Protein AF-E4YAL8-F1 (afdb_monomer_lite)

Structure (mmCIF, N/CA/C/O backbone):
data_AF-E4YAL8-F1
#
_entry.id   AF-E4YAL8-F1
#
loop_
_atom_site.group_PDB
_atom_site.id
_atom_site.type_symbol
_atom_site.label_atom_id
_atom_site.label_alt_id
_atom_site.label_comp_id
_atom_site.label_asym_id
_atom_site.label_entity_id
_atom_site.label_seq_id
_atom_site.pdbx_PDB_ins_code
_atom_site.Cartn_x
_atom_site.Cartn_y
_atom_site.Cartn_z
_atom_site.occupancy
_atom_site.B_iso_or_equiv
_atom_site.auth_seq_id
_atom_site.auth_comp_id
_atom_site.auth_asym_id
_atom_site.auth_atom_id
_atom_site.pdbx_PDB_model_num
ATOM 1 N N . MET A 1 1 ? 2.484 -49.320 30.239 1.00 27.97 1 MET A N 1
ATOM 2 C CA . MET A 1 1 ? 1.854 -50.567 30.715 1.00 27.97 1 MET A CA 1
ATOM 3 C C . MET A 1 1 ? 0.588 -50.188 31.448 1.00 27.97 1 MET A C 1
ATOM 5 O O . MET A 1 1 ? 0.721 -49.664 32.538 1.00 27.97 1 MET A O 1
ATOM 9 N N . LEU A 1 2 ? -0.574 -50.390 30.830 1.00 27.52 2 LEU A N 1
ATOM 10 C CA . LEU A 1 2 ? -1.898 -50.500 31.455 1.00 27.52 2 LEU A CA 1
ATOM 11 C C . LEU A 1 2 ? -2.767 -51.179 30.380 1.00 27.52 2 LEU A C 1
ATOM 13 O O . LEU A 1 2 ? -3.232 -50.530 29.452 1.00 27.52 2 LEU A O 1
ATOM 17 N N . ASN A 1 3 ? -2.828 -52.514 30.415 1.00 32.38 3 ASN A N 1
ATOM 18 C CA . ASN A 1 3 ? -3.811 -53.283 29.648 1.00 32.38 3 ASN A CA 1
ATOM 19 C C . ASN A 1 3 ? -5.086 -53.283 30.495 1.00 32.38 3 ASN A C 1
ATOM 21 O O . ASN A 1 3 ? -5.265 -54.179 31.318 1.00 32.38 3 ASN A O 1
ATOM 25 N N . GLU A 1 4 ? -5.927 -52.266 30.348 1.00 43.22 4 GLU A N 1
ATOM 26 C CA . GLU A 1 4 ? -7.249 -52.251 30.973 1.00 43.22 4 GLU A CA 1
ATOM 27 C C . GLU A 1 4 ? -8.317 -52.243 29.881 1.00 43.22 4 GLU A C 1
ATOM 29 O O . GLU A 1 4 ? -8.271 -51.465 28.930 1.00 43.22 4 GLU A O 1
ATOM 34 N N . THR A 1 5 ? -9.240 -53.193 29.986 1.00 41.72 5 THR A N 1
ATOM 35 C CA . THR A 1 5 ? -10.344 -53.395 29.052 1.00 41.72 5 THR A CA 1
ATOM 36 C C . THR A 1 5 ? -11.500 -52.484 29.456 1.00 41.72 5 THR A C 1
ATOM 38 O O . THR A 1 5 ? -12.026 -52.591 30.561 1.00 41.72 5 THR A O 1
ATOM 41 N N . TYR A 1 6 ? -11.883 -51.558 28.575 1.00 51.44 6 TYR A N 1
ATOM 42 C CA . TYR A 1 6 ? -13.027 -50.669 28.789 1.00 51.44 6 TYR A CA 1
ATOM 43 C C . TYR A 1 6 ? -14.337 -51.400 28.462 1.00 51.44 6 TYR A C 1
ATOM 45 O O . TYR A 1 6 ? -14.433 -52.071 27.432 1.00 51.44 6 TYR A O 1
ATOM 53 N N . GLU A 1 7 ? -15.352 -51.275 29.322 1.00 44.12 7 GLU A N 1
ATOM 54 C CA . GLU A 1 7 ? -16.693 -51.792 29.029 1.00 44.12 7 GLU A CA 1
ATOM 55 C C . GLU A 1 7 ? -17.385 -50.901 27.994 1.00 44.12 7 GLU A C 1
ATOM 57 O O . GLU A 1 7 ? -17.613 -49.708 28.218 1.00 44.12 7 GLU A O 1
ATOM 62 N N . PHE A 1 8 ? -17.727 -51.505 26.857 1.00 47.38 8 PHE A N 1
ATOM 63 C CA . PHE A 1 8 ? -18.489 -50.862 25.797 1.00 47.38 8 PHE A CA 1
ATOM 64 C C . PHE A 1 8 ? -19.959 -51.226 25.922 1.00 47.38 8 PHE A C 1
ATOM 66 O O . PHE A 1 8 ? -20.356 -52.361 25.635 1.00 47.38 8 PHE A O 1
ATOM 73 N N . ASP A 1 9 ? -20.766 -50.229 26.265 1.00 47.91 9 ASP A N 1
ATOM 74 C CA . ASP A 1 9 ? -22.155 -50.216 25.841 1.00 47.91 9 ASP A CA 1
ATOM 75 C C . ASP A 1 9 ? -22.201 -49.490 24.495 1.00 47.91 9 ASP A C 1
ATOM 77 O O . ASP A 1 9 ? -21.488 -48.506 24.316 1.00 47.91 9 ASP A O 1
ATOM 81 N N . SER A 1 10 ? -22.979 -49.986 23.531 1.00 47.28 10 SER A N 1
ATOM 82 C CA . SER A 1 10 ? -22.866 -49.677 22.083 1.00 47.28 10 SER A CA 1
ATOM 83 C C . SER A 1 10 ? -22.803 -48.191 21.667 1.00 47.28 10 SER A C 1
ATOM 85 O O . SER A 1 10 ? -22.526 -47.902 20.510 1.00 47.28 10 SER A O 1
ATOM 87 N N . LYS A 1 11 ? -23.032 -47.243 22.585 1.00 50.81 11 LYS A N 1
ATOM 88 C CA . LYS A 1 11 ? -22.990 -45.790 22.352 1.00 50.81 11 LYS A CA 1
ATOM 89 C C . LYS A 1 11 ? -22.238 -44.986 23.428 1.00 50.81 11 LYS A C 1
ATOM 91 O O . LYS A 1 11 ? -22.103 -43.770 23.298 1.00 50.81 11 LYS A O 1
ATOM 96 N N . ILE A 1 12 ? -21.762 -45.631 24.500 1.00 51.22 12 ILE A N 1
ATOM 97 C CA . ILE A 1 12 ? -21.213 -44.963 25.692 1.00 51.22 12 ILE A CA 1
ATOM 98 C C . ILE A 1 12 ? -19.922 -45.647 26.135 1.00 51.22 12 ILE A C 1
ATOM 100 O O . ILE A 1 12 ? -19.923 -46.829 26.477 1.00 51.22 12 ILE A O 1
ATOM 104 N N . ILE A 1 13 ? -18.838 -44.873 26.212 1.00 55.44 13 ILE A N 1
ATOM 105 C CA . ILE A 1 13 ? -17.590 -45.312 26.839 1.00 55.44 13 ILE A CA 1
ATOM 106 C C . ILE A 1 13 ? -17.606 -44.848 28.297 1.00 55.44 13 ILE A C 1
ATOM 108 O O . ILE A 1 13 ? -17.628 -43.644 28.579 1.00 55.44 13 ILE A O 1
ATOM 112 N N . SER A 1 14 ? -17.605 -45.806 29.225 1.00 51.38 14 SER A N 1
ATOM 113 C CA . SER A 1 14 ? -17.480 -45.534 30.660 1.00 51.38 14 SER A CA 1
ATOM 114 C C . SER A 1 14 ? -16.012 -45.591 31.071 1.00 51.38 14 SER A C 1
ATOM 116 O O . SER A 1 14 ? -15.353 -46.615 30.894 1.00 51.38 14 SER A O 1
ATOM 118 N N . LEU A 1 15 ? -15.493 -44.493 31.626 1.00 53.06 15 LEU A N 1
ATOM 119 C CA . LEU A 1 15 ? -14.126 -44.442 32.145 1.00 53.06 15 LEU A CA 1
ATOM 120 C C . LEU A 1 15 ? -14.118 -44.868 33.627 1.00 53.06 15 LEU A C 1
ATOM 122 O O . LEU A 1 15 ? -14.971 -44.409 34.395 1.00 53.06 15 LEU A O 1
ATOM 126 N N . PRO A 1 16 ? -13.174 -45.724 34.067 1.00 50.41 16 PRO A N 1
ATOM 127 C CA . PRO A 1 16 ? -12.992 -46.028 35.484 1.00 50.41 16 PRO A CA 1
ATOM 128 C C . PRO A 1 16 ? -12.694 -44.748 36.276 1.00 50.41 16 PRO A C 1
ATOM 130 O O . PRO A 1 16 ? -12.009 -43.860 35.773 1.00 50.41 16 PRO A O 1
ATOM 133 N N . GLN A 1 17 ? -13.142 -44.674 37.535 1.00 47.09 17 GLN A N 1
ATOM 134 C CA . GLN A 1 17 ? -13.124 -43.458 38.376 1.00 47.09 17 GLN A CA 1
ATOM 135 C C . GLN A 1 17 ? -11.747 -42.773 38.546 1.00 47.09 17 GLN A C 1
ATOM 137 O O . GLN A 1 17 ? -11.700 -41.619 38.959 1.00 47.09 17 GLN A O 1
ATOM 142 N N . ASN A 1 18 ? -10.644 -43.447 38.204 1.00 46.34 18 ASN A N 1
ATOM 143 C CA . ASN A 1 18 ? -9.278 -42.924 38.316 1.00 46.34 18 ASN A CA 1
ATOM 144 C C . ASN A 1 18 ? -8.683 -42.388 36.998 1.00 46.34 18 ASN A C 1
ATOM 146 O O . ASN A 1 18 ? -7.559 -41.890 37.012 1.00 46.34 18 ASN A O 1
ATOM 150 N N . HIS A 1 19 ? -9.390 -42.483 35.867 1.00 46.44 19 HIS A N 1
ATOM 151 C CA . HIS A 1 19 ? -8.877 -42.060 34.560 1.00 46.44 19 HIS A CA 1
ATOM 152 C C . HIS A 1 19 ? -9.460 -40.702 34.137 1.00 46.44 19 HIS A C 1
ATOM 154 O O . HIS A 1 19 ? -10.671 -40.495 34.169 1.00 46.44 19 HIS A O 1
ATOM 160 N N . GLN A 1 20 ? -8.584 -39.774 33.736 1.00 48.81 20 GLN A N 1
ATOM 161 C CA . GLN A 1 20 ? -8.935 -38.422 33.285 1.00 48.81 20 GLN A CA 1
ATOM 162 C C . GLN A 1 20 ? -8.669 -38.278 31.778 1.00 48.81 20 GLN A C 1
ATOM 164 O O . GLN A 1 20 ? -7.692 -38.828 31.271 1.00 48.81 20 GLN A O 1
ATOM 169 N N . ALA A 1 21 ? -9.517 -37.537 31.059 1.00 47.31 21 ALA A N 1
ATOM 170 C CA . ALA A 1 21 ? -9.334 -37.269 29.635 1.00 47.31 21 ALA A CA 1
ATOM 171 C C . ALA A 1 21 ? -8.458 -36.021 29.445 1.00 47.31 21 ALA A C 1
ATOM 173 O O . ALA A 1 21 ? -8.724 -34.967 30.022 1.00 47.31 21 ALA A O 1
ATOM 174 N N . ALA A 1 22 ? -7.406 -36.117 28.635 1.00 45.78 22 ALA A N 1
ATOM 175 C CA . ALA A 1 22 ? -6.537 -34.979 28.344 1.00 45.78 22 ALA A CA 1
ATOM 176 C C . ALA A 1 22 ? -7.039 -34.207 27.113 1.00 45.78 22 ALA A C 1
ATOM 178 O O . ALA A 1 22 ? -7.236 -34.775 26.036 1.00 45.78 22 ALA A O 1
ATOM 179 N N . VAL A 1 23 ? -7.224 -32.897 27.272 1.00 39.84 23 VAL A N 1
ATOM 180 C CA . VAL A 1 23 ? -7.537 -31.959 26.193 1.00 39.84 23 VAL A CA 1
ATOM 181 C C . VAL A 1 23 ? -6.265 -31.240 25.795 1.00 39.84 23 VAL A C 1
ATOM 183 O O . VAL A 1 23 ? -5.637 -30.555 26.604 1.00 39.84 23 VAL A O 1
ATOM 186 N N . ILE A 1 24 ? -5.891 -31.388 24.530 1.00 41.22 24 ILE A N 1
ATOM 187 C CA . ILE A 1 24 ? -4.753 -30.679 23.959 1.00 41.22 24 ILE A CA 1
ATOM 188 C C . ILE A 1 24 ? -5.333 -29.497 23.189 1.00 41.22 24 ILE A C 1
ATOM 190 O O . ILE A 1 24 ? -5.934 -29.667 22.127 1.00 41.22 24 ILE A O 1
ATOM 194 N N . LEU A 1 25 ? -5.217 -28.299 23.764 1.00 36.50 25 LEU A N 1
ATOM 195 C CA . LEU A 1 25 ? -5.673 -27.069 23.121 1.00 36.50 25 LEU A CA 1
ATOM 196 C C . LEU A 1 25 ? -4.608 -26.583 22.123 1.00 36.50 25 LEU A C 1
ATOM 198 O O . LEU A 1 25 ? -3.426 -26.610 22.463 1.00 36.50 25 LEU A O 1
ATOM 202 N N . PRO A 1 26 ? -4.979 -26.088 20.927 1.00 31.69 26 PRO A N 1
ATOM 203 C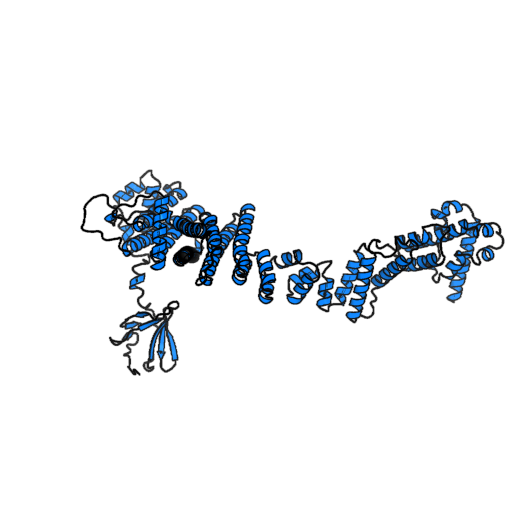 CA . PRO A 1 26 ? -4.016 -25.839 19.846 1.00 31.69 26 PRO A CA 1
ATOM 204 C C . PRO A 1 26 ? -3.041 -24.673 20.100 1.00 31.69 26 PRO A C 1
ATOM 206 O O . PRO A 1 26 ? -2.121 -24.466 19.315 1.00 31.69 26 PRO A O 1
ATOM 209 N N . TYR A 1 27 ? -3.238 -23.906 21.178 1.00 35.44 27 TYR A N 1
ATOM 210 C CA . TYR A 1 27 ? -2.548 -22.631 21.429 1.00 35.44 27 TYR A CA 1
ATOM 211 C C . TYR A 1 27 ? -1.905 -22.546 22.820 1.00 35.44 27 TYR A C 1
ATOM 213 O O . TYR A 1 27 ? -1.428 -21.485 23.216 1.00 35.44 27 TYR A O 1
ATOM 221 N N . MET A 1 28 ? -1.911 -23.641 23.582 1.00 30.09 28 MET A N 1
ATOM 222 C CA . MET A 1 28 ? -1.321 -23.708 24.918 1.00 30.09 28 MET A CA 1
ATOM 223 C C . MET A 1 28 ? -0.257 -24.804 24.934 1.00 30.09 28 MET A C 1
ATOM 225 O O . MET A 1 28 ? -0.502 -25.924 24.499 1.00 30.09 28 MET A O 1
ATOM 229 N N . THR A 1 29 ? 0.924 -24.496 25.468 1.00 30.53 29 THR A N 1
ATOM 230 C CA . THR A 1 29 ? 1.999 -25.475 25.715 1.00 30.53 29 THR A CA 1
ATOM 231 C C . THR A 1 29 ? 1.668 -26.460 26.843 1.00 30.53 29 THR A C 1
ATOM 233 O O . THR A 1 29 ? 2.465 -27.349 27.129 1.00 30.53 29 THR A O 1
ATOM 236 N N . GLU A 1 30 ? 0.504 -26.322 27.484 1.00 32.88 30 GLU A N 1
ATOM 237 C CA . GLU A 1 30 ? 0.051 -27.151 28.600 1.00 32.88 30 GLU A CA 1
ATOM 238 C C . GLU A 1 30 ? -1.194 -27.967 28.220 1.00 32.88 30 GLU A C 1
ATOM 240 O O . GLU A 1 30 ? -2.176 -27.444 27.691 1.00 32.88 30 GLU A O 1
ATOM 245 N N . SER A 1 31 ? -1.156 -29.272 28.508 1.00 34.44 31 SER A N 1
ATOM 246 C CA . SER A 1 31 ? -2.304 -30.173 28.386 1.00 34.44 31 SER A CA 1
ATOM 247 C C . SER A 1 31 ? -3.305 -29.900 29.511 1.00 34.44 31 SER A C 1
ATOM 249 O O . SER A 1 31 ? -2.980 -30.101 30.683 1.00 34.44 31 SER A O 1
ATOM 251 N N . ALA A 1 32 ? -4.528 -29.492 29.177 1.00 32.62 32 ALA A N 1
ATOM 252 C CA . ALA A 1 32 ? -5.594 -29.340 30.160 1.00 32.62 32 ALA A CA 1
ATOM 253 C C . ALA A 1 32 ? -6.217 -30.715 30.440 1.00 32.62 32 ALA A C 1
ATOM 255 O O . ALA A 1 32 ? -6.806 -31.335 29.557 1.00 32.62 32 ALA A O 1
ATOM 256 N N . VAL A 1 33 ? -6.079 -31.221 31.664 1.00 36.53 33 VAL A N 1
ATOM 257 C CA . VAL A 1 33 ? -6.669 -32.507 32.051 1.00 36.53 33 VAL A CA 1
ATOM 258 C C . VAL A 1 33 ? -8.099 -32.277 32.541 1.00 36.53 33 VAL A C 1
ATOM 260 O O . VAL A 1 33 ? -8.314 -31.587 33.536 1.00 36.53 33 VAL A O 1
ATOM 263 N N . ILE A 1 34 ? -9.086 -32.837 31.837 1.00 39.41 34 ILE A N 1
ATOM 264 C CA . ILE A 1 34 ? -10.510 -32.715 32.164 1.00 39.41 34 ILE A CA 1
ATOM 265 C C . ILE A 1 34 ? -11.046 -34.079 32.612 1.00 39.41 34 ILE A C 1
ATOM 267 O O . ILE A 1 34 ? -10.982 -35.086 31.907 1.00 39.41 34 ILE A O 1
ATOM 271 N N . SER A 1 35 ? -11.611 -34.118 33.815 1.00 41.53 35 SER A N 1
ATOM 272 C CA . SER A 1 35 ? -12.263 -35.304 34.373 1.00 41.53 35 SER A CA 1
ATOM 273 C C . SER A 1 35 ? -13.683 -35.446 33.807 1.00 41.53 35 SER A C 1
ATOM 275 O O . SER A 1 35 ? -14.634 -34.922 34.387 1.00 41.53 35 SER A O 1
ATOM 277 N N . ALA A 1 36 ? -13.847 -36.163 32.694 1.00 42.97 36 ALA A N 1
ATOM 278 C CA . ALA A 1 36 ? -15.156 -36.615 32.216 1.00 42.97 36 ALA A CA 1
ATOM 279 C C . ALA A 1 36 ? -15.320 -38.116 32.511 1.00 42.97 36 ALA A C 1
ATOM 281 O O . ALA A 1 36 ? -14.491 -38.915 32.096 1.00 42.97 36 ALA A O 1
ATOM 282 N N . SER A 1 37 ? -16.376 -38.510 33.232 1.00 42.78 37 SER A N 1
ATOM 283 C CA . SER A 1 37 ? -16.605 -39.908 33.644 1.00 42.78 37 SER A CA 1
ATOM 284 C C . SER A 1 37 ? -17.284 -40.775 32.574 1.00 42.78 37 SER A C 1
ATOM 286 O O . SER A 1 37 ? -17.250 -42.004 32.661 1.00 42.78 37 SER A O 1
ATOM 288 N N . ARG A 1 38 ? -17.914 -40.157 31.565 1.00 47.19 38 ARG A N 1
ATOM 289 C CA . ARG A 1 38 ? -18.623 -40.830 30.463 1.00 47.19 38 ARG A CA 1
ATOM 290 C C . ARG A 1 38 ? -18.478 -40.031 29.168 1.00 47.19 38 ARG A C 1
ATOM 292 O O . ARG A 1 38 ? -18.618 -38.811 29.200 1.00 47.19 38 ARG A O 1
ATOM 299 N N . LEU A 1 39 ? -18.240 -40.722 28.053 1.00 50.09 39 LEU A N 1
ATOM 300 C CA . LEU A 1 39 ? -18.104 -40.149 26.708 1.00 50.09 39 LEU A CA 1
ATOM 301 C C . LEU A 1 39 ? -19.134 -40.777 25.758 1.00 50.09 39 LEU A C 1
ATOM 303 O O . LEU A 1 39 ? -19.192 -42.001 25.633 1.00 50.09 39 LEU A O 1
ATOM 307 N N . TRP A 1 40 ? -19.946 -39.940 25.105 1.00 45.31 40 TRP A N 1
ATOM 308 C CA . TRP A 1 40 ? -20.998 -40.354 24.166 1.00 45.31 40 TRP A CA 1
ATOM 309 C C . TRP A 1 40 ? -20.524 -40.220 22.713 1.00 45.31 40 TRP A C 1
ATOM 311 O O . TRP A 1 40 ? -20.119 -39.135 22.283 1.00 45.31 40 TRP A O 1
ATOM 321 N N . LEU A 1 41 ? -20.588 -41.308 21.945 1.00 51.09 41 LEU A N 1
ATOM 322 C CA . LEU A 1 41 ? -20.260 -41.313 20.516 1.00 51.09 41 LEU A CA 1
ATOM 323 C C . LEU A 1 41 ? -21.553 -41.127 19.706 1.00 51.09 41 LEU A C 1
ATOM 325 O O . LEU A 1 41 ? -22.591 -41.664 20.077 1.00 51.09 41 LEU A O 1
ATOM 329 N N . GLY A 1 42 ? -21.512 -40.308 18.646 1.00 46.56 42 GLY A N 1
ATOM 330 C CA . GLY A 1 42 ? -22.696 -39.964 17.840 1.00 46.56 42 GLY A CA 1
ATOM 331 C C . GLY A 1 42 ? -23.399 -41.178 17.214 1.00 46.56 42 GLY A C 1
ATOM 332 O O . GLY A 1 42 ? -22.839 -42.270 17.170 1.00 46.56 42 GLY A O 1
ATOM 333 N N . GLU A 1 43 ? -24.623 -40.970 16.716 1.00 41.72 43 GLU A N 1
ATOM 334 C CA . GLU A 1 43 ? -25.556 -42.038 16.307 1.00 41.72 43 GLU A CA 1
ATOM 335 C C . GLU A 1 43 ? -25.044 -42.986 15.203 1.00 41.72 43 GLU A C 1
ATOM 337 O O . GLU A 1 43 ? -25.540 -44.106 15.117 1.00 41.72 43 GLU A O 1
ATOM 342 N N . ASP A 1 44 ? -24.013 -42.595 14.447 1.00 43.41 44 ASP A N 1
ATOM 343 C CA . ASP A 1 44 ? -23.429 -43.368 13.336 1.00 43.41 44 ASP A CA 1
ATOM 344 C C . ASP A 1 44 ? -22.233 -44.268 13.734 1.00 43.41 44 ASP A C 1
ATOM 346 O O . ASP A 1 44 ? -21.498 -44.754 12.870 1.00 43.41 44 ASP A O 1
ATOM 350 N N . CYS A 1 45 ? -21.961 -44.461 15.029 1.00 47.41 45 CYS A N 1
ATOM 351 C CA . CYS A 1 45 ? -20.741 -45.134 15.492 1.00 47.41 45 CYS A CA 1
ATOM 352 C C . CYS A 1 45 ? -20.980 -46.563 16.010 1.00 47.41 45 CYS A C 1
ATOM 354 O O . CYS A 1 45 ? -21.177 -46.758 17.207 1.00 47.41 45 CYS A O 1
ATOM 356 N N . ASP A 1 46 ? -20.816 -47.568 15.145 1.00 43.94 46 ASP A N 1
ATOM 357 C CA . ASP A 1 46 ? -20.518 -48.940 15.576 1.00 43.94 46 ASP A CA 1
ATOM 358 C C . ASP A 1 46 ? -19.016 -49.050 15.886 1.00 43.94 46 ASP A C 1
ATOM 360 O O . ASP A 1 46 ? -18.172 -49.146 14.992 1.00 43.94 46 ASP A O 1
ATOM 364 N N . VAL A 1 47 ? -18.652 -48.999 17.169 1.00 47.19 47 VAL A N 1
ATOM 365 C CA . VAL A 1 47 ? -17.300 -49.379 17.599 1.00 47.19 47 VAL A CA 1
ATOM 366 C C . VAL A 1 47 ? -17.263 -50.903 17.641 1.00 47.19 47 VAL A C 1
ATOM 368 O O . VAL A 1 47 ? -17.828 -51.518 18.547 1.00 47.19 47 VAL A O 1
ATOM 371 N N . GLU A 1 48 ? -16.641 -51.529 16.640 1.00 46.16 48 GLU A N 1
ATOM 372 C CA . GLU A 1 48 ? -16.420 -52.974 16.650 1.00 46.16 48 GLU A CA 1
ATOM 373 C C . GLU A 1 48 ? -15.721 -53.375 17.959 1.00 46.16 48 GLU A C 1
ATOM 375 O O . GLU A 1 48 ? -14.677 -52.835 18.324 1.00 46.16 48 GLU A O 1
ATOM 380 N N . LYS A 1 49 ? -16.321 -54.333 18.675 1.00 44.91 49 LYS A N 1
ATOM 381 C CA . LYS A 1 49 ? -16.003 -54.773 20.049 1.00 44.91 49 LYS A CA 1
ATOM 382 C C . LYS A 1 49 ? -14.567 -55.281 20.305 1.00 44.91 49 LYS A C 1
ATOM 384 O O . LYS A 1 49 ? -14.324 -55.864 21.357 1.00 44.91 49 LYS A O 1
ATOM 389 N N . LEU A 1 50 ? -13.633 -55.143 19.364 1.00 39.31 50 LEU A N 1
ATOM 390 C CA . LEU A 1 50 ? -12.374 -55.896 19.347 1.00 39.31 50 LEU A CA 1
ATOM 391 C C . LEU A 1 50 ? -11.088 -55.054 19.322 1.00 39.31 50 LEU A C 1
ATOM 393 O O . LEU A 1 50 ? -10.012 -55.644 19.426 1.00 39.31 50 LEU A O 1
ATOM 397 N N . ASP A 1 51 ? -11.154 -53.722 19.244 1.00 52.34 51 ASP A N 1
ATOM 398 C CA . ASP A 1 51 ? -9.941 -52.892 19.247 1.00 52.34 51 ASP A CA 1
ATOM 399 C C . ASP A 1 51 ? -9.621 -52.342 20.653 1.00 52.34 51 ASP A C 1
ATOM 401 O O . ASP A 1 51 ? -10.326 -51.493 21.196 1.00 52.34 51 ASP A O 1
ATOM 405 N N . GLU A 1 52 ? -8.522 -52.825 21.252 1.00 53.88 52 GLU A N 1
ATOM 406 C CA . GLU A 1 52 ? -7.985 -52.297 22.517 1.00 53.88 52 GLU A CA 1
ATOM 407 C C . GLU A 1 52 ? -7.518 -50.836 22.343 1.00 53.88 52 GLU A C 1
ATOM 409 O O . GLU A 1 52 ? -6.604 -50.540 21.558 1.00 53.88 52 GLU A O 1
ATOM 414 N N . ILE A 1 53 ? -8.136 -49.927 23.106 1.00 54.81 53 ILE A N 1
ATOM 415 C CA . ILE A 1 53 ? -7.794 -48.500 23.166 1.00 54.81 53 ILE A CA 1
ATOM 416 C C . ILE A 1 53 ? -6.625 -48.290 24.135 1.00 54.81 53 ILE A C 1
ATOM 418 O O . ILE A 1 53 ? -6.686 -48.688 25.294 1.00 54.81 53 ILE A O 1
ATOM 422 N N . LEU A 1 54 ? -5.571 -47.628 23.659 1.00 54.16 54 LEU A N 1
ATOM 423 C CA . LEU A 1 54 ? -4.370 -47.282 24.424 1.00 54.16 54 LEU A CA 1
ATOM 424 C C . LEU A 1 54 ? -4.484 -45.914 25.111 1.00 54.16 54 LEU A C 1
ATOM 426 O O . LEU A 1 54 ? -3.948 -45.735 26.201 1.00 54.16 54 LEU A O 1
ATOM 430 N N . THR A 1 55 ? -5.126 -44.935 24.466 1.00 57.47 55 THR A N 1
ATOM 431 C CA . THR A 1 55 ? -5.386 -43.609 25.050 1.00 57.47 55 THR A CA 1
ATOM 432 C C . THR A 1 55 ? -6.514 -42.880 24.316 1.00 57.47 55 THR A C 1
ATOM 434 O O . THR A 1 55 ? -6.799 -43.170 23.150 1.00 57.47 55 THR A O 1
ATOM 437 N N . ILE A 1 56 ? -7.150 -41.932 25.005 1.00 58.47 56 ILE A N 1
ATOM 438 C CA . ILE A 1 56 ? -8.240 -41.094 24.502 1.00 58.47 56 ILE A CA 1
ATOM 439 C C . ILE A 1 56 ? -7.893 -39.631 24.798 1.00 58.47 56 ILE A C 1
ATOM 441 O O . ILE A 1 56 ? -7.537 -39.288 25.925 1.00 58.47 56 ILE A O 1
ATOM 445 N N . GLY A 1 57 ? -8.009 -38.766 23.794 1.00 57.00 57 GLY A N 1
ATOM 446 C CA . GLY A 1 57 ? -7.817 -37.321 23.917 1.00 57.00 57 GLY A CA 1
ATOM 447 C C . GLY A 1 57 ? -8.842 -36.542 23.100 1.00 57.00 57 GLY A C 1
ATOM 448 O O . GLY A 1 57 ? -9.636 -37.127 22.366 1.00 57.00 57 GLY A O 1
ATOM 449 N N . ALA A 1 58 ? -8.833 -35.217 23.215 1.00 54.69 58 ALA A N 1
ATOM 450 C CA . ALA A 1 58 ? -9.660 -34.338 22.390 1.00 54.69 58 ALA A CA 1
ATOM 451 C C . ALA A 1 58 ? -8.787 -33.330 21.633 1.00 54.69 58 ALA A C 1
ATOM 453 O O . ALA A 1 58 ? -7.907 -32.706 22.228 1.00 54.69 58 ALA A O 1
ATOM 454 N N . PHE A 1 59 ? -9.049 -33.178 20.334 1.00 47.28 59 PHE A N 1
ATOM 455 C CA . PHE A 1 59 ? -8.385 -32.235 19.437 1.00 47.28 59 PHE A CA 1
ATOM 456 C C . PHE A 1 59 ? -9.446 -31.543 18.576 1.00 47.28 59 PHE A C 1
ATOM 458 O O . PHE A 1 59 ? -10.176 -32.209 17.845 1.00 47.28 59 PHE A O 1
ATOM 465 N N . ASP A 1 60 ? -9.556 -30.218 18.697 1.00 46.94 60 ASP A N 1
ATOM 466 C CA . ASP A 1 60 ? -10.454 -29.379 17.885 1.00 46.94 60 ASP A CA 1
ATOM 467 C C . ASP A 1 60 ? -11.922 -29.870 17.838 1.00 46.94 60 ASP A C 1
ATOM 469 O O . ASP A 1 60 ? -12.514 -30.097 16.784 1.00 46.94 60 ASP A O 1
ATOM 473 N N . GLY A 1 61 ? -12.502 -30.145 19.013 1.00 50.16 61 GLY A N 1
ATOM 474 C CA . GLY A 1 61 ? -13.886 -30.629 19.129 1.00 50.16 61 GLY A CA 1
ATOM 475 C C . GLY A 1 61 ? -14.115 -32.079 18.676 1.00 50.16 61 GLY A C 1
ATOM 476 O O . GLY A 1 61 ? -15.257 -32.537 18.678 1.00 50.16 61 GLY A O 1
ATOM 477 N N . LYS A 1 62 ? -13.053 -32.816 18.322 1.00 53.72 62 LYS A N 1
ATOM 478 C CA . LYS A 1 62 ? -13.087 -34.236 17.941 1.00 53.72 62 LYS A CA 1
ATOM 479 C C . LYS A 1 62 ? -12.392 -35.089 18.994 1.00 53.72 62 LYS A C 1
ATOM 481 O O . LYS A 1 62 ? -11.369 -34.690 19.551 1.00 53.72 62 LYS A O 1
ATOM 486 N N . VAL A 1 63 ? -12.915 -36.285 19.245 1.00 58.22 63 VAL A N 1
ATOM 487 C CA . VAL A 1 63 ? -12.255 -37.264 20.114 1.00 58.22 63 VAL A CA 1
ATOM 488 C C . VAL A 1 63 ? -11.239 -38.046 19.294 1.00 58.22 63 VAL A C 1
ATOM 490 O O . VAL A 1 63 ? -11.550 -38.619 18.248 1.00 58.22 63 VAL A O 1
ATOM 493 N N . VAL A 1 64 ? -10.005 -38.054 19.780 1.00 60.84 64 VAL A N 1
ATOM 494 C CA . VAL A 1 64 ? -8.890 -38.822 19.242 1.00 60.84 64 VAL A CA 1
ATOM 495 C C . VAL A 1 64 ? -8.762 -40.089 20.071 1.00 60.84 64 VAL A C 1
ATOM 497 O O . VAL A 1 64 ? -8.489 -40.033 21.268 1.00 60.84 64 VAL A O 1
ATOM 500 N N . VAL A 1 65 ? -8.951 -41.235 19.429 1.00 63.59 65 VAL A N 1
ATOM 501 C CA . VAL A 1 65 ? -8.782 -42.552 20.040 1.00 63.59 65 VAL A CA 1
ATOM 502 C C . VAL A 1 65 ? -7.534 -43.188 19.445 1.00 63.59 65 VAL A C 1
ATOM 504 O O . VAL A 1 65 ? -7.449 -43.409 18.235 1.00 63.59 65 VAL A O 1
ATOM 507 N N . LEU A 1 66 ? -6.550 -43.483 20.289 1.00 57.59 66 LEU A N 1
ATOM 508 C CA . LEU A 1 66 ? -5.385 -44.262 19.893 1.00 57.59 66 LEU A CA 1
ATOM 509 C C . LEU A 1 66 ? -5.675 -45.736 20.169 1.00 57.59 66 LEU A C 1
ATOM 511 O O . LEU A 1 66 ? -5.828 -46.136 21.321 1.00 57.59 66 LEU A O 1
ATOM 515 N N . THR A 1 67 ? -5.717 -46.547 19.119 1.00 63.47 67 THR A N 1
ATOM 516 C CA . THR A 1 67 ? -5.833 -48.009 19.222 1.00 63.47 67 THR A CA 1
ATOM 517 C C . THR A 1 67 ? -4.498 -48.662 18.877 1.00 63.47 67 THR A C 1
ATOM 519 O O . THR A 1 67 ? -3.624 -48.029 18.279 1.00 63.47 67 THR A O 1
ATOM 522 N N . LYS A 1 68 ? -4.334 -49.957 19.173 1.00 54.16 68 LYS A N 1
ATOM 523 C CA . LYS A 1 68 ? -3.167 -50.729 18.696 1.00 54.16 68 LYS A CA 1
ATOM 524 C C . LYS A 1 68 ? -3.013 -50.748 17.166 1.00 54.16 68 LYS A C 1
ATOM 526 O O . LYS A 1 68 ? -1.918 -51.021 16.683 1.00 54.16 68 LYS A O 1
ATOM 531 N N . ARG A 1 69 ? -4.084 -50.481 16.410 1.00 51.34 69 ARG A N 1
ATOM 532 C CA . ARG A 1 69 ? -4.096 -50.502 14.938 1.00 51.34 69 ARG A CA 1
ATOM 533 C C . ARG A 1 69 ? -3.873 -49.131 14.300 1.00 51.34 69 ARG A C 1
ATOM 535 O O . ARG A 1 69 ? -3.612 -49.067 13.103 1.00 51.34 69 ARG A O 1
ATOM 542 N N . GLY A 1 70 ? -3.937 -48.048 15.074 1.00 48.50 70 GLY A N 1
ATOM 543 C CA . GLY A 1 70 ? -3.703 -46.696 14.577 1.00 48.50 70 GLY A CA 1
ATOM 544 C C . GLY A 1 70 ? -4.474 -45.618 15.332 1.00 48.50 70 GLY A C 1
ATOM 545 O O . GLY A 1 70 ? -5.232 -45.888 16.269 1.00 48.50 70 GLY A O 1
ATOM 546 N N . LEU A 1 71 ? -4.257 -44.374 14.907 1.00 47.09 71 LEU A N 1
ATOM 547 C CA . LEU A 1 71 ? -4.921 -43.189 15.438 1.00 47.09 71 LEU A CA 1
ATOM 548 C C . LEU A 1 71 ? -6.222 -42.936 14.674 1.00 47.09 71 LEU A C 1
ATOM 550 O O . LEU A 1 71 ? -6.211 -42.797 13.452 1.00 47.09 71 LEU A O 1
ATOM 554 N N . VAL A 1 72 ? -7.335 -42.861 15.398 1.00 56.47 72 VAL A N 1
ATOM 555 C CA . VAL A 1 72 ? -8.663 -42.645 14.824 1.00 56.47 72 VAL A CA 1
ATOM 556 C C . VAL A 1 72 ? -9.245 -41.359 15.404 1.00 56.47 72 VAL A C 1
ATOM 558 O O . VAL A 1 72 ? -9.439 -41.245 16.611 1.00 56.47 72 VAL A O 1
ATOM 561 N N . MET A 1 73 ? -9.535 -40.383 14.542 1.00 53.16 73 MET A N 1
ATOM 562 C CA . MET A 1 73 ? -10.247 -39.161 14.925 1.00 53.16 73 MET A CA 1
ATOM 563 C C . MET A 1 73 ? -11.736 -39.316 14.621 1.00 53.16 73 MET A C 1
ATOM 565 O O . MET A 1 73 ? -12.106 -39.653 13.495 1.00 53.16 73 MET A O 1
ATOM 569 N N . LYS A 1 74 ? -12.594 -39.080 15.615 1.00 55.53 74 LYS A N 1
ATOM 570 C CA . LYS A 1 74 ? -14.050 -39.210 15.486 1.00 55.53 74 LYS A CA 1
ATOM 571 C C . LYS A 1 74 ? -14.759 -37.952 15.976 1.00 55.53 74 LYS A C 1
ATOM 573 O O . LYS A 1 74 ? -14.373 -37.344 16.972 1.00 55.53 74 LYS A O 1
ATOM 578 N N . ASN A 1 75 ? -15.816 -37.578 15.260 1.00 48.47 75 ASN A N 1
ATOM 579 C CA . ASN A 1 75 ? -16.679 -36.463 15.632 1.00 48.47 75 ASN A CA 1
ATOM 580 C C . ASN A 1 75 ? -17.572 -36.897 16.804 1.00 48.47 75 ASN A C 1
ATOM 582 O O . ASN A 1 75 ? -18.288 -37.893 16.700 1.00 48.47 75 ASN A O 1
ATOM 586 N N . THR A 1 76 ? -17.542 -36.163 17.912 1.00 45.34 76 THR A N 1
ATOM 587 C CA . THR A 1 76 ? -18.440 -36.377 19.054 1.00 45.34 76 THR A CA 1
ATOM 588 C C . THR A 1 76 ? -19.616 -35.409 19.018 1.00 45.34 76 THR A C 1
ATOM 590 O O . THR A 1 76 ? -19.446 -34.235 18.705 1.00 45.34 76 THR A O 1
ATOM 593 N N . MET A 1 77 ? -20.808 -35.895 19.387 1.00 38.88 77 MET A N 1
ATOM 594 C CA . MET A 1 77 ? -21.982 -35.046 19.655 1.00 38.88 77 MET A CA 1
ATOM 595 C C . MET A 1 77 ? -21.873 -34.331 21.006 1.00 38.88 77 MET A C 1
ATOM 597 O O . MET A 1 77 ? -22.459 -33.270 21.195 1.00 38.88 77 MET A O 1
ATOM 601 N N . GLN A 1 78 ? -21.076 -34.870 21.932 1.00 39.94 78 GLN A N 1
ATOM 602 C CA . GLN A 1 78 ? -20.626 -34.122 23.096 1.00 39.94 78 GLN A CA 1
ATOM 603 C C . GLN A 1 78 ? -19.453 -33.233 22.690 1.00 39.94 78 GLN A C 1
ATOM 605 O O . GLN A 1 78 ? -18.321 -33.701 22.535 1.00 39.94 78 GLN A O 1
ATOM 610 N N . LYS A 1 79 ? -19.710 -31.926 22.582 1.00 37.34 79 LYS A N 1
ATOM 611 C CA . LYS A 1 79 ? -18.684 -30.949 22.939 1.00 37.34 79 LYS A CA 1
ATOM 612 C C . LYS A 1 79 ? -18.214 -31.338 24.333 1.00 37.34 79 LYS A C 1
ATOM 614 O O . LYS A 1 79 ? -19.008 -31.370 25.267 1.00 37.34 79 LYS A O 1
ATOM 619 N N . LEU A 1 80 ? -16.945 -31.714 24.464 1.00 33.88 80 LEU A N 1
ATOM 620 C CA . LEU A 1 80 ? -16.324 -31.892 25.770 1.00 33.88 80 LEU A CA 1
ATOM 621 C C . LEU A 1 80 ? -16.682 -30.656 26.602 1.00 33.88 80 LEU A C 1
ATOM 623 O O . LEU A 1 80 ? -16.394 -29.560 26.130 1.00 33.88 80 LEU A O 1
ATOM 627 N N . ASN A 1 81 ? -17.358 -30.841 27.742 1.00 30.17 81 ASN A N 1
ATOM 628 C CA . ASN A 1 81 ? -18.024 -29.803 28.539 1.00 30.17 81 ASN A CA 1
ATOM 629 C C . ASN A 1 81 ? -17.127 -28.588 28.866 1.00 30.17 81 ASN A C 1
ATOM 631 O O . ASN A 1 81 ? -16.651 -28.411 29.982 1.00 30.17 81 ASN A O 1
ATOM 635 N N . THR A 1 82 ? -16.956 -27.712 27.884 1.00 31.69 82 THR A N 1
ATOM 636 C CA . THR A 1 82 ? -16.748 -26.268 27.991 1.00 31.69 82 THR A CA 1
ATOM 637 C C . THR A 1 82 ? -18.104 -25.548 27.993 1.00 31.69 82 THR A C 1
ATOM 639 O O . THR A 1 82 ? -18.172 -24.320 28.041 1.00 31.69 82 THR A O 1
ATOM 642 N N . GLU A 1 83 ? -19.200 -26.313 27.974 1.00 33.12 83 GLU A N 1
ATOM 643 C CA . GLU A 1 83 ? -20.584 -25.843 28.026 1.00 33.12 83 GLU A CA 1
ATOM 644 C C . GLU A 1 83 ? -20.936 -25.249 29.397 1.00 33.12 83 GLU A C 1
ATOM 646 O O . GLU A 1 83 ? -21.599 -24.223 29.444 1.00 33.12 83 GLU A O 1
ATOM 651 N N . THR A 1 84 ? -20.347 -25.701 30.511 1.00 30.41 84 THR A N 1
ATOM 652 C CA . THR A 1 84 ? -20.567 -25.039 31.815 1.00 30.41 84 THR A CA 1
ATOM 653 C C . THR A 1 84 ? -19.938 -23.647 31.942 1.00 30.41 84 THR A C 1
ATOM 655 O O . THR A 1 84 ? -20.328 -22.904 32.840 1.00 30.41 84 THR A O 1
ATOM 658 N N . LEU A 1 85 ? -19.008 -23.262 31.057 1.00 31.52 85 LEU A N 1
ATOM 659 C CA . LEU A 1 85 ? -18.441 -21.903 31.002 1.00 31.52 85 LEU A CA 1
ATOM 660 C C . LEU A 1 85 ? -19.026 -21.054 29.865 1.00 31.52 85 LEU A C 1
ATOM 662 O O . LEU A 1 85 ? -19.070 -19.833 29.979 1.00 31.52 85 LEU A O 1
ATOM 666 N N . SER A 1 86 ? -19.481 -21.678 28.776 1.00 31.86 86 SER A N 1
ATOM 667 C CA . SER A 1 86 ? -20.035 -20.962 27.620 1.00 31.86 86 SER A CA 1
ATOM 668 C C . SER A 1 86 ? -21.551 -20.771 27.696 1.00 31.86 86 SER A C 1
ATOM 670 O O . SER A 1 86 ? -22.030 -19.717 27.280 1.00 31.86 86 SER A O 1
ATOM 672 N N . GLU A 1 87 ? -22.304 -21.685 28.319 1.00 31.27 87 GLU A N 1
ATOM 673 C CA . GLU A 1 87 ? -23.748 -21.504 28.550 1.00 31.27 87 GLU A CA 1
ATOM 674 C C . GLU A 1 87 ? -24.048 -20.414 29.588 1.00 31.27 87 GLU A C 1
ATOM 676 O O . GLU A 1 87 ? -25.125 -19.825 29.566 1.00 31.27 87 GLU A O 1
ATOM 681 N N . THR A 1 88 ? -23.084 -20.079 30.453 1.00 31.05 88 THR A N 1
ATOM 682 C CA . THR A 1 88 ? -23.201 -18.960 31.404 1.00 31.05 88 THR A CA 1
ATOM 683 C C . THR A 1 88 ? -22.654 -17.628 30.888 1.00 31.05 88 THR A C 1
ATOM 685 O O . THR A 1 88 ? -22.938 -16.607 31.509 1.00 31.05 88 THR A O 1
ATOM 688 N N . MET A 1 89 ? -21.909 -17.590 29.775 1.00 32.62 89 MET A N 1
ATOM 689 C CA . MET A 1 89 ? -21.320 -16.339 29.261 1.00 32.62 89 MET A CA 1
ATOM 690 C C . MET A 1 89 ? -21.844 -15.887 27.897 1.00 32.62 89 MET A C 1
ATOM 692 O O . MET A 1 89 ? -21.772 -14.699 27.597 1.00 32.62 89 MET A O 1
ATOM 696 N N . ILE A 1 90 ? -22.397 -16.780 27.074 1.00 33.88 90 ILE A N 1
ATOM 697 C CA . ILE A 1 90 ? -22.992 -16.405 25.787 1.00 33.88 90 ILE A CA 1
ATOM 698 C C . ILE A 1 90 ? -24.358 -17.076 25.700 1.00 33.88 90 ILE A C 1
ATOM 700 O O . ILE A 1 90 ? -24.517 -18.181 25.180 1.00 33.88 90 ILE A O 1
ATOM 704 N N . GLY A 1 91 ? -25.358 -16.392 26.254 1.00 31.44 91 GLY A N 1
ATOM 705 C CA . GLY A 1 91 ? -26.750 -16.801 26.169 1.00 31.44 91 GLY A CA 1
ATOM 706 C C . GLY A 1 91 ? -27.184 -16.905 24.710 1.00 31.44 91 GLY A C 1
ATOM 707 O O . GLY A 1 91 ? -27.409 -15.903 24.032 1.00 31.44 91 GLY A O 1
ATOM 708 N N . ARG A 1 92 ? -27.352 -18.132 24.214 1.00 27.05 92 ARG A N 1
ATOM 709 C CA . ARG A 1 92 ? -28.110 -18.388 22.988 1.00 27.05 92 ARG A CA 1
ATOM 710 C C . ARG A 1 92 ? -29.568 -17.983 23.228 1.00 27.05 92 ARG A C 1
ATOM 712 O O . ARG A 1 92 ? -30.329 -18.757 23.792 1.00 27.05 92 ARG A O 1
ATOM 719 N N . SER A 1 93 ? -29.908 -16.766 22.800 1.00 35.38 93 SER A N 1
ATOM 720 C CA . SER A 1 93 ? -31.172 -16.194 22.280 1.00 35.38 93 SER A CA 1
ATOM 721 C C . SER A 1 93 ? -32.561 -16.578 22.839 1.00 35.38 93 SER A C 1
ATOM 723 O O . SER A 1 93 ? -33.502 -15.867 22.508 1.00 35.38 93 SER A O 1
ATOM 725 N N . LYS A 1 94 ? -32.764 -17.639 23.628 1.00 34.62 94 LYS A N 1
ATOM 726 C CA . LYS A 1 94 ? -34.102 -18.059 24.095 1.00 34.62 94 LYS A CA 1
ATOM 727 C C . LYS A 1 94 ? -34.377 -17.729 25.564 1.00 34.62 94 LYS A C 1
ATOM 729 O O . LYS A 1 94 ? -35.487 -17.336 25.885 1.00 34.62 94 LYS A O 1
ATOM 734 N N . SER A 1 95 ? -33.372 -17.813 26.441 1.00 39.94 95 SER A N 1
ATOM 735 C CA . SER A 1 95 ? -33.556 -17.528 27.878 1.00 39.94 95 SER A CA 1
ATOM 736 C C . SER A 1 95 ? -33.699 -16.032 28.183 1.00 39.94 95 SER A C 1
ATOM 738 O O . SER A 1 95 ? -34.375 -15.657 29.131 1.00 39.94 95 SER A O 1
ATOM 740 N N . TYR A 1 96 ? -33.064 -15.165 27.391 1.00 43.50 96 TYR A N 1
ATOM 741 C CA . TYR A 1 96 ? -33.000 -13.731 27.694 1.00 43.50 96 TYR A CA 1
ATOM 742 C C . TYR A 1 96 ? -34.213 -12.948 27.169 1.00 43.50 96 TYR A C 1
ATOM 744 O O . TYR A 1 96 ? -34.644 -11.976 27.781 1.00 43.50 96 TYR A O 1
ATOM 752 N N . THR A 1 97 ? -34.836 -13.410 26.079 1.00 41.09 97 THR A N 1
ATOM 753 C CA . THR A 1 97 ? -36.133 -12.887 25.618 1.00 41.09 97 THR A CA 1
ATOM 754 C C . THR A 1 97 ? -37.223 -13.074 26.673 1.00 41.09 97 THR A C 1
ATOM 756 O O . THR A 1 97 ? -38.082 -12.209 26.814 1.00 41.09 97 THR A O 1
ATOM 759 N N . GLU A 1 98 ? -37.168 -14.156 27.456 1.00 42.62 98 GLU A N 1
ATOM 760 C CA . GLU A 1 98 ? -38.099 -14.408 28.565 1.00 42.62 98 GLU A CA 1
ATOM 761 C C . GLU A 1 98 ? -37.854 -13.457 29.754 1.00 42.62 98 GLU A C 1
ATOM 763 O O . GLU A 1 98 ? -38.813 -12.953 30.339 1.00 42.62 98 GLU A O 1
ATOM 768 N N . GLU A 1 99 ? -36.595 -13.117 30.058 1.00 46.25 99 GLU A N 1
ATOM 769 C CA . GLU A 1 99 ? -36.248 -12.133 31.098 1.00 46.25 99 GLU A CA 1
ATOM 770 C C . GLU A 1 99 ? -36.622 -10.694 30.693 1.00 46.25 99 GLU A C 1
ATOM 772 O O . GLU A 1 99 ? -37.270 -9.998 31.477 1.00 46.25 99 GLU A O 1
ATOM 777 N N . ILE A 1 100 ? -36.343 -10.264 29.453 1.00 49.28 100 ILE A N 1
ATOM 778 C CA . ILE A 1 100 ? -36.791 -8.954 28.933 1.00 49.28 100 ILE A CA 1
ATOM 779 C C . ILE A 1 100 ? -38.326 -8.880 28.888 1.00 49.28 100 ILE A C 1
ATOM 781 O O . ILE A 1 100 ? -38.911 -7.843 29.198 1.00 49.28 100 ILE A O 1
ATOM 785 N N . SER A 1 101 ? -39.006 -9.987 28.565 1.00 45.19 101 SER A N 1
ATOM 786 C CA . SER A 1 101 ? -40.475 -10.047 28.554 1.00 45.19 101 SER A CA 1
ATOM 787 C C . SER A 1 101 ? -41.094 -9.748 29.926 1.00 45.19 101 SER A C 1
ATOM 789 O O . SER A 1 101 ? -42.218 -9.238 29.985 1.00 45.19 101 SER A O 1
ATOM 791 N N . SER A 1 102 ? -40.355 -10.000 31.014 1.00 45.19 102 SER A N 1
ATOM 792 C CA . SER A 1 102 ? -40.764 -9.721 32.397 1.00 45.19 102 SER A CA 1
ATOM 793 C C . SER A 1 102 ? -40.538 -8.265 32.849 1.00 45.19 102 SER A C 1
ATOM 795 O O . SER A 1 102 ? -41.065 -7.860 33.887 1.00 45.19 102 SER A O 1
ATOM 797 N N . MET A 1 103 ? -39.817 -7.448 32.066 1.00 44.44 103 MET A N 1
ATOM 798 C CA . MET A 1 103 ? -39.599 -6.025 32.348 1.00 44.44 103 MET A CA 1
ATOM 799 C C . MET A 1 103 ? -40.800 -5.180 31.896 1.00 44.44 103 MET A C 1
ATOM 801 O O . MET A 1 103 ? -41.068 -5.019 30.709 1.00 44.44 103 MET A O 1
ATOM 805 N N . GLY A 1 104 ? -41.508 -4.604 32.872 1.00 46.97 104 GLY A N 1
ATOM 806 C CA . GLY A 1 104 ? -42.565 -3.607 32.670 1.00 46.97 104 GLY A CA 1
ATOM 807 C C . GLY A 1 104 ? -43.984 -4.146 32.876 1.00 46.97 104 GLY A C 1
ATOM 808 O O . GLY A 1 104 ? -44.423 -5.079 32.198 1.00 46.97 104 GLY A O 1
ATOM 809 N N . SER A 1 105 ? -44.730 -3.513 33.792 1.00 54.09 105 SER A N 1
ATOM 810 C CA . SER A 1 105 ? -46.189 -3.681 33.872 1.00 54.09 105 SER A CA 1
ATOM 811 C C . SER A 1 105 ? -46.818 -3.257 32.540 1.00 54.09 105 SER A C 1
ATOM 813 O O . SER A 1 105 ? -46.405 -2.248 31.965 1.00 54.09 105 SER A O 1
ATOM 815 N N . ILE A 1 106 ? -47.824 -4.000 32.067 1.00 55.69 106 ILE A N 1
ATOM 816 C CA . ILE A 1 106 ? -48.576 -3.701 30.832 1.00 55.69 106 ILE A CA 1
ATOM 817 C C . ILE A 1 106 ? -49.087 -2.245 30.844 1.00 55.69 106 ILE A C 1
ATOM 819 O O . ILE A 1 106 ? -48.971 -1.546 29.842 1.00 55.69 106 ILE A O 1
ATOM 823 N N . GLU A 1 107 ? -49.505 -1.741 32.010 1.00 49.28 107 GLU A N 1
ATOM 824 C CA . GLU A 1 107 ? -49.969 -0.356 32.199 1.00 49.28 107 GLU A CA 1
ATOM 825 C C . GLU A 1 107 ? -48.878 0.699 31.947 1.00 49.28 107 GLU A C 1
ATOM 827 O O . GLU A 1 107 ? -49.148 1.768 31.404 1.00 49.28 107 GLU A O 1
ATOM 832 N N . SER A 1 108 ? -47.622 0.408 32.302 1.00 62.88 108 SER A N 1
ATOM 833 C CA . SER A 1 108 ? -46.503 1.323 32.048 1.00 62.88 108 SER A CA 1
ATOM 834 C C . SER A 1 108 ? -46.160 1.377 30.558 1.00 62.88 108 SER A C 1
ATOM 836 O O . SER A 1 108 ? -45.728 2.419 30.071 1.00 62.88 108 SER A O 1
ATOM 838 N N . MET A 1 109 ? -46.368 0.281 29.822 1.00 61.28 109 MET A N 1
ATOM 839 C CA . MET A 1 109 ? -46.099 0.213 28.384 1.00 61.28 109 MET A CA 1
ATOM 840 C C . MET A 1 109 ? -47.130 0.968 27.553 1.00 61.28 109 MET A C 1
ATOM 842 O O . MET A 1 109 ? -46.746 1.661 26.614 1.00 61.28 109 MET A O 1
ATOM 846 N N . GLU A 1 110 ? -48.411 0.891 27.911 1.00 64.56 110 GLU A N 1
ATOM 847 C CA . GLU A 1 110 ? -49.466 1.670 27.252 1.00 64.56 110 GLU A CA 1
ATOM 848 C C . GLU A 1 110 ? -49.264 3.179 27.462 1.00 64.56 110 GLU A C 1
ATOM 850 O O . GLU A 1 110 ? -49.417 3.965 26.527 1.00 64.56 110 GLU A O 1
ATOM 855 N N . GLN A 1 111 ? -48.809 3.587 28.653 1.00 66.69 111 GLN A N 1
ATOM 856 C CA . GLN A 1 111 ? -48.432 4.977 28.936 1.00 66.69 111 GLN A CA 1
ATOM 857 C C . GLN A 1 111 ? -47.204 5.433 28.132 1.00 66.69 111 GLN A C 1
ATOM 859 O O . GLN A 1 111 ? -47.176 6.564 27.650 1.00 66.69 111 GLN A O 1
ATOM 864 N N . MET A 1 112 ? -46.202 4.565 27.944 1.00 67.94 112 MET A N 1
ATOM 865 C CA . MET A 1 112 ? -45.036 4.863 27.100 1.00 67.94 112 MET A CA 1
ATOM 866 C C . MET A 1 112 ? -45.409 4.953 25.612 1.00 67.94 112 MET A C 1
ATOM 868 O O . MET A 1 112 ? -44.951 5.867 24.923 1.00 67.94 112 MET A O 1
ATOM 872 N N . ALA A 1 113 ? -46.281 4.061 25.131 1.00 66.38 113 ALA A N 1
ATOM 873 C CA . ALA A 1 113 ? -46.779 4.041 23.756 1.00 66.38 113 ALA A CA 1
ATOM 874 C C . ALA A 1 113 ? -47.648 5.267 23.416 1.00 66.38 113 ALA A C 1
ATOM 876 O O . ALA A 1 113 ? -47.603 5.752 22.288 1.00 66.38 113 ALA A O 1
ATOM 877 N N . GLY A 1 114 ? -48.399 5.789 24.392 1.00 67.50 114 GLY A N 1
ATOM 878 C CA . GLY A 1 114 ? -49.204 7.008 24.262 1.00 67.50 114 GLY A CA 1
ATOM 879 C C . GLY A 1 114 ? -48.464 8.316 24.564 1.00 67.50 114 GLY A C 1
ATOM 880 O O . GLY A 1 114 ? -49.086 9.374 24.534 1.00 67.50 114 GLY A O 1
ATOM 881 N N . SER A 1 115 ? -47.169 8.269 24.890 1.00 75.00 115 SER A N 1
ATOM 882 C CA . SER A 1 115 ? -46.407 9.470 25.250 1.00 75.00 115 SER A CA 1
ATOM 883 C C . SER A 1 115 ? -45.965 10.277 24.023 1.00 75.00 115 SER A C 1
ATOM 885 O O . SER A 1 115 ? -45.598 9.718 22.989 1.00 75.00 115 SER A O 1
ATOM 887 N N . ASP A 1 116 ? -45.902 11.606 24.150 1.00 75.56 116 ASP A N 1
ATOM 888 C CA . ASP A 1 116 ? -45.413 12.480 23.070 1.00 75.56 116 ASP A CA 1
ATOM 889 C C . ASP A 1 116 ? -43.920 12.256 22.760 1.00 75.56 116 ASP A C 1
ATOM 891 O O . ASP A 1 116 ? -43.448 12.546 21.656 1.00 75.56 116 ASP A O 1
ATOM 895 N N . ASN A 1 117 ? -43.165 11.685 23.706 1.00 78.81 117 ASN A N 1
ATOM 896 C CA . ASN A 1 117 ? -41.728 11.482 23.576 1.00 78.81 117 ASN A CA 1
ATOM 897 C C . ASN A 1 117 ? -41.411 10.327 22.597 1.00 78.81 117 ASN A C 1
ATOM 899 O O . ASN A 1 117 ? -41.734 9.171 22.893 1.00 78.81 117 ASN A O 1
ATOM 903 N N . PRO A 1 118 ? -40.740 10.595 21.459 1.00 79.38 118 PRO A N 1
ATOM 904 C CA . PRO A 1 118 ? -40.419 9.564 20.469 1.00 79.38 118 PRO A CA 1
ATOM 905 C C . PRO A 1 118 ? -39.540 8.441 21.044 1.00 79.38 118 PRO A C 1
ATOM 907 O O . PRO A 1 118 ? -39.706 7.281 20.669 1.00 79.38 118 PRO A O 1
ATOM 910 N N . LYS A 1 119 ? -38.677 8.744 22.026 1.00 79.94 119 LYS A N 1
ATOM 911 C CA . LYS A 1 119 ? -37.804 7.766 22.697 1.00 79.94 119 LYS A CA 1
ATOM 912 C C . LYS A 1 119 ? -38.588 6.720 23.493 1.00 79.94 119 LYS A C 1
ATOM 914 O O . LYS A 1 119 ? -38.294 5.532 23.398 1.00 79.94 119 LYS A O 1
ATOM 919 N N . LEU A 1 120 ? -39.610 7.146 24.237 1.00 76.69 120 LEU A N 1
ATOM 920 C CA . LEU A 1 120 ? -40.465 6.243 25.019 1.00 76.69 120 LEU A CA 1
ATOM 921 C C . LEU A 1 120 ? -41.357 5.388 24.111 1.00 76.69 120 LEU A C 1
ATOM 923 O O . LEU A 1 120 ? -41.571 4.210 24.393 1.00 76.69 120 LEU A O 1
ATOM 927 N N . ARG A 1 121 ? -41.814 5.947 22.984 1.00 79.38 121 ARG A N 1
ATOM 928 C CA . ARG A 1 121 ? -42.553 5.195 21.961 1.00 79.38 121 ARG A CA 1
ATOM 929 C C . ARG A 1 121 ? -41.688 4.130 21.291 1.00 79.38 121 ARG A C 1
ATOM 931 O O . ARG A 1 121 ? -42.138 2.997 21.133 1.00 79.38 121 ARG A O 1
ATOM 938 N N . LEU A 1 122 ? -40.433 4.453 20.972 1.00 82.31 122 LEU A N 1
ATOM 939 C CA . LEU A 1 122 ? -39.473 3.482 20.442 1.00 82.31 122 LEU A CA 1
ATOM 940 C C . LEU A 1 122 ? -39.144 2.387 21.468 1.00 82.31 122 LEU A C 1
ATOM 942 O O . LEU A 1 122 ? -39.093 1.211 21.116 1.00 82.31 122 LEU A O 1
ATOM 946 N N . GLN A 1 123 ? -38.983 2.753 22.741 1.00 80.69 123 GLN A N 1
ATOM 947 C CA . GLN A 1 123 ? -38.763 1.797 23.825 1.00 80.69 123 GLN A CA 1
ATOM 948 C C . GLN A 1 123 ? -39.969 0.862 24.014 1.00 80.69 123 GLN A C 1
ATOM 950 O O . GLN A 1 123 ? -39.792 -0.346 24.152 1.00 80.69 123 GLN A O 1
ATOM 955 N N . ALA A 1 124 ? -41.197 1.386 23.948 1.00 77.81 124 ALA A N 1
ATOM 956 C CA . ALA A 1 124 ? -42.414 0.576 23.984 1.00 77.81 124 ALA A CA 1
ATOM 957 C C . ALA A 1 124 ? -42.510 -0.378 22.779 1.00 77.81 124 ALA A C 1
ATOM 959 O O . ALA A 1 124 ? -42.844 -1.551 22.952 1.00 77.81 124 ALA A O 1
ATOM 960 N N . ALA A 1 125 ? -42.158 0.091 21.577 1.00 81.56 125 ALA A N 1
ATOM 961 C CA . ALA A 1 125 ? -42.104 -0.737 20.372 1.00 81.56 125 ALA A CA 1
ATOM 962 C C . ALA A 1 125 ? -41.067 -1.869 20.499 1.00 81.56 125 ALA A C 1
ATOM 964 O O . ALA A 1 125 ? -41.357 -3.016 20.159 1.00 81.56 125 ALA A O 1
ATOM 965 N N . PHE A 1 126 ? -39.891 -1.570 21.055 1.00 80.88 126 PHE A N 1
ATOM 966 C CA . PHE A 1 126 ? -38.849 -2.559 21.323 1.00 80.88 126 PHE A CA 1
ATOM 967 C C . PHE A 1 126 ? -39.287 -3.612 22.352 1.00 80.88 126 PHE A C 1
ATOM 969 O O . PHE A 1 126 ? -39.089 -4.804 22.128 1.00 80.88 126 PHE A O 1
ATOM 976 N N . LEU A 1 127 ? -39.940 -3.207 23.446 1.00 79.38 127 LEU A N 1
ATOM 977 C CA . LEU A 1 127 ? -40.459 -4.143 24.452 1.00 79.38 127 LEU A CA 1
ATOM 978 C C . LEU A 1 127 ? -41.540 -5.070 23.873 1.00 79.38 127 LEU A C 1
ATOM 980 O O . LEU A 1 127 ? -41.558 -6.262 24.179 1.00 79.38 127 LEU A O 1
ATOM 984 N N . GLN A 1 128 ? -42.408 -4.554 22.995 1.00 77.00 128 GLN A N 1
ATOM 985 C CA . GLN A 1 128 ? -43.381 -5.380 22.272 1.00 77.00 128 GLN A CA 1
ATOM 986 C C . GLN A 1 128 ? -42.699 -6.368 21.318 1.00 77.00 128 GLN A C 1
ATOM 988 O O . GLN A 1 128 ? -43.090 -7.533 21.247 1.00 77.00 128 GLN A O 1
ATOM 993 N N . PHE A 1 129 ? -41.635 -5.941 20.632 1.00 78.88 129 PHE A N 1
ATOM 994 C CA . PHE A 1 129 ? -40.834 -6.826 19.790 1.00 78.88 129 PHE A CA 1
ATOM 995 C C . PHE A 1 129 ? -40.158 -7.937 20.606 1.00 78.88 129 PHE A C 1
ATOM 997 O O . PHE A 1 129 ? -40.228 -9.103 20.221 1.00 78.88 129 PHE A O 1
ATOM 1004 N N . ALA A 1 130 ? -39.579 -7.602 21.762 1.00 75.00 130 ALA A N 1
ATOM 1005 C CA . ALA A 1 130 ? -38.930 -8.563 22.652 1.00 75.00 130 ALA A CA 1
ATOM 1006 C C . ALA A 1 130 ? -39.901 -9.617 23.222 1.00 75.00 130 ALA A C 1
ATOM 1008 O O . ALA A 1 130 ? -39.492 -10.752 23.458 1.00 75.00 130 ALA A O 1
ATOM 1009 N N . ARG A 1 131 ? -41.191 -9.272 23.375 1.00 75.75 131 ARG A N 1
ATOM 1010 C CA . ARG A 1 131 ? -42.280 -10.196 23.756 1.00 75.75 131 ARG A CA 1
ATOM 1011 C C . ARG A 1 131 ? -42.811 -11.061 22.603 1.00 75.75 131 ARG A C 1
ATOM 1013 O O . ARG A 1 131 ? -43.657 -11.920 22.831 1.00 75.75 131 ARG A O 1
ATOM 1020 N N . GLY A 1 132 ? -42.342 -10.844 21.372 1.00 73.81 132 GLY A N 1
ATOM 1021 C CA . GLY A 1 132 ? -42.795 -11.562 20.175 1.00 73.81 132 GLY A CA 1
ATOM 1022 C C . GLY A 1 132 ? -43.973 -10.914 19.432 1.00 73.81 132 GLY A C 1
ATOM 1023 O O . GLY A 1 132 ? -44.421 -11.452 18.419 1.00 73.81 132 GLY A O 1
ATOM 1024 N N . ASN A 1 133 ? -44.445 -9.736 19.858 1.00 79.25 133 ASN A N 1
ATOM 1025 C CA . ASN A 1 133 ? -45.544 -9.000 19.220 1.00 79.25 133 ASN A CA 1
ATOM 1026 C C . ASN A 1 133 ? -45.037 -8.131 18.052 1.00 79.25 133 ASN A C 1
ATOM 1028 O O . ASN A 1 133 ? -45.060 -6.900 18.092 1.00 79.25 133 ASN A O 1
ATOM 1032 N N . ILE A 1 134 ? -44.580 -8.780 16.976 1.00 79.00 134 ILE A N 1
ATOM 1033 C CA . ILE A 1 134 ? -43.903 -8.121 15.838 1.00 79.00 134 ILE A CA 1
ATOM 1034 C C . ILE A 1 134 ? -44.805 -7.091 15.130 1.00 79.00 134 ILE A C 1
ATOM 1036 O O . ILE A 1 134 ? -44.327 -6.043 14.695 1.00 79.00 134 ILE A O 1
ATOM 1040 N N . ASN A 1 135 ? -46.108 -7.364 15.011 1.00 79.50 135 ASN A N 1
ATOM 1041 C CA . ASN A 1 135 ? -47.039 -6.488 14.288 1.00 79.50 135 ASN A CA 1
ATOM 1042 C C . ASN A 1 135 ? -47.330 -5.187 15.052 1.00 79.50 135 ASN A C 1
ATOM 1044 O O . ASN A 1 135 ? -47.325 -4.112 14.454 1.00 79.50 135 ASN A O 1
ATOM 1048 N N . GLU A 1 136 ? -47.528 -5.272 16.369 1.00 77.25 136 GLU A N 1
ATOM 1049 C CA . GLU A 1 136 ? -47.727 -4.096 17.226 1.00 77.25 136 GLU A CA 1
ATOM 1050 C C . GLU A 1 136 ? -46.450 -3.261 17.322 1.00 77.25 136 GLU A C 1
ATOM 1052 O O . GLU A 1 136 ? -46.505 -2.036 17.222 1.00 77.25 136 GLU A O 1
ATOM 1057 N N . ALA A 1 137 ? -45.291 -3.919 17.415 1.00 79.06 137 ALA A N 1
ATOM 1058 C CA . ALA A 1 137 ? -43.998 -3.248 17.403 1.00 79.06 137 ALA A CA 1
ATOM 1059 C C . ALA A 1 137 ? -43.787 -2.429 16.119 1.00 79.06 137 ALA A C 1
ATOM 1061 O O . ALA A 1 137 ? -43.409 -1.264 16.197 1.00 79.06 137 ALA A O 1
ATOM 1062 N N . LYS A 1 138 ? -44.097 -2.993 14.940 1.00 78.88 138 LYS A N 1
ATOM 1063 C CA . LYS A 1 138 ? -44.022 -2.271 13.655 1.00 78.88 138 LYS A CA 1
ATOM 1064 C C . LYS A 1 138 ? -45.021 -1.114 13.569 1.00 78.88 138 LYS A C 1
ATOM 1066 O O . LYS A 1 138 ? -44.676 -0.058 13.043 1.00 78.88 138 LYS A O 1
ATOM 1071 N N . GLY A 1 139 ? -46.232 -1.297 14.098 1.00 78.94 139 GLY A N 1
ATOM 1072 C CA . GLY A 1 139 ? -47.244 -0.241 14.165 1.00 78.94 139 GLY A CA 1
ATOM 1073 C C . GLY A 1 139 ? -46.793 0.947 15.017 1.00 78.94 139 GLY A C 1
ATOM 1074 O O . GLY A 1 139 ? -46.910 2.090 14.586 1.00 78.94 139 GLY A O 1
ATOM 1075 N N . LEU A 1 140 ? -46.210 0.681 16.190 1.00 78.56 140 LEU A N 1
ATOM 1076 C CA . LEU A 1 140 ? -45.660 1.715 17.071 1.00 78.56 140 LEU A CA 1
ATOM 1077 C C . LEU A 1 140 ? -44.417 2.381 16.475 1.00 78.56 140 LEU A C 1
ATOM 1079 O O . LEU A 1 140 ? -44.277 3.599 16.576 1.00 78.56 140 LEU A O 1
ATOM 1083 N N . LEU A 1 141 ? -43.557 1.616 15.798 1.00 80.81 141 LEU A N 1
ATOM 1084 C CA . LEU A 1 141 ? -42.349 2.120 15.145 1.00 80.81 141 LEU A CA 1
ATOM 1085 C C . LEU A 1 141 ? -42.659 3.198 14.096 1.00 80.81 141 LEU A C 1
ATOM 1087 O O . LEU A 1 141 ? -41.983 4.222 14.048 1.00 80.81 141 LEU A O 1
ATOM 1091 N N . ALA A 1 142 ? -43.739 3.020 13.328 1.00 79.12 142 ALA A N 1
ATOM 1092 C CA . ALA A 1 142 ? -44.193 3.990 12.330 1.00 79.12 142 ALA A CA 1
ATOM 1093 C C . ALA A 1 142 ? -44.612 5.346 12.933 1.00 79.12 142 ALA A C 1
ATOM 1095 O O . ALA A 1 142 ? -44.681 6.345 12.220 1.00 79.12 142 ALA A O 1
ATOM 1096 N N . THR A 1 143 ? -44.883 5.406 14.241 1.00 79.81 143 THR A N 1
ATOM 1097 C CA . THR A 1 143 ? -45.296 6.646 14.915 1.00 79.81 143 THR A CA 1
ATOM 1098 C C . THR A 1 143 ? -44.119 7.484 15.420 1.00 79.81 143 THR A C 1
ATOM 1100 O O . THR A 1 143 ? -44.308 8.664 15.709 1.00 79.81 143 THR A O 1
ATOM 1103 N N . VAL A 1 144 ? -42.910 6.915 15.519 1.00 76.88 144 VAL A N 1
ATOM 1104 C CA . VAL A 1 144 ? -41.751 7.496 16.233 1.00 76.88 144 VAL A CA 1
ATOM 1105 C C . VAL A 1 144 ? -41.204 8.781 15.581 1.00 76.88 144 VAL A C 1
ATOM 1107 O O . VAL A 1 144 ? -40.537 9.564 16.251 1.00 76.88 144 VAL A O 1
ATOM 1110 N N . GLY A 1 145 ? -41.558 9.092 14.332 1.00 80.00 145 GLY A N 1
ATOM 1111 C CA . GLY A 1 145 ? -41.081 10.301 13.651 1.00 80.00 145 GLY A CA 1
ATOM 1112 C C . GLY A 1 145 ? -39.631 10.140 13.190 1.00 80.00 145 GLY A C 1
ATOM 1113 O O . GLY A 1 145 ? -39.367 9.287 12.347 1.00 80.00 145 GLY A O 1
ATOM 1114 N N . ASP A 1 146 ? -38.700 10.940 13.727 1.00 84.69 146 ASP A N 1
ATOM 1115 C CA . ASP A 1 146 ? -37.261 10.817 13.435 1.00 84.69 146 ASP A CA 1
ATOM 1116 C C . ASP A 1 146 ? -36.659 9.590 14.139 1.00 84.69 146 ASP A C 1
ATOM 1118 O O . ASP A 1 146 ? -36.118 9.646 15.249 1.00 84.69 146 ASP A O 1
ATOM 1122 N N . ILE A 1 147 ? -36.815 8.447 13.479 1.00 86.06 147 ILE A N 1
ATOM 1123 C CA . ILE A 1 147 ? -36.398 7.143 13.978 1.00 86.06 147 ILE A CA 1
ATOM 1124 C 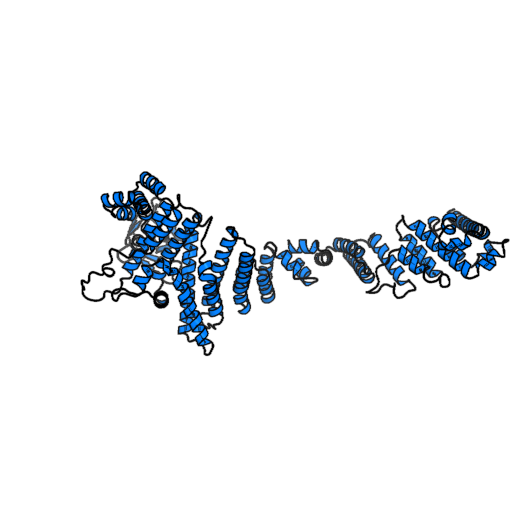C . ILE A 1 147 ? -34.876 7.010 14.079 1.00 86.06 147 ILE A C 1
ATOM 1126 O O . ILE A 1 147 ? -34.398 6.355 15.002 1.00 86.06 147 ILE A O 1
ATOM 1130 N N . ASN A 1 148 ? -34.115 7.669 13.199 1.00 85.75 148 ASN A N 1
ATOM 1131 C CA . ASN A 1 148 ? -32.661 7.521 13.120 1.00 85.75 148 ASN A CA 1
ATOM 1132 C C . ASN A 1 148 ? -31.990 8.135 14.354 1.00 85.75 148 ASN A C 1
ATOM 1134 O O . ASN A 1 148 ? -31.254 7.451 15.068 1.00 85.75 148 ASN A O 1
ATOM 1138 N N . SER A 1 149 ? -32.293 9.401 14.668 1.00 86.81 149 SER A N 1
ATOM 1139 C CA . SER A 1 149 ? -31.711 10.063 15.844 1.00 86.81 149 SER A CA 1
ATOM 1140 C C . SER A 1 149 ? -32.194 9.435 17.154 1.00 86.81 149 SER A C 1
ATOM 1142 O O . SER A 1 149 ? -31.405 9.239 18.082 1.00 86.81 149 SER A O 1
ATOM 1144 N N . THR A 1 150 ? -33.471 9.046 17.210 1.00 86.50 150 THR A N 1
ATOM 1145 C CA . THR A 1 150 ? -34.073 8.414 18.389 1.00 86.50 150 THR A CA 1
ATOM 1146 C C . THR A 1 150 ? -33.480 7.027 18.650 1.00 86.50 150 THR A C 1
ATOM 1148 O O . THR A 1 150 ? -33.204 6.686 19.801 1.00 86.50 150 THR A O 1
ATOM 1151 N N . ALA A 1 151 ? -33.229 6.232 17.604 1.00 86.12 151 ALA A N 1
ATOM 1152 C CA . ALA A 1 151 ? -32.611 4.915 17.730 1.00 86.12 151 ALA A CA 1
ATOM 1153 C C . ALA A 1 151 ? -31.148 4.991 18.184 1.00 86.12 151 ALA A C 1
ATOM 1155 O O . ALA A 1 151 ? -30.741 4.190 19.025 1.00 86.12 151 ALA A O 1
ATOM 1156 N N . ILE A 1 152 ? -30.378 5.973 17.698 1.00 86.88 152 ILE A N 1
ATOM 1157 C CA . ILE A 1 152 ? -29.006 6.215 18.173 1.00 86.88 152 ILE A CA 1
ATOM 1158 C C . ILE A 1 152 ? -29.010 6.602 19.655 1.00 86.88 152 ILE A C 1
ATOM 1160 O O . ILE A 1 152 ? -28.236 6.055 20.438 1.00 86.88 152 ILE A O 1
ATOM 1164 N N . GLN A 1 153 ? -29.889 7.524 20.062 1.00 86.88 153 GLN A N 1
ATOM 1165 C CA . GLN A 1 153 ? -29.995 7.925 21.468 1.00 86.88 153 GLN A CA 1
ATOM 1166 C C . GLN A 1 153 ? -30.331 6.727 22.358 1.00 86.88 153 GLN A C 1
ATOM 1168 O O . GLN A 1 153 ? -29.634 6.490 23.340 1.00 86.88 153 GLN A O 1
ATOM 1173 N N . LEU A 1 154 ? -31.329 5.931 21.965 1.00 86.00 154 LEU A N 1
ATOM 1174 C CA . LEU A 1 154 ? -31.738 4.750 22.717 1.00 86.00 154 LEU A CA 1
ATOM 1175 C C . LEU A 1 154 ? -30.637 3.669 22.758 1.00 86.00 154 LEU A C 1
ATOM 1177 O O . LEU A 1 154 ? -30.436 3.054 23.803 1.00 86.00 154 LEU A O 1
ATOM 1181 N N . SER A 1 155 ? -29.873 3.483 21.671 1.00 87.50 155 SER A N 1
ATOM 1182 C CA . SER A 1 155 ? -28.664 2.638 21.653 1.00 87.50 155 SER A CA 1
ATOM 1183 C C . SER A 1 155 ? -27.659 3.090 22.713 1.00 87.50 155 SER A C 1
ATOM 1185 O O . SER A 1 155 ? -27.230 2.282 23.539 1.00 87.50 155 SER A O 1
ATOM 1187 N N . HIS A 1 156 ? -27.337 4.389 22.745 1.00 88.00 156 HIS A N 1
ATOM 1188 C CA . HIS A 1 156 ? -26.427 4.960 23.736 1.00 88.00 156 HIS A CA 1
ATOM 1189 C C . HIS A 1 156 ? -26.931 4.773 25.173 1.00 88.00 156 HIS A C 1
ATOM 1191 O O . HIS A 1 156 ? -26.130 4.480 26.061 1.00 88.00 156 HIS A O 1
ATOM 1197 N N . ASP A 1 157 ? -28.236 4.914 25.412 1.00 85.06 157 ASP A N 1
ATOM 1198 C CA . ASP A 1 157 ? -28.818 4.696 26.738 1.00 85.06 157 ASP A CA 1
ATOM 1199 C C . ASP A 1 157 ? -28.665 3.242 27.194 1.00 85.06 157 ASP A C 1
ATOM 1201 O O . ASP A 1 157 ? -28.261 3.012 28.331 1.00 85.06 157 ASP A O 1
ATOM 1205 N N . PHE A 1 158 ? -28.911 2.262 26.313 1.00 83.75 158 PHE A N 1
ATOM 1206 C CA . PHE A 1 158 ? -28.746 0.843 26.647 1.00 83.75 158 PHE A CA 1
ATOM 1207 C C . PHE A 1 158 ? -27.298 0.496 26.999 1.00 83.75 158 PHE A C 1
ATOM 1209 O O . PHE A 1 158 ? -27.028 -0.168 28.002 1.00 83.75 158 PHE A O 1
ATOM 1216 N N . ILE A 1 159 ? -26.335 0.964 26.202 1.00 84.44 159 ILE A N 1
ATOM 1217 C CA . ILE A 1 159 ? -24.925 0.647 26.462 1.00 84.44 159 ILE A CA 1
ATOM 1218 C C . ILE A 1 159 ? -24.378 1.389 27.691 1.00 84.44 159 ILE A C 1
ATOM 1220 O O . ILE A 1 159 ? -23.452 0.893 28.338 1.00 84.44 159 ILE A O 1
ATOM 1224 N N . ASN A 1 160 ? -24.981 2.521 28.067 1.00 85.06 160 ASN A N 1
ATOM 1225 C CA . ASN A 1 160 ? -24.619 3.307 29.248 1.00 85.06 160 ASN A CA 1
ATOM 1226 C C . ASN A 1 160 ? -25.505 3.044 30.475 1.00 85.06 160 ASN A C 1
ATOM 1228 O O . ASN A 1 160 ? -25.339 3.712 31.498 1.00 85.06 160 ASN A O 1
ATOM 1232 N N . GLU A 1 161 ? -26.422 2.076 30.406 1.00 80.62 161 GLU A N 1
ATOM 1233 C CA . GLU A 1 161 ? -27.338 1.801 31.508 1.00 80.62 161 GLU A CA 1
ATOM 1234 C C . GLU A 1 161 ? -26.567 1.363 32.765 1.00 80.62 161 GLU A C 1
ATOM 1236 O O . GLU A 1 161 ? -25.650 0.523 32.721 1.00 80.62 161 GLU A O 1
ATOM 1241 N N . ILE A 1 162 ? -26.936 1.971 33.893 1.00 75.75 162 ILE A N 1
ATOM 1242 C CA . ILE A 1 162 ? -26.397 1.652 35.213 1.00 75.75 162 ILE A CA 1
ATOM 1243 C C . ILE A 1 162 ? -27.093 0.380 35.721 1.00 75.75 162 ILE A C 1
ATOM 1245 O O . ILE A 1 162 ? -28.309 0.269 35.593 1.00 75.75 162 ILE A O 1
ATOM 1249 N N . PRO A 1 163 ? -26.375 -0.581 36.329 1.00 69.62 163 PRO A N 1
ATOM 1250 C CA . PRO A 1 163 ? -26.996 -1.801 36.838 1.00 69.62 163 PRO A CA 1
ATOM 1251 C C . PRO A 1 163 ? -28.047 -1.523 37.921 1.00 69.62 163 PRO A C 1
ATOM 1253 O O . PRO A 1 163 ? -27.714 -1.258 39.076 1.00 69.62 163 PRO A O 1
ATOM 1256 N N . ASN A 1 164 ? -29.325 -1.669 37.573 1.00 62.06 164 ASN A N 1
ATOM 1257 C CA . ASN A 1 164 ? -30.445 -1.457 38.499 1.00 62.06 164 ASN A CA 1
ATOM 1258 C C . ASN A 1 164 ? -30.483 -2.498 39.638 1.00 62.06 164 ASN A C 1
ATOM 1260 O O . ASN A 1 164 ? -31.024 -2.240 40.713 1.00 62.06 164 ASN A O 1
ATOM 1264 N N . HIS A 1 165 ? -29.890 -3.677 39.420 1.00 61.31 165 HIS A N 1
ATOM 1265 C CA . HIS A 1 165 ? -29.839 -4.779 40.387 1.00 61.31 165 HIS A CA 1
ATOM 1266 C C . HIS A 1 165 ? -28.585 -4.781 41.273 1.00 61.31 165 HIS A C 1
ATOM 1268 O O . HIS A 1 165 ? -28.480 -5.625 42.165 1.00 61.31 165 HIS A O 1
ATOM 1274 N N . ASP A 1 166 ? -27.630 -3.868 41.052 1.00 67.31 166 ASP A N 1
ATOM 1275 C CA . ASP A 1 166 ? -26.437 -3.769 41.892 1.00 67.31 166 ASP A CA 1
ATOM 1276 C C . ASP A 1 166 ? -26.659 -2.732 43.012 1.00 67.31 166 ASP A C 1
ATOM 1278 O O . ASP A 1 166 ? -26.648 -1.522 42.765 1.00 67.31 166 ASP A O 1
ATOM 1282 N N . PRO A 1 167 ? -26.815 -3.172 44.277 1.00 66.19 167 PRO A N 1
ATOM 1283 C CA . PRO A 1 167 ? -27.096 -2.278 45.396 1.00 66.19 167 PRO A CA 1
ATOM 1284 C C . PRO A 1 167 ? -25.973 -1.263 45.664 1.00 66.19 167 PRO A C 1
ATOM 1286 O O . PRO A 1 167 ? -26.220 -0.267 46.350 1.00 66.19 167 PRO A O 1
ATOM 1289 N N . ARG A 1 168 ? -24.759 -1.466 45.121 1.00 70.12 168 ARG A N 1
ATOM 1290 C CA . ARG A 1 168 ? -23.643 -0.507 45.230 1.00 70.12 168 ARG A CA 1
ATOM 1291 C C . ARG A 1 168 ? -23.916 0.815 44.505 1.00 70.12 168 ARG A C 1
ATOM 1293 O O . ARG A 1 168 ? -23.300 1.812 44.872 1.00 70.12 168 ARG A O 1
ATOM 1300 N N . TRP A 1 169 ? -24.840 0.829 43.540 1.00 72.88 169 TRP A N 1
ATOM 1301 C CA . TRP A 1 169 ? -25.248 2.021 42.785 1.00 72.88 169 TRP A CA 1
ATOM 1302 C C . TRP A 1 169 ? -26.402 2.800 43.431 1.00 72.88 169 TRP A C 1
ATOM 1304 O O . TRP A 1 169 ? -26.739 3.885 42.968 1.00 72.88 169 TRP A O 1
ATOM 1314 N N . SER A 1 170 ? -27.002 2.282 44.509 1.00 64.75 170 SER A N 1
ATOM 1315 C CA . SER A 1 170 ? -28.101 2.961 45.203 1.00 64.75 170 SER A CA 1
ATOM 1316 C C . SER A 1 170 ? -27.598 4.020 46.201 1.00 64.75 170 SER A C 1
ATOM 1318 O O . SER A 1 170 ? -26.804 3.726 47.099 1.00 64.75 170 SER A O 1
ATOM 1320 N N . ASP A 1 171 ? -28.118 5.249 46.091 1.00 55.03 171 ASP A N 1
ATOM 1321 C CA . ASP A 1 171 ? -27.860 6.358 47.033 1.00 55.03 171 ASP A CA 1
ATOM 1322 C C . ASP A 1 171 ? -28.517 6.147 48.412 1.00 55.03 171 ASP A C 1
ATOM 1324 O O . ASP A 1 171 ? -28.226 6.848 49.386 1.00 55.03 171 ASP A O 1
ATOM 1328 N N . THR A 1 172 ? -29.401 5.153 48.542 1.00 46.69 172 THR A N 1
ATOM 1329 C CA . THR A 1 172 ? -30.040 4.795 49.810 1.00 46.69 172 THR A CA 1
ATOM 1330 C C . THR A 1 172 ? -29.024 4.170 50.765 1.00 46.69 172 THR A C 1
ATOM 1332 O O . THR A 1 172 ? -28.707 2.985 50.701 1.00 46.69 172 THR A O 1
ATOM 1335 N N . GLY A 1 173 ? -28.500 4.991 51.676 1.00 44.09 173 GLY A N 1
ATOM 1336 C CA . GLY A 1 173 ? -27.460 4.671 52.652 1.00 44.09 173 GLY A CA 1
ATOM 1337 C C . GLY A 1 173 ? -27.788 3.585 53.686 1.00 44.09 173 GLY A C 1
ATOM 1338 O O . GLY A 1 173 ? -27.746 3.851 54.883 1.00 44.09 173 GLY A O 1
ATOM 1339 N N . ARG A 1 174 ? -28.012 2.333 53.274 1.00 40.47 174 ARG A N 1
ATOM 1340 C CA . ARG A 1 174 ? -27.877 1.184 54.180 1.00 40.47 174 ARG A CA 1
ATOM 1341 C C . ARG A 1 174 ? -26.459 0.636 54.089 1.00 40.47 174 ARG A C 1
ATOM 1343 O O . ARG A 1 174 ? -26.096 -0.071 53.156 1.00 40.47 174 ARG A O 1
ATOM 1350 N N . SER A 1 175 ? -25.652 1.035 55.068 1.00 40.62 175 SER A N 1
ATOM 1351 C CA . SER A 1 175 ? -24.321 0.491 55.325 1.00 40.62 175 SER A CA 1
ATOM 1352 C C . SER A 1 175 ? -24.457 -0.990 55.707 1.00 40.62 175 SER A C 1
ATOM 1354 O O . SER A 1 175 ? -24.811 -1.314 56.839 1.00 40.62 175 SER A O 1
ATOM 1356 N N . GLY A 1 176 ? -24.264 -1.887 54.739 1.00 38.97 176 GLY A N 1
ATOM 1357 C CA . GLY A 1 176 ? -23.980 -3.300 54.993 1.00 38.97 176 GLY A CA 1
ATOM 1358 C C . GLY A 1 176 ? -22.485 -3.488 55.277 1.00 38.97 176 GLY A C 1
ATOM 1359 O O . GLY A 1 176 ? -21.678 -2.694 54.787 1.00 38.97 176 GLY A O 1
ATOM 1360 N N . PRO A 1 177 ? -22.091 -4.486 56.086 1.00 38.31 177 PRO A N 1
ATOM 1361 C CA . PRO A 1 177 ? -20.734 -4.587 56.601 1.00 38.31 177 PRO A CA 1
ATOM 1362 C C . PRO A 1 177 ? -19.721 -4.820 55.473 1.00 38.31 177 PRO A C 1
ATOM 1364 O O . PRO A 1 177 ? -19.904 -5.690 54.628 1.00 38.31 177 PRO A O 1
ATOM 1367 N N . THR A 1 178 ? -18.651 -4.022 55.521 1.00 39.25 178 THR A N 1
ATOM 1368 C CA . THR A 1 178 ? -17.332 -4.219 54.897 1.00 39.25 178 THR A CA 1
ATOM 1369 C C . THR A 1 178 ? -17.303 -4.557 53.402 1.00 39.25 178 THR A C 1
ATOM 1371 O O . THR A 1 178 ? -17.470 -5.701 52.999 1.00 39.25 178 THR A O 1
ATOM 1374 N N . ALA A 1 179 ? -16.992 -3.526 52.607 1.00 42.81 179 ALA A N 1
ATOM 1375 C CA . ALA A 1 179 ? -16.143 -3.551 51.412 1.00 42.81 179 ALA A CA 1
ATOM 1376 C C . ALA A 1 179 ? -15.923 -4.928 50.750 1.00 42.81 179 ALA A C 1
ATOM 1378 O O . ALA A 1 179 ? -14.847 -5.512 50.841 1.00 42.81 179 ALA A O 1
ATOM 1379 N N . ASN A 1 180 ? -16.922 -5.404 50.011 1.00 40.47 180 ASN A N 1
ATOM 1380 C CA . ASN A 1 180 ? -16.694 -6.408 48.980 1.00 40.47 180 ASN A CA 1
ATOM 1381 C C . ASN A 1 180 ? -16.354 -5.665 47.685 1.00 40.47 180 ASN A C 1
ATOM 1383 O O . ASN A 1 180 ? -17.243 -5.181 46.984 1.00 40.47 180 ASN A O 1
ATOM 1387 N N . SER A 1 181 ? -15.053 -5.541 47.411 1.00 42.28 181 SER A N 1
ATOM 1388 C CA . SER A 1 181 ? -14.498 -5.092 46.130 1.00 42.28 181 SER A CA 1
ATOM 1389 C C . SER A 1 181 ? -15.231 -5.760 44.964 1.00 42.28 181 SER A C 1
ATOM 1391 O O . SER A 1 181 ? -15.507 -6.960 45.046 1.00 42.28 181 SER A O 1
ATOM 1393 N N . GLY A 1 182 ? -15.535 -5.008 43.901 1.00 47.03 182 GLY A N 1
ATOM 1394 C CA . GLY A 1 182 ? -16.323 -5.475 42.756 1.00 47.03 182 GLY A CA 1
ATOM 1395 C C . GLY A 1 182 ? -15.962 -6.893 42.325 1.00 47.03 182 GLY A C 1
ATOM 1396 O O . GLY A 1 182 ? -14.849 -7.156 41.874 1.00 47.03 182 GLY A O 1
ATOM 1397 N N . LYS A 1 183 ? -16.896 -7.835 42.505 1.00 54.28 183 LYS A N 1
ATOM 1398 C CA . LYS A 1 183 ? -16.694 -9.212 42.052 1.00 54.28 183 LYS A CA 1
ATOM 1399 C C . LYS A 1 183 ? -16.553 -9.172 40.523 1.00 54.28 183 LYS A C 1
ATOM 1401 O O . LYS A 1 183 ? -17.483 -8.700 39.872 1.00 54.28 183 LYS A O 1
ATOM 1406 N N . PRO A 1 184 ? -15.454 -9.684 39.937 1.00 53.72 184 PRO A N 1
ATOM 1407 C CA . PRO A 1 184 ? -15.220 -9.698 38.487 1.00 53.72 184 PRO A CA 1
ATOM 1408 C C . PRO A 1 184 ? -16.400 -10.219 37.661 1.00 53.72 184 PRO A C 1
ATOM 1410 O O . PRO A 1 184 ? -16.685 -9.705 36.583 1.00 53.72 184 PRO A O 1
ATOM 1413 N N . LEU A 1 185 ? -17.120 -11.186 38.232 1.00 61.22 185 LEU A N 1
ATOM 1414 C CA . LEU A 1 185 ? -18.291 -11.832 37.651 1.00 61.22 185 LEU A CA 1
ATOM 1415 C C . LEU A 1 185 ? -19.487 -10.886 37.465 1.00 61.22 185 LEU A C 1
ATOM 1417 O O . LEU A 1 185 ? -20.298 -11.115 36.577 1.00 61.22 185 LEU A O 1
ATOM 1421 N N . LEU A 1 186 ? -19.609 -9.827 38.274 1.00 74.44 186 LEU A N 1
ATOM 1422 C CA . LEU A 1 186 ? -20.749 -8.910 38.200 1.00 74.44 186 LEU A CA 1
ATOM 1423 C C . LEU A 1 186 ? -20.641 -7.974 36.990 1.00 74.44 186 LEU A C 1
ATOM 1425 O O . LEU A 1 186 ? -21.616 -7.798 36.270 1.00 74.44 186 LEU A O 1
ATOM 1429 N N . ILE A 1 187 ? -19.438 -7.453 36.722 1.00 77.25 187 ILE A N 1
ATOM 1430 C CA . ILE A 1 187 ? -19.168 -6.631 35.530 1.00 77.25 187 ILE A CA 1
ATOM 1431 C C . ILE A 1 187 ? -19.269 -7.489 34.262 1.00 77.25 187 ILE A C 1
ATOM 1433 O O . ILE A 1 187 ? -19.845 -7.058 33.271 1.00 77.25 187 ILE A O 1
ATOM 1437 N N . GLN A 1 188 ? -18.746 -8.721 34.286 1.00 80.88 188 GLN A N 1
ATOM 1438 C CA . GLN A 1 188 ? -18.866 -9.639 33.145 1.00 80.88 188 GLN A CA 1
ATOM 1439 C C . GLN A 1 188 ? -20.328 -9.966 32.829 1.00 80.88 188 GLN A C 1
ATOM 1441 O O . GLN A 1 188 ? -20.727 -9.883 31.670 1.00 80.88 188 GLN A O 1
ATOM 1446 N N . LYS A 1 189 ? -21.136 -10.267 33.854 1.00 80.75 189 LYS A N 1
ATOM 1447 C CA . LYS A 1 189 ? -22.574 -10.497 33.689 1.00 80.75 189 LYS A CA 1
ATOM 1448 C C . LYS A 1 189 ? -23.285 -9.258 33.133 1.00 80.75 189 LYS A C 1
ATOM 1450 O O . LYS A 1 189 ? -24.031 -9.383 32.170 1.00 80.75 189 LYS A O 1
ATOM 1455 N N . GLN A 1 190 ? -22.988 -8.071 33.664 1.00 82.06 190 GLN A N 1
ATOM 1456 C CA . GLN A 1 190 ? -23.533 -6.807 33.157 1.00 82.06 190 GLN A CA 1
ATOM 1457 C C . GLN A 1 190 ? -23.211 -6.595 31.670 1.00 82.06 190 GLN A C 1
ATOM 1459 O O . GLN A 1 190 ? -24.087 -6.235 30.888 1.00 82.06 190 GLN A O 1
ATOM 1464 N N . LEU A 1 191 ? -21.955 -6.796 31.263 1.00 85.31 191 LEU A N 1
ATOM 1465 C CA . LEU A 1 191 ? -21.553 -6.622 29.866 1.00 85.31 191 LEU A CA 1
ATOM 1466 C C . LEU A 1 191 ? -22.222 -7.663 28.956 1.00 85.31 191 LEU A C 1
ATOM 1468 O O . LEU A 1 191 ? -22.653 -7.310 27.862 1.00 85.31 191 LEU A O 1
ATOM 1472 N N . ALA A 1 192 ? -22.373 -8.909 29.415 1.00 83.94 192 ALA A N 1
ATOM 1473 C CA . ALA A 1 192 ? -23.081 -9.953 28.674 1.00 83.94 192 ALA A CA 1
ATOM 1474 C C . ALA A 1 192 ? -24.571 -9.614 28.465 1.00 83.94 192 ALA A C 1
ATOM 1476 O O . ALA A 1 192 ? -25.083 -9.759 27.355 1.00 83.94 192 ALA A O 1
ATOM 1477 N N . GLU A 1 193 ? -25.247 -9.096 29.494 1.00 81.31 193 GLU A N 1
ATOM 1478 C CA . GLU A 1 193 ? -26.636 -8.616 29.414 1.00 81.31 193 GLU A CA 1
ATOM 1479 C C . GLU A 1 193 ? -26.780 -7.444 28.429 1.00 81.31 193 GLU A C 1
ATOM 1481 O O . GLU A 1 193 ? -27.689 -7.435 27.594 1.00 81.31 193 GLU A O 1
ATOM 1486 N N . LYS A 1 194 ? -25.840 -6.488 28.455 1.00 86.12 194 LYS A N 1
ATOM 1487 C CA . LYS A 1 194 ? -25.810 -5.370 27.499 1.00 86.12 194 LYS A CA 1
ATOM 1488 C C . LYS A 1 194 ? -25.600 -5.844 26.061 1.00 86.12 194 LYS A C 1
ATOM 1490 O O . LYS A 1 194 ? -26.312 -5.385 25.172 1.00 86.12 194 LYS A O 1
ATOM 1495 N N . ILE A 1 195 ? -24.677 -6.781 25.827 1.00 86.81 195 ILE A N 1
ATOM 1496 C CA . ILE A 1 195 ? -24.441 -7.382 24.502 1.00 86.81 195 ILE A CA 1
ATOM 1497 C C . ILE A 1 195 ? -25.708 -8.076 23.990 1.00 86.81 195 ILE A C 1
ATOM 1499 O O . ILE A 1 195 ? -26.090 -7.879 22.836 1.00 86.81 195 ILE A O 1
ATOM 1503 N N . ALA A 1 196 ? -26.386 -8.852 24.839 1.00 83.88 196 ALA A N 1
ATOM 1504 C CA . ALA A 1 196 ? -27.614 -9.544 24.463 1.00 83.88 196 ALA A CA 1
ATOM 1505 C C . ALA A 1 196 ? -28.753 -8.560 24.143 1.00 83.88 196 ALA A C 1
ATOM 1507 O O . ALA A 1 196 ? -29.367 -8.660 23.079 1.00 83.88 196 ALA A O 1
ATOM 1508 N N . THR A 1 197 ? -29.000 -7.580 25.020 1.00 81.81 197 THR A N 1
ATOM 1509 C CA . THR A 1 197 ? -30.045 -6.557 24.828 1.00 81.81 197 THR A CA 1
ATOM 1510 C C . THR A 1 197 ? -29.805 -5.753 23.554 1.00 81.81 197 THR A C 1
ATOM 1512 O O . THR A 1 197 ? -30.707 -5.613 22.726 1.00 81.81 197 THR A O 1
ATOM 1515 N N . HIS A 1 198 ? -28.574 -5.269 23.366 1.00 86.69 198 HIS A N 1
ATOM 1516 C CA . HIS A 1 198 ? -28.189 -4.485 22.196 1.00 86.69 198 HIS A CA 1
ATOM 1517 C C . HIS A 1 198 ? -28.286 -5.305 20.906 1.00 86.69 198 HIS A C 1
ATOM 1519 O O . HIS A 1 198 ? -28.792 -4.807 19.905 1.00 86.69 198 HIS A O 1
ATOM 1525 N N . GLY A 1 199 ? -27.922 -6.592 20.939 1.00 84.88 199 GLY A N 1
ATOM 1526 C CA . GLY A 1 199 ? -28.084 -7.502 19.804 1.00 84.88 199 GLY A CA 1
ATOM 1527 C C . GLY A 1 199 ? -29.542 -7.655 19.350 1.00 84.88 199 GLY A C 1
ATOM 1528 O O . GLY A 1 199 ? -29.823 -7.585 18.150 1.00 84.88 199 GLY A O 1
ATOM 1529 N N . VAL A 1 200 ? -30.483 -7.800 20.293 1.00 84.56 200 VAL A N 1
ATOM 1530 C CA . VAL A 1 200 ? -31.927 -7.860 19.988 1.00 84.56 200 VAL A CA 1
ATOM 1531 C C . VAL A 1 200 ? -32.430 -6.509 19.472 1.00 84.56 200 VAL A C 1
ATOM 1533 O O . VAL A 1 200 ? -33.157 -6.466 18.479 1.00 84.56 200 VAL A O 1
ATOM 1536 N N . PHE A 1 201 ? -32.007 -5.402 20.090 1.00 84.62 201 PHE A N 1
ATOM 1537 C CA . PHE A 1 201 ? -32.361 -4.048 19.653 1.00 84.62 201 PHE A CA 1
ATOM 1538 C C . PHE A 1 201 ? -31.871 -3.753 18.231 1.00 84.62 201 PHE A C 1
ATOM 1540 O O . PHE A 1 201 ? -32.631 -3.272 17.393 1.00 84.62 201 PHE A O 1
ATOM 1547 N N . ARG A 1 202 ? -30.632 -4.130 17.913 1.00 85.31 202 ARG A N 1
ATOM 1548 C CA . ARG A 1 202 ? -30.059 -4.001 16.571 1.00 85.31 202 ARG A CA 1
ATOM 1549 C C . ARG A 1 202 ? -30.878 -4.776 15.540 1.00 85.31 202 ARG A C 1
ATOM 1551 O O . ARG A 1 202 ? -31.185 -4.235 14.484 1.00 85.31 202 ARG A O 1
ATOM 1558 N N . SER A 1 203 ? -31.262 -6.018 15.851 1.00 84.31 203 SER A N 1
ATOM 1559 C CA . SER A 1 203 ? -32.099 -6.832 14.958 1.00 84.31 203 SER A CA 1
ATOM 1560 C C . SER A 1 203 ? -33.503 -6.255 14.759 1.00 84.31 203 SER A C 1
ATOM 1562 O O . SER A 1 203 ? -34.115 -6.510 13.725 1.00 84.31 203 SER A O 1
ATOM 1564 N N . PHE A 1 204 ? -34.030 -5.525 15.742 1.00 83.69 204 PHE A N 1
ATOM 1565 C CA . PHE A 1 204 ? -35.319 -4.848 15.638 1.00 83.69 204 PHE A CA 1
ATOM 1566 C C . PHE A 1 204 ? -35.241 -3.628 14.709 1.00 83.69 204 PHE A C 1
ATOM 1568 O O . PHE A 1 204 ? -36.091 -3.444 13.837 1.00 83.69 204 PHE A O 1
ATOM 1575 N N . VAL A 1 205 ? -34.201 -2.813 14.882 1.00 84.50 205 VAL A N 1
ATOM 1576 C CA . VAL A 1 205 ? -34.057 -1.503 14.235 1.00 84.50 205 VAL A CA 1
ATOM 1577 C C . VAL A 1 205 ? -33.474 -1.590 12.818 1.00 84.50 205 VAL A C 1
ATOM 1579 O O . VAL A 1 205 ? -33.745 -0.714 12.000 1.00 84.50 205 VAL A O 1
ATOM 1582 N N . SER A 1 206 ? -32.744 -2.661 12.485 1.00 82.69 206 SER A N 1
ATOM 1583 C CA . SER A 1 206 ? -32.021 -2.813 11.208 1.00 82.69 206 SER A CA 1
ATOM 1584 C C . SER A 1 206 ? -32.872 -2.648 9.946 1.00 82.69 206 SER A C 1
ATOM 1586 O O . SER A 1 206 ? -32.349 -2.260 8.910 1.00 82.69 206 SER A O 1
ATOM 1588 N N . SER A 1 207 ? -34.174 -2.931 10.019 1.00 80.75 207 SER A N 1
ATOM 1589 C CA . SER A 1 207 ? -35.094 -2.810 8.877 1.00 80.75 207 SER A CA 1
ATOM 1590 C C . SER A 1 207 ? -35.750 -1.432 8.726 1.00 80.75 207 SER A C 1
ATOM 1592 O O . SER A 1 207 ? -36.441 -1.200 7.736 1.00 80.75 207 SER A O 1
ATOM 1594 N N . ALA A 1 208 ? -35.580 -0.540 9.704 1.00 81.81 208 ALA A N 1
ATOM 1595 C CA . ALA A 1 208 ? -36.330 0.713 9.805 1.00 81.81 208 ALA A CA 1
ATOM 1596 C C . ALA A 1 208 ? -35.458 1.977 9.811 1.00 81.81 208 ALA A C 1
ATOM 1598 O O . ALA A 1 208 ? -35.992 3.075 9.680 1.00 81.81 208 ALA A O 1
ATOM 1599 N N . VAL A 1 209 ? -34.145 1.824 9.979 1.00 83.38 209 VAL A N 1
ATOM 1600 C CA . VAL A 1 209 ? -33.169 2.914 10.091 1.00 83.38 209 VAL A CA 1
ATOM 1601 C C . VAL A 1 209 ? -32.253 2.924 8.869 1.00 83.38 209 VAL A C 1
ATOM 1603 O O . VAL A 1 209 ? -32.035 1.886 8.246 1.00 83.38 209 VAL A O 1
ATOM 1606 N N . ASP A 1 210 ? -31.753 4.104 8.503 1.00 82.19 210 ASP A N 1
ATOM 1607 C CA . ASP A 1 210 ? -30.818 4.254 7.386 1.00 82.19 210 ASP A CA 1
ATOM 1608 C C . ASP A 1 210 ? -29.435 3.629 7.664 1.00 82.19 210 ASP A C 1
ATOM 1610 O O . ASP A 1 210 ? -29.087 3.270 8.793 1.00 82.19 210 ASP A O 1
ATOM 1614 N N . GLY A 1 211 ? -28.624 3.483 6.611 1.00 76.25 211 GLY A N 1
ATOM 1615 C CA . GLY A 1 211 ? -27.297 2.870 6.716 1.00 76.25 211 GLY A CA 1
ATOM 1616 C C . GLY A 1 211 ? -26.347 3.622 7.656 1.00 76.25 211 GLY A C 1
ATOM 1617 O O . GLY A 1 211 ? -25.550 2.995 8.358 1.00 76.25 211 GLY A O 1
ATOM 1618 N N . GLU A 1 212 ? -26.447 4.954 7.734 1.00 78.88 212 GLU A N 1
ATOM 1619 C CA . GLU A 1 212 ? -25.559 5.757 8.578 1.00 78.88 212 GLU A CA 1
ATOM 1620 C C . GLU A 1 212 ? -25.854 5.547 10.069 1.00 78.88 212 GLU A C 1
ATOM 1622 O O . GLU A 1 212 ? -24.936 5.275 10.852 1.00 78.88 212 GLU A O 1
ATOM 1627 N N . ALA A 1 213 ? -27.123 5.625 10.474 1.00 81.75 213 ALA A N 1
ATOM 1628 C CA . ALA A 1 213 ? -27.504 5.387 11.858 1.00 81.75 213 ALA A CA 1
ATOM 1629 C C . ALA A 1 213 ? -27.344 3.909 12.246 1.00 81.75 213 ALA A C 1
ATOM 1631 O O . ALA A 1 213 ? -26.923 3.625 13.372 1.00 81.75 213 ALA A O 1
ATOM 1632 N N . LEU A 1 214 ? -27.550 2.966 11.318 1.00 83.00 214 LEU A N 1
ATOM 1633 C CA . LEU A 1 214 ? -27.216 1.557 11.546 1.00 83.00 214 LEU A CA 1
ATOM 1634 C C . LEU A 1 214 ? -25.707 1.354 11.766 1.00 83.00 214 LEU A C 1
ATOM 1636 O O . LEU A 1 214 ? -25.319 0.580 12.641 1.00 83.00 214 LEU A O 1
ATOM 1640 N N . GLY A 1 215 ? -24.857 2.093 11.047 1.00 80.62 215 GLY A N 1
ATOM 1641 C CA . GLY A 1 215 ? -23.405 2.086 11.240 1.00 80.62 215 GLY A CA 1
ATOM 1642 C C . GLY A 1 215 ? -22.975 2.597 12.623 1.00 80.62 215 GLY A C 1
ATOM 1643 O O . GLY A 1 215 ? -22.083 2.016 13.241 1.00 80.62 215 GLY A O 1
ATOM 1644 N N . VAL A 1 216 ? -23.636 3.634 13.155 1.00 83.12 216 VAL A N 1
ATOM 1645 C CA . VAL A 1 216 ? -23.403 4.126 14.532 1.00 83.12 216 VAL A CA 1
ATOM 1646 C C . VAL A 1 216 ? -23.787 3.063 15.563 1.00 83.12 216 VAL A C 1
ATOM 1648 O O . VAL A 1 216 ? -23.011 2.769 16.472 1.00 83.12 216 VAL A O 1
ATOM 1651 N N . ILE A 1 217 ? -24.953 2.437 15.394 1.00 85.94 217 ILE A N 1
ATOM 1652 C CA . ILE A 1 217 ? -25.423 1.367 16.283 1.00 85.94 217 ILE A CA 1
ATOM 1653 C C . ILE A 1 217 ? -24.487 0.148 16.199 1.00 85.94 217 ILE A C 1
ATOM 1655 O O . ILE A 1 217 ? -24.190 -0.477 17.215 1.00 85.94 217 ILE A O 1
ATOM 1659 N N . ALA A 1 218 ? -23.960 -0.186 15.019 1.00 84.44 218 ALA A N 1
ATOM 1660 C CA . ALA A 1 218 ? -22.973 -1.255 14.868 1.00 84.44 218 ALA A CA 1
ATOM 1661 C C . ALA A 1 218 ? -21.656 -0.931 15.595 1.00 84.44 218 ALA A C 1
ATOM 1663 O O . ALA A 1 218 ? -21.094 -1.799 16.264 1.00 84.44 218 ALA A O 1
ATOM 1664 N N . GLN A 1 219 ? -21.200 0.325 15.548 1.00 85.75 219 GLN A N 1
ATOM 1665 C CA . GLN A 1 219 ? -20.029 0.778 16.301 1.00 85.75 219 GLN A CA 1
ATOM 1666 C C . GLN A 1 219 ? -20.241 0.676 17.823 1.00 85.75 219 GLN A C 1
ATOM 1668 O O . GLN A 1 219 ? -19.313 0.346 18.560 1.00 85.75 219 GLN A O 1
ATOM 1673 N N . ASP A 1 220 ? -21.455 0.914 18.317 1.00 87.69 220 ASP A N 1
ATOM 1674 C CA . ASP A 1 220 ? -21.787 0.688 19.728 1.00 87.69 220 ASP A CA 1
ATOM 1675 C C . ASP A 1 220 ? -21.691 -0.793 20.123 1.00 87.69 220 ASP A C 1
ATOM 1677 O O . ASP A 1 220 ? -21.195 -1.115 21.207 1.00 87.69 220 ASP A O 1
ATOM 1681 N N . ALA A 1 221 ? -22.078 -1.705 19.227 1.00 87.75 221 ALA A N 1
ATOM 1682 C CA . ALA A 1 221 ? -21.884 -3.138 19.438 1.00 87.75 221 ALA A CA 1
ATOM 1683 C C . ALA A 1 221 ? -20.389 -3.514 19.481 1.00 87.75 221 ALA A C 1
ATOM 1685 O O . ALA A 1 221 ? -19.977 -4.313 20.324 1.00 87.75 221 ALA A O 1
ATOM 1686 N N . GLU A 1 222 ? -19.556 -2.890 18.639 1.00 89.00 222 GLU A N 1
ATOM 1687 C CA . GLU A 1 222 ? -18.096 -3.047 18.702 1.00 89.00 222 GLU A CA 1
ATOM 1688 C C . GLU A 1 222 ? -17.536 -2.557 20.045 1.00 89.00 222 GLU A C 1
ATOM 1690 O O . GLU A 1 222 ? -16.720 -3.250 20.652 1.00 89.00 222 GLU A O 1
ATOM 1695 N N . LYS A 1 223 ? -17.998 -1.406 20.562 1.00 90.06 223 LYS A N 1
ATOM 1696 C CA . LYS A 1 223 ? -17.591 -0.899 21.889 1.00 90.06 223 LYS A CA 1
ATOM 1697 C C . LYS A 1 223 ? -17.933 -1.887 23.004 1.00 90.06 223 LYS A C 1
ATOM 1699 O O . LYS A 1 223 ? -17.112 -2.098 23.895 1.00 90.06 223 LYS A O 1
ATOM 1704 N N . LEU A 1 224 ? -19.110 -2.514 22.954 1.00 89.38 224 LEU A N 1
ATOM 1705 C CA . LEU A 1 224 ? -19.506 -3.554 23.910 1.00 89.38 224 LEU A CA 1
ATOM 1706 C C . LEU A 1 224 ? -18.603 -4.791 23.825 1.00 89.38 224 LEU A C 1
ATOM 1708 O O . LEU A 1 224 ? -18.155 -5.293 24.858 1.00 89.38 224 LEU A O 1
ATOM 1712 N N . ALA A 1 225 ? -18.290 -5.253 22.612 1.00 89.50 225 ALA A N 1
ATOM 1713 C CA . ALA A 1 225 ? -17.372 -6.370 22.400 1.00 89.50 225 ALA A CA 1
ATOM 1714 C C . ALA A 1 225 ? -15.961 -6.049 22.929 1.00 89.50 225 ALA A C 1
ATOM 1716 O O . ALA A 1 225 ? -15.358 -6.860 23.636 1.00 89.50 225 ALA A O 1
ATOM 1717 N N . VAL A 1 226 ? -15.465 -4.837 22.665 1.00 90.81 226 VAL A N 1
ATOM 1718 C CA . VAL A 1 226 ? -14.188 -4.332 23.191 1.00 90.81 226 VAL A CA 1
ATOM 1719 C C . VAL A 1 226 ? -14.209 -4.271 24.718 1.00 90.81 226 VAL A C 1
ATOM 1721 O O . VAL A 1 226 ? -13.266 -4.733 25.357 1.00 90.81 226 VAL A O 1
ATOM 1724 N N . ALA A 1 227 ? -15.278 -3.752 25.326 1.00 90.38 227 ALA A N 1
ATOM 1725 C CA . ALA A 1 227 ? -15.418 -3.679 26.778 1.00 90.38 227 ALA A CA 1
ATOM 1726 C C . ALA A 1 227 ? -15.364 -5.071 27.431 1.00 90.38 227 ALA A C 1
ATOM 1728 O O . ALA A 1 227 ? -14.648 -5.272 28.416 1.00 90.38 227 ALA A O 1
ATOM 1729 N N . ALA A 1 228 ? -16.070 -6.049 26.855 1.00 88.25 228 ALA A N 1
ATOM 1730 C CA . ALA A 1 228 ? -16.039 -7.435 27.315 1.00 88.25 228 ALA A CA 1
ATOM 1731 C C . ALA A 1 228 ? -14.635 -8.047 27.184 1.00 88.25 228 ALA A C 1
ATOM 1733 O O . ALA A 1 228 ? -14.128 -8.637 28.144 1.00 88.25 228 ALA A O 1
ATOM 1734 N N . ALA A 1 229 ? -13.973 -7.835 26.044 1.00 88.56 229 ALA A N 1
ATOM 1735 C CA . ALA A 1 229 ? -12.619 -8.320 25.809 1.00 88.56 229 ALA A CA 1
ATOM 1736 C C . ALA A 1 229 ? -11.617 -7.721 26.805 1.00 88.56 229 ALA A C 1
ATOM 1738 O O . ALA A 1 229 ? -10.917 -8.473 27.484 1.00 88.56 229 ALA A O 1
ATOM 1739 N N . LEU A 1 230 ? -11.622 -6.394 26.985 1.00 89.44 230 LEU A N 1
ATOM 1740 C CA . LEU A 1 230 ? -10.773 -5.689 27.950 1.00 89.44 230 LEU A CA 1
ATOM 1741 C C . LEU A 1 230 ? -10.960 -6.214 29.370 1.00 89.44 230 LEU A C 1
ATOM 1743 O O . LEU A 1 230 ? -9.986 -6.342 30.108 1.00 89.44 230 LEU A O 1
ATOM 1747 N N . ARG A 1 231 ? -12.190 -6.558 29.767 1.00 88.19 231 ARG A N 1
ATOM 1748 C CA . ARG A 1 231 ? -12.454 -7.127 31.094 1.00 88.19 231 ARG A CA 1
ATOM 1749 C C . ARG A 1 231 ? -11.945 -8.562 31.244 1.00 88.19 231 ARG A C 1
ATOM 1751 O O . ARG A 1 231 ? -11.592 -8.952 32.361 1.00 88.19 231 ARG A O 1
ATOM 1758 N N . SER A 1 232 ? -11.940 -9.328 30.155 1.00 86.94 232 SER A N 1
ATOM 1759 C CA . SER A 1 232 ? -11.467 -10.718 30.094 1.00 86.94 232 SER A CA 1
ATOM 1760 C C . SER A 1 232 ? -9.956 -10.861 29.875 1.00 86.94 232 SER A C 1
ATOM 1762 O O . SER A 1 232 ? -9.434 -11.969 29.977 1.00 86.94 232 SER A O 1
ATOM 1764 N N . SER A 1 233 ? -9.245 -9.758 29.609 1.00 87.38 233 SER A N 1
ATOM 1765 C CA . SER A 1 233 ? -7.806 -9.778 29.339 1.00 87.38 233 SER A CA 1
ATOM 1766 C C . SER A 1 233 ? -6.984 -10.379 30.495 1.00 87.38 233 SER A C 1
ATOM 1768 O O . SER A 1 233 ? -7.365 -10.218 31.660 1.00 87.38 233 SER A O 1
ATOM 1770 N N . PRO A 1 234 ? -5.828 -11.005 30.201 1.00 87.12 234 PRO A N 1
ATOM 1771 C CA . PRO A 1 234 ? -4.918 -11.570 31.197 1.00 87.12 234 PRO A CA 1
ATOM 1772 C C . PRO A 1 234 ? -4.455 -10.572 32.273 1.00 87.12 234 PRO A C 1
ATOM 1774 O O . PRO A 1 234 ? -4.411 -9.361 32.053 1.00 87.12 234 PRO A O 1
ATOM 1777 N N . ALA A 1 235 ? -4.069 -11.087 33.446 1.00 84.44 235 ALA A N 1
ATOM 1778 C CA . ALA A 1 235 ? -3.768 -10.280 34.635 1.00 84.44 235 ALA A CA 1
ATOM 1779 C C . ALA A 1 235 ? -2.661 -9.225 34.430 1.00 84.44 235 ALA A C 1
ATOM 1781 O O . ALA A 1 235 ? -2.739 -8.144 35.010 1.00 84.44 235 ALA A O 1
ATOM 1782 N N . ASN A 1 236 ? -1.663 -9.505 33.589 1.00 82.69 236 ASN A N 1
ATOM 1783 C CA . ASN A 1 236 ? -0.599 -8.558 33.236 1.00 82.69 236 ASN A CA 1
ATOM 1784 C C . ASN A 1 236 ? -1.111 -7.362 32.416 1.00 82.69 236 ASN A C 1
ATOM 1786 O O . ASN A 1 236 ? -0.597 -6.262 32.571 1.00 82.69 236 ASN A O 1
ATOM 1790 N N . LEU A 1 237 ? -2.140 -7.548 31.586 1.00 87.31 237 LEU A N 1
ATOM 1791 C CA . LEU A 1 237 ? -2.785 -6.448 30.866 1.00 87.31 237 LEU A CA 1
ATOM 1792 C C . LEU A 1 237 ? -3.794 -5.712 31.753 1.00 87.31 237 LEU A C 1
ATOM 1794 O O . LEU A 1 237 ? -3.933 -4.499 31.635 1.00 87.31 237 LEU A O 1
ATOM 1798 N N . GLN A 1 238 ? -4.454 -6.406 32.689 1.00 88.62 238 GLN A N 1
ATOM 1799 C CA . GLN A 1 238 ? -5.414 -5.785 33.616 1.00 88.62 238 GLN A CA 1
ATOM 1800 C C . GLN A 1 238 ? -4.799 -4.670 34.469 1.00 88.62 238 GLN A C 1
ATOM 1802 O O . GLN A 1 238 ? -5.492 -3.712 34.809 1.00 88.62 238 GLN A O 1
ATOM 1807 N N . THR A 1 239 ? -3.513 -4.766 34.814 1.00 88.00 239 THR A N 1
ATOM 1808 C CA . THR A 1 239 ? -2.821 -3.704 35.558 1.00 88.00 239 THR A CA 1
ATOM 1809 C C . THR A 1 239 ? -2.689 -2.439 34.713 1.00 88.00 239 THR A C 1
ATOM 1811 O O . THR A 1 239 ? -3.041 -1.358 35.178 1.00 88.00 239 THR A O 1
ATOM 1814 N N . VAL A 1 240 ? -2.244 -2.556 33.460 1.00 90.00 240 VAL A N 1
ATOM 1815 C CA . VAL A 1 240 ? -2.109 -1.426 32.526 1.00 90.00 240 VAL A CA 1
ATOM 1816 C C . VAL A 1 240 ? -3.476 -0.838 32.181 1.00 90.00 240 VAL A C 1
ATOM 1818 O O . VAL A 1 240 ? -3.658 0.376 32.255 1.00 90.00 240 VAL A O 1
ATOM 1821 N N . ILE A 1 241 ? -4.467 -1.695 31.920 1.00 90.94 241 ILE A N 1
ATOM 1822 C CA . ILE A 1 241 ? -5.864 -1.302 31.693 1.00 90.94 241 ILE A CA 1
ATOM 1823 C C . ILE A 1 241 ? -6.409 -0.529 32.901 1.00 90.94 241 ILE A C 1
ATOM 1825 O O . ILE A 1 241 ? -7.030 0.513 32.726 1.00 90.94 241 ILE A O 1
ATOM 1829 N N . GLY A 1 242 ? -6.146 -0.983 34.130 1.00 88.62 242 GLY A N 1
ATOM 1830 C CA . GLY A 1 242 ? -6.577 -0.290 35.347 1.00 88.62 242 GLY A CA 1
ATOM 1831 C C . GLY A 1 242 ? -6.020 1.132 35.466 1.00 88.62 242 GLY A C 1
ATOM 1832 O O . GLY A 1 242 ? -6.770 2.057 35.781 1.00 88.62 242 GLY A O 1
ATOM 1833 N N . HIS A 1 243 ? -4.733 1.327 35.161 1.00 89.31 243 HIS A N 1
ATOM 1834 C CA . HIS A 1 243 ? -4.124 2.662 35.140 1.00 89.31 243 HIS A CA 1
ATOM 1835 C C . HIS A 1 243 ? -4.696 3.535 34.015 1.00 89.31 243 HIS A C 1
ATOM 1837 O O . HIS A 1 243 ? -4.994 4.707 34.246 1.00 89.31 243 HIS A O 1
ATOM 1843 N N . ALA A 1 244 ? -4.904 2.965 32.824 1.00 90.44 244 ALA A N 1
ATOM 1844 C CA . ALA A 1 244 ? -5.492 3.678 31.693 1.00 90.44 244 ALA A CA 1
ATOM 1845 C C . ALA A 1 244 ? -6.923 4.145 32.006 1.00 90.44 244 ALA A C 1
ATOM 1847 O O . ALA A 1 244 ? -7.244 5.309 31.790 1.00 90.44 244 ALA A O 1
ATOM 1848 N N . ILE A 1 245 ? -7.748 3.282 32.613 1.00 90.44 245 ILE A N 1
ATOM 1849 C CA . ILE A 1 245 ? -9.108 3.619 33.064 1.00 90.44 245 ILE A CA 1
ATOM 1850 C C . ILE A 1 245 ? -9.083 4.796 34.044 1.00 90.44 245 ILE A C 1
ATOM 1852 O O . ILE A 1 245 ? -9.874 5.729 33.916 1.00 90.44 245 ILE A O 1
ATOM 1856 N N . GLN A 1 246 ? -8.169 4.780 35.015 1.00 89.12 246 GLN A N 1
ATOM 1857 C CA . GLN A 1 246 ? -8.059 5.865 35.988 1.00 89.12 246 GLN A CA 1
ATOM 1858 C C . GLN A 1 246 ? -7.685 7.198 35.323 1.00 89.12 246 GLN A C 1
ATOM 1860 O O . GLN A 1 246 ? -8.227 8.238 35.706 1.00 89.12 246 GLN A O 1
ATOM 1865 N N . SER A 1 247 ? -6.793 7.171 34.328 1.00 87.81 247 SER A N 1
ATOM 1866 C CA . SER A 1 247 ? -6.433 8.350 33.537 1.00 87.81 247 SER A CA 1
ATOM 1867 C C . SER A 1 247 ? -7.643 8.881 32.758 1.00 87.81 247 SER A C 1
ATOM 1869 O O . SER A 1 247 ? -8.005 10.043 32.930 1.00 87.81 247 SER A O 1
ATOM 1871 N N . VAL A 1 248 ? -8.368 8.017 32.030 1.00 88.81 248 VAL A N 1
ATOM 1872 C CA . VAL A 1 248 ? -9.587 8.398 31.283 1.00 88.81 248 VAL A CA 1
ATOM 1873 C C . VAL A 1 248 ? -10.628 9.056 32.192 1.00 88.81 248 VAL A C 1
ATOM 1875 O O . VAL A 1 248 ? -11.123 10.139 31.888 1.00 88.81 248 VAL A O 1
ATOM 1878 N N . LEU A 1 249 ? -10.930 8.456 33.349 1.00 88.25 249 LEU A N 1
ATOM 1879 C CA . LEU A 1 249 ? -11.911 9.020 34.284 1.00 88.25 249 LEU A CA 1
ATOM 1880 C C . LEU A 1 249 ? -11.478 10.376 34.848 1.00 88.25 249 LEU A C 1
ATOM 1882 O O . LEU A 1 249 ? -12.328 11.232 35.101 1.00 88.25 249 LEU A O 1
ATOM 1886 N N . THR A 1 250 ? -10.172 10.571 35.042 1.00 87.19 250 THR A N 1
ATOM 1887 C CA . THR A 1 250 ? -9.611 11.834 35.535 1.00 87.19 250 THR A CA 1
ATOM 1888 C C . THR A 1 250 ? -9.728 12.924 34.473 1.00 87.19 250 THR A C 1
ATOM 1890 O O . THR A 1 250 ? -10.212 14.013 34.776 1.00 87.19 250 THR A O 1
ATOM 1893 N N . THR A 1 251 ? -9.374 12.615 33.224 1.00 85.94 251 THR A N 1
ATOM 1894 C CA . THR A 1 251 ? -9.500 13.525 32.076 1.00 85.94 251 THR A CA 1
ATOM 1895 C C . THR A 1 251 ? -10.955 13.913 31.818 1.00 85.94 251 THR A C 1
ATOM 1897 O O . THR A 1 251 ? -11.253 15.085 31.597 1.00 85.94 251 THR A O 1
ATOM 1900 N N . ASN A 1 252 ? -11.881 12.961 31.963 1.00 83.44 252 ASN A N 1
ATOM 1901 C CA . ASN A 1 252 ? -13.319 13.191 31.798 1.00 83.44 252 ASN A CA 1
ATOM 1902 C C . ASN A 1 252 ? -13.975 13.850 33.032 1.00 83.44 252 ASN A C 1
ATOM 1904 O O . ASN A 1 252 ? -15.190 14.047 33.054 1.00 83.44 252 ASN A O 1
ATOM 1908 N N . GLY A 1 253 ? -13.211 14.170 34.086 1.00 79.81 253 GLY A N 1
ATOM 1909 C CA . GLY A 1 253 ? -13.718 14.816 35.304 1.00 79.81 253 GLY A CA 1
ATOM 1910 C C . GLY A 1 253 ? -14.729 13.976 36.095 1.00 79.81 253 GLY A C 1
ATOM 1911 O O . GLY A 1 253 ? -15.519 14.515 36.876 1.00 79.81 253 GLY A O 1
ATOM 1912 N N . SER A 1 254 ? -14.736 12.656 35.896 1.00 80.62 254 SER A N 1
ATOM 1913 C CA . SER A 1 254 ? -15.702 11.753 36.519 1.00 80.62 254 SER A CA 1
ATOM 1914 C C . SER A 1 254 ? -15.370 11.520 37.993 1.00 80.62 254 SER A C 1
ATOM 1916 O O . SER A 1 254 ? -14.254 11.151 38.359 1.00 80.62 254 SER A O 1
ATOM 1918 N N . ARG A 1 255 ? -16.361 11.704 38.872 1.00 75.69 255 ARG A N 1
ATOM 1919 C CA . ARG A 1 255 ? -16.219 11.397 40.302 1.00 75.69 255 ARG A CA 1
ATOM 1920 C C . ARG A 1 255 ? -16.457 9.914 40.533 1.00 75.69 255 ARG A C 1
ATOM 1922 O O . ARG A 1 255 ? -17.522 9.411 40.196 1.00 75.69 255 ARG A O 1
ATOM 1929 N N . ILE A 1 256 ? -15.494 9.243 41.157 1.00 79.44 256 ILE A N 1
ATOM 1930 C CA . ILE A 1 256 ? -15.622 7.839 41.555 1.00 79.44 256 ILE A CA 1
ATOM 1931 C C . ILE A 1 256 ? -16.268 7.794 42.950 1.00 79.44 256 ILE A C 1
ATOM 1933 O O . ILE A 1 256 ? -15.670 8.297 43.908 1.00 79.44 256 ILE A O 1
ATOM 1937 N N . PRO A 1 257 ? -17.481 7.231 43.105 1.00 78.00 257 PRO A N 1
ATOM 1938 C CA . PRO A 1 257 ? -18.101 7.077 44.418 1.00 78.00 257 PRO A CA 1
ATOM 1939 C C . PRO A 1 257 ? -17.279 6.139 45.308 1.00 78.00 257 PRO A C 1
ATOM 1941 O O . PRO A 1 257 ? -16.771 5.129 44.835 1.00 78.00 257 PRO A O 1
ATOM 1944 N N . GLN A 1 258 ? -17.215 6.399 46.619 1.00 70.81 258 GLN A N 1
ATOM 1945 C CA . GLN A 1 258 ? -16.391 5.613 47.562 1.00 70.81 258 GLN A CA 1
ATOM 1946 C C . GLN A 1 258 ? -16.726 4.108 47.618 1.00 70.81 258 GLN A C 1
ATOM 1948 O O . GLN A 1 258 ? -15.939 3.320 48.136 1.00 70.81 258 GLN A O 1
ATOM 1953 N N . ARG A 1 259 ? -17.904 3.704 47.127 1.00 73.19 259 ARG A N 1
ATOM 1954 C CA . ARG A 1 259 ? -18.384 2.311 47.116 1.00 73.19 259 ARG A CA 1
ATOM 1955 C C . ARG A 1 259 ? -18.098 1.570 45.808 1.00 73.19 259 ARG A C 1
ATOM 1957 O O . ARG A 1 259 ? -18.288 0.355 45.756 1.00 73.19 259 ARG A O 1
ATOM 1964 N N . LEU A 1 260 ? -17.686 2.290 44.767 1.00 79.31 260 LEU A N 1
ATOM 1965 C CA . LEU A 1 260 ? -17.455 1.764 43.427 1.00 79.31 260 LEU A CA 1
ATOM 1966 C C . LEU A 1 260 ? -15.975 1.866 43.076 1.00 79.31 260 LEU A C 1
ATOM 1968 O O . LEU A 1 260 ? -15.255 2.744 43.547 1.00 79.31 260 LEU A O 1
ATOM 1972 N N . THR A 1 261 ? -15.516 0.946 42.238 1.00 83.50 261 THR A N 1
ATOM 1973 C CA . THR A 1 261 ? -14.176 1.018 41.660 1.00 83.50 261 THR A CA 1
ATOM 1974 C C . THR A 1 261 ? -14.192 1.859 40.386 1.00 83.50 261 THR A C 1
ATOM 1976 O O . THR A 1 261 ? -15.231 2.028 39.747 1.00 83.50 261 THR A O 1
ATOM 1979 N N . ALA A 1 262 ? -13.020 2.342 39.970 1.00 83.38 262 ALA A N 1
ATOM 1980 C CA . ALA A 1 262 ? -12.843 2.985 38.668 1.00 83.38 262 ALA A CA 1
ATOM 1981 C C . ALA A 1 262 ? -13.353 2.098 37.512 1.00 83.38 262 ALA A C 1
ATOM 1983 O O . ALA A 1 262 ? -13.989 2.585 36.583 1.00 83.38 262 ALA A O 1
ATOM 1984 N N . GLN A 1 263 ? -13.151 0.777 37.610 1.00 85.06 263 GLN A N 1
ATOM 1985 C CA . GLN A 1 263 ? -13.655 -0.184 36.626 1.00 85.06 263 GLN A CA 1
ATOM 1986 C C . GLN A 1 263 ? -15.187 -0.243 36.595 1.00 85.06 263 GLN A C 1
ATOM 1988 O O . GLN A 1 263 ? -15.755 -0.289 35.510 1.00 85.06 263 GLN A O 1
ATOM 1993 N N . ASP A 1 264 ? -15.858 -0.209 37.754 1.00 82.25 264 ASP A N 1
ATOM 1994 C CA . ASP A 1 264 ? -17.328 -0.211 37.811 1.00 82.25 264 ASP A CA 1
ATOM 1995 C C . ASP A 1 264 ? -17.905 1.020 37.080 1.00 82.25 264 ASP A C 1
ATOM 1997 O O . ASP A 1 264 ? -18.851 0.893 36.309 1.00 82.25 264 ASP A O 1
ATOM 2001 N N . VAL A 1 265 ? -17.308 2.204 37.274 1.00 84.19 265 VAL A N 1
ATOM 2002 C CA . VAL A 1 265 ? -17.757 3.452 36.626 1.00 84.19 265 VAL A CA 1
ATOM 2003 C C . VAL A 1 265 ? -17.477 3.442 35.122 1.00 84.19 265 VAL A C 1
ATOM 2005 O O . VAL A 1 265 ? -18.331 3.842 34.333 1.00 84.19 265 VAL A O 1
ATOM 2008 N N . PHE A 1 266 ? -16.304 2.955 34.717 1.00 86.81 266 PHE A N 1
ATOM 2009 C CA . PHE A 1 266 ? -15.896 2.912 33.314 1.00 86.81 266 PHE A CA 1
ATOM 2010 C C . PHE A 1 266 ? -16.725 1.920 32.488 1.00 86.81 266 PHE A C 1
ATOM 2012 O O . PHE A 1 266 ? -17.270 2.287 31.454 1.00 86.81 266 PHE A O 1
ATOM 2019 N N . PHE A 1 267 ? -16.903 0.682 32.965 1.00 86.56 267 PHE A N 1
ATOM 2020 C CA . PHE A 1 267 ? -17.703 -0.325 32.253 1.00 86.56 267 PHE A CA 1
ATOM 2021 C C . PHE A 1 267 ? -19.218 -0.074 32.337 1.00 86.56 267 PHE A C 1
ATOM 2023 O O . PHE A 1 267 ? -19.987 -0.665 31.575 1.00 86.56 267 PHE A O 1
ATOM 2030 N N . ALA A 1 268 ? -19.669 0.829 33.214 1.00 83.00 268 ALA A N 1
ATOM 2031 C CA . ALA A 1 268 ? -21.035 1.333 33.161 1.00 83.00 268 ALA A CA 1
ATOM 2032 C C . ALA A 1 268 ? -21.263 2.239 31.942 1.00 83.00 268 ALA A C 1
ATOM 2034 O O . ALA A 1 268 ? -22.313 2.118 31.316 1.00 83.00 268 ALA A O 1
ATOM 2035 N N . LYS A 1 269 ? -20.283 3.075 31.571 1.00 84.44 269 LYS A N 1
ATOM 2036 C CA . LYS A 1 269 ? -20.355 4.013 30.440 1.00 84.44 269 LYS A CA 1
ATOM 2037 C C . LYS A 1 269 ? -19.585 3.508 29.219 1.00 84.44 269 LYS A C 1
ATOM 2039 O O . LYS A 1 269 ? -18.504 3.998 28.887 1.00 84.44 269 LYS A O 1
ATOM 2044 N N . VAL A 1 270 ? -20.150 2.527 28.521 1.00 86.00 270 VAL A N 1
ATOM 2045 C CA . VAL A 1 270 ? -19.466 1.854 27.407 1.00 86.00 270 VAL A CA 1
ATOM 2046 C C . VAL A 1 270 ? -19.182 2.792 26.221 1.00 86.00 270 VAL A C 1
ATOM 2048 O O . VAL A 1 270 ? -18.253 2.541 25.452 1.00 86.00 270 VAL A O 1
ATOM 2051 N N . THR A 1 271 ? -19.890 3.922 26.093 1.00 84.25 271 THR A N 1
ATOM 2052 C CA . THR A 1 271 ? -19.582 4.927 25.058 1.00 84.25 271 THR A CA 1
ATOM 2053 C C . THR A 1 271 ? -18.159 5.481 25.142 1.00 84.25 271 THR A C 1
ATOM 2055 O O . THR A 1 271 ? -17.576 5.770 24.100 1.00 84.25 271 THR A O 1
ATOM 2058 N N . GLU A 1 272 ? -17.600 5.610 26.351 1.00 83.94 272 GLU A N 1
ATOM 2059 C CA . GLU A 1 272 ? -16.277 6.210 26.613 1.00 83.94 272 GLU A CA 1
ATOM 2060 C C . GLU A 1 272 ? -15.131 5.181 26.509 1.00 83.94 272 GLU A C 1
ATOM 2062 O O . GLU A 1 272 ? -13.958 5.516 26.661 1.00 83.94 272 GLU A O 1
ATOM 2067 N N . VAL A 1 273 ? -15.430 3.907 26.212 1.00 86.62 273 VAL A N 1
ATOM 2068 C CA . VAL A 1 273 ? -14.410 2.840 26.160 1.00 86.62 273 VAL A CA 1
ATOM 2069 C C . VAL A 1 273 ? -13.345 3.109 25.097 1.00 86.62 273 VAL A C 1
ATOM 2071 O O . VAL A 1 273 ? -12.195 2.705 25.261 1.00 86.62 273 VAL A O 1
ATOM 2074 N N . GLY A 1 274 ? -13.697 3.844 24.040 1.00 83.94 274 GLY A N 1
ATOM 2075 C CA . GLY A 1 274 ? -12.759 4.228 22.990 1.00 83.94 274 GLY A CA 1
ATOM 2076 C C . GLY A 1 274 ? -11.623 5.149 23.453 1.00 83.94 274 GLY A C 1
ATOM 2077 O O . GLY A 1 274 ? -10.550 5.139 22.847 1.00 83.94 274 GLY A O 1
ATOM 2078 N N . ASP A 1 275 ? -11.813 5.891 24.546 1.00 87.06 275 ASP A N 1
ATOM 2079 C CA . ASP A 1 275 ? -10.824 6.845 25.060 1.00 87.06 275 ASP A CA 1
ATOM 2080 C C . ASP A 1 275 ? -9.625 6.153 25.718 1.00 87.06 275 ASP A C 1
ATOM 2082 O O . ASP A 1 275 ? -8.562 6.758 25.878 1.00 87.06 275 ASP A O 1
ATOM 2086 N N . ILE A 1 276 ? -9.746 4.859 26.037 1.00 89.81 276 ILE A N 1
ATOM 2087 C CA . ILE A 1 276 ? -8.652 4.084 26.630 1.00 89.81 276 ILE A CA 1
ATOM 2088 C C . ILE A 1 276 ? -7.415 4.052 25.726 1.00 89.81 276 ILE A C 1
ATOM 2090 O O . ILE A 1 276 ? -6.294 4.081 26.225 1.00 89.81 276 ILE A O 1
ATOM 2094 N N . VAL A 1 277 ? -7.598 4.056 24.401 1.00 89.31 277 VAL A N 1
ATOM 2095 C CA . VAL A 1 277 ? -6.488 4.069 23.433 1.00 89.31 277 VAL A CA 1
ATOM 2096 C C . VAL A 1 277 ? -5.705 5.382 23.520 1.00 89.31 277 VAL A C 1
ATOM 2098 O O . VAL A 1 277 ? -4.478 5.362 23.435 1.00 89.31 277 VAL A O 1
ATOM 2101 N N . ASN A 1 278 ? -6.386 6.506 23.769 1.00 89.81 278 ASN A N 1
ATOM 2102 C CA . ASN A 1 278 ? -5.736 7.804 23.957 1.00 89.81 278 ASN A CA 1
ATOM 2103 C C . ASN A 1 278 ? -4.887 7.813 25.234 1.00 89.81 278 ASN A C 1
ATOM 2105 O O . ASN A 1 278 ? -3.730 8.222 25.189 1.00 89.81 278 ASN A O 1
ATOM 2109 N N . ALA A 1 279 ? -5.411 7.276 26.341 1.00 89.44 279 ALA A N 1
ATOM 2110 C CA . ALA A 1 279 ? -4.652 7.156 27.588 1.00 89.44 279 ALA A CA 1
ATOM 2111 C C . ALA A 1 279 ? -3.422 6.239 27.444 1.00 89.44 279 ALA A C 1
ATOM 2113 O O . ALA A 1 279 ? -2.344 6.562 27.942 1.00 89.44 279 ALA A O 1
ATOM 2114 N N . LEU A 1 280 ? -3.553 5.113 26.732 1.00 89.81 280 LEU A N 1
ATOM 2115 C CA . LEU A 1 280 ? -2.427 4.210 26.461 1.00 89.81 280 LEU A CA 1
ATOM 2116 C C . LEU A 1 280 ? -1.344 4.881 25.603 1.00 89.81 280 LEU A C 1
ATOM 2118 O O . LEU A 1 280 ? -0.157 4.702 25.873 1.00 89.81 280 LEU A O 1
ATOM 2122 N N . SER A 1 281 ? -1.741 5.678 24.609 1.00 88.75 281 SER A N 1
ATOM 2123 C CA . SER A 1 281 ? -0.811 6.467 23.793 1.00 88.75 281 SER A CA 1
ATOM 2124 C C . SER A 1 281 ? -0.065 7.509 24.611 1.00 88.75 281 SER A C 1
ATOM 2126 O O . SER A 1 281 ? 1.153 7.623 24.498 1.00 88.75 281 SER A O 1
ATOM 2128 N N . GLU A 1 282 ? -0.774 8.231 25.478 1.00 88.38 282 GLU A N 1
ATOM 2129 C CA . GLU A 1 282 ? -0.174 9.232 26.358 1.00 88.38 282 GLU A CA 1
ATOM 2130 C C . GLU A 1 282 ? 0.862 8.598 27.298 1.00 88.38 282 GLU A C 1
ATOM 2132 O O . GLU A 1 282 ? 1.933 9.161 27.523 1.00 88.38 282 GLU A O 1
ATOM 2137 N N . PHE A 1 283 ? 0.604 7.383 27.801 1.00 87.19 283 PHE A N 1
ATOM 2138 C CA . PHE A 1 283 ? 1.597 6.636 28.577 1.00 87.19 283 PHE A CA 1
ATOM 2139 C C . PHE A 1 283 ? 2.861 6.358 27.766 1.00 87.19 283 PHE A C 1
ATOM 2141 O O . PHE A 1 283 ? 3.964 6.603 28.259 1.00 87.19 283 PHE A O 1
ATOM 2148 N N . CYS A 1 284 ? 2.721 5.895 26.522 1.00 85.31 284 CYS A N 1
ATOM 2149 C CA . CYS A 1 284 ? 3.862 5.678 25.637 1.00 85.31 284 CYS A CA 1
ATOM 2150 C C . CYS A 1 284 ? 4.630 6.988 25.382 1.00 85.31 284 CYS A C 1
ATOM 2152 O O . CYS A 1 284 ? 5.852 7.018 25.526 1.00 85.31 284 CYS A O 1
ATOM 2154 N N . GLU A 1 285 ? 3.935 8.080 25.059 1.00 85.62 285 GLU A N 1
ATOM 2155 C CA . GLU A 1 285 ? 4.536 9.394 24.790 1.00 85.62 285 GLU A CA 1
ATOM 2156 C C . GLU A 1 285 ? 5.289 9.951 26.004 1.00 85.62 285 GLU A C 1
ATOM 2158 O O . GLU A 1 285 ? 6.438 10.383 25.881 1.00 85.62 285 GLU A O 1
ATOM 2163 N N . ASN A 1 286 ? 4.691 9.880 27.195 1.00 85.62 286 ASN A N 1
ATOM 2164 C CA . ASN A 1 286 ? 5.299 10.352 28.440 1.00 85.62 286 ASN A CA 1
ATOM 2165 C C . ASN A 1 286 ? 6.590 9.598 28.774 1.00 85.62 286 ASN A C 1
ATOM 2167 O O . ASN A 1 286 ? 7.579 10.212 29.193 1.00 85.62 286 ASN A O 1
ATOM 2171 N N . ILE A 1 287 ? 6.614 8.282 28.546 1.00 82.94 287 ILE A N 1
ATOM 2172 C CA . ILE A 1 287 ? 7.822 7.470 28.721 1.00 82.94 287 ILE A CA 1
ATOM 2173 C C . ILE A 1 287 ? 8.905 7.933 27.751 1.00 82.94 287 ILE A C 1
ATOM 2175 O O . ILE A 1 287 ? 10.043 8.153 28.166 1.00 82.94 287 ILE A O 1
ATOM 2179 N N . VAL A 1 288 ? 8.577 8.130 26.473 1.00 80.31 288 VAL A N 1
ATOM 2180 C CA . VAL A 1 288 ? 9.568 8.567 25.482 1.00 80.31 288 VAL A CA 1
ATOM 2181 C C . VAL A 1 288 ? 10.104 9.958 25.796 1.00 80.31 288 VAL A C 1
ATOM 2183 O O . VAL A 1 288 ? 11.318 10.134 25.815 1.00 80.31 288 VAL A O 1
ATOM 2186 N N . ASN A 1 289 ? 9.247 10.915 26.147 1.00 82.25 289 ASN A N 1
ATOM 2187 C CA . ASN A 1 289 ? 9.671 12.263 26.535 1.00 82.25 289 ASN A CA 1
ATOM 2188 C C . ASN A 1 289 ? 10.594 12.246 27.765 1.00 82.25 289 ASN A C 1
ATOM 2190 O O . ASN A 1 289 ? 11.620 12.922 27.786 1.00 82.25 289 ASN A O 1
ATOM 2194 N N . THR A 1 290 ? 10.286 11.416 28.764 1.00 80.06 290 THR A N 1
ATOM 2195 C CA . THR A 1 290 ? 11.107 11.281 29.982 1.00 80.06 290 THR A CA 1
ATOM 2196 C C . THR A 1 290 ? 12.437 10.566 29.714 1.00 80.06 290 THR A C 1
ATOM 2198 O O . THR A 1 290 ? 13.447 10.837 30.365 1.00 80.06 290 THR A O 1
ATOM 2201 N N . THR A 1 291 ? 12.461 9.656 28.742 1.00 74.38 291 THR A N 1
ATOM 2202 C CA . THR A 1 291 ? 13.638 8.850 28.375 1.00 74.38 291 THR A CA 1
ATOM 2203 C C . THR A 1 291 ? 14.464 9.465 27.243 1.00 74.38 291 THR A C 1
ATOM 2205 O O . THR A 1 291 ? 15.545 8.979 26.938 1.00 74.38 291 THR A O 1
ATOM 2208 N N . GLN A 1 292 ? 14.070 10.604 26.667 1.00 70.44 292 GLN A N 1
ATOM 2209 C CA . GLN A 1 292 ? 14.946 11.339 25.740 1.00 70.44 292 GLN A CA 1
ATOM 2210 C C . GLN A 1 292 ? 16.291 11.720 26.385 1.00 70.44 292 GLN A C 1
ATOM 2212 O O . GLN A 1 292 ? 17.308 11.794 25.698 1.00 70.44 292 GLN A O 1
ATOM 2217 N N . GLN A 1 293 ? 16.313 11.927 27.706 1.00 67.38 293 GLN A N 1
ATOM 2218 C CA . GLN A 1 293 ? 17.507 12.328 28.458 1.00 67.38 293 GLN A CA 1
ATOM 2219 C C . GLN A 1 293 ? 18.204 11.167 29.193 1.00 67.38 293 GLN A C 1
ATOM 2221 O O . GLN A 1 293 ? 19.288 11.360 29.742 1.00 67.38 293 GLN A O 1
ATOM 2226 N N . ARG A 1 294 ? 17.613 9.962 29.226 1.00 80.06 294 ARG A N 1
ATOM 2227 C CA . ARG A 1 294 ? 18.166 8.795 29.939 1.00 80.06 294 ARG A CA 1
ATOM 2228 C C . ARG A 1 294 ? 17.767 7.475 29.294 1.00 80.06 294 ARG A C 1
ATOM 2230 O O . ARG A 1 294 ? 16.736 7.383 28.651 1.00 80.06 294 ARG A O 1
ATOM 2237 N N . GLN A 1 295 ? 18.510 6.404 29.556 1.00 74.06 295 GLN A N 1
ATOM 2238 C CA . GLN A 1 295 ? 18.058 5.087 29.107 1.00 74.06 295 GLN A CA 1
ATOM 2239 C C . GLN A 1 295 ? 16.717 4.697 29.771 1.00 74.06 295 GLN A C 1
ATOM 2241 O O . GLN A 1 295 ? 16.527 4.962 30.970 1.00 74.06 295 GLN A O 1
ATOM 2246 N N . PRO A 1 296 ? 15.776 4.110 29.005 1.00 77.31 296 PRO A N 1
ATOM 2247 C CA . PRO A 1 296 ? 14.517 3.605 29.538 1.00 77.31 296 PRO A CA 1
ATOM 2248 C C . PRO A 1 296 ? 14.780 2.441 30.494 1.00 77.31 296 PRO A C 1
ATOM 2250 O O . PRO A 1 296 ? 15.676 1.623 30.280 1.00 77.31 296 PRO A O 1
ATOM 2253 N N . THR A 1 297 ? 14.002 2.368 31.567 1.00 82.81 297 THR A N 1
ATOM 2254 C CA . THR A 1 297 ? 14.045 1.223 32.482 1.00 82.81 297 THR A CA 1
ATOM 2255 C C . THR A 1 297 ? 13.284 0.036 31.891 1.00 82.81 297 THR A C 1
ATOM 2257 O O . THR A 1 297 ? 12.409 0.202 31.043 1.00 82.81 297 THR A O 1
ATOM 2260 N N . VAL A 1 298 ? 13.577 -1.177 32.370 1.00 82.56 298 VAL A N 1
ATOM 2261 C CA . VAL A 1 298 ? 12.882 -2.401 31.923 1.00 82.56 298 VAL A CA 1
ATOM 2262 C C . VAL A 1 298 ? 11.368 -2.295 32.145 1.00 82.56 298 VAL A C 1
ATOM 2264 O O . VAL A 1 298 ? 10.600 -2.624 31.252 1.00 82.56 298 VAL A O 1
ATOM 2267 N N . GLN A 1 299 ? 10.941 -1.737 33.283 1.00 83.88 299 GLN A N 1
ATOM 2268 C CA . GLN A 1 299 ? 9.521 -1.550 33.609 1.00 83.88 299 GLN A CA 1
ATOM 2269 C C . GLN A 1 299 ? 8.805 -0.589 32.648 1.00 83.88 299 GLN A C 1
ATOM 2271 O O . GLN A 1 299 ? 7.633 -0.780 32.340 1.00 83.88 299 GLN A O 1
ATOM 2276 N N . GLU A 1 300 ? 9.499 0.441 32.162 1.00 84.12 300 GLU A N 1
ATOM 2277 C CA . GLU A 1 300 ? 8.950 1.391 31.190 1.00 84.12 300 GLU A CA 1
ATOM 2278 C C . GLU A 1 300 ? 8.813 0.773 29.799 1.00 84.12 300 GLU A C 1
ATOM 2280 O O . GLU A 1 300 ? 7.819 1.010 29.114 1.00 84.12 300 GLU A O 1
ATOM 2285 N N . LEU A 1 301 ? 9.780 -0.053 29.394 1.00 83.31 301 LEU A N 1
ATOM 2286 C CA . LEU A 1 301 ? 9.685 -0.818 28.152 1.00 83.31 301 LEU A CA 1
ATOM 2287 C C . LEU A 1 301 ? 8.560 -1.856 28.227 1.00 83.31 301 LEU A C 1
ATOM 2289 O O . LEU A 1 301 ? 7.776 -1.961 27.285 1.00 83.31 301 LEU A O 1
ATOM 2293 N N . ASP A 1 302 ? 8.423 -2.550 29.360 1.00 85.56 302 ASP A N 1
ATOM 2294 C CA . ASP A 1 302 ? 7.302 -3.458 29.601 1.00 85.56 302 ASP A CA 1
ATOM 2295 C C . ASP A 1 302 ? 5.969 -2.706 29.534 1.00 85.56 302 ASP A C 1
ATOM 2297 O O . ASP A 1 302 ? 5.020 -3.207 28.937 1.00 85.56 302 ASP A O 1
ATOM 2301 N N . LEU A 1 303 ? 5.872 -1.496 30.090 1.00 86.62 303 LEU A N 1
ATOM 2302 C CA . LEU A 1 303 ? 4.648 -0.700 30.009 1.00 86.62 303 LEU A CA 1
ATOM 2303 C C . LEU A 1 303 ? 4.286 -0.358 28.554 1.00 86.62 303 LEU A C 1
ATOM 2305 O O . LEU A 1 303 ? 3.132 -0.536 28.174 1.00 86.62 303 LEU A O 1
ATOM 2309 N N . ILE A 1 304 ? 5.254 0.040 27.716 1.00 86.69 304 ILE A N 1
ATOM 2310 C CA . ILE A 1 304 ? 5.014 0.262 26.276 1.00 86.69 304 ILE A CA 1
ATOM 2311 C C . ILE A 1 304 ? 4.554 -1.033 25.594 1.00 86.69 304 ILE A C 1
ATOM 2313 O O . ILE A 1 304 ? 3.573 -1.023 24.850 1.00 86.69 304 ILE A O 1
ATOM 2317 N N . HIS A 1 305 ? 5.219 -2.158 25.864 1.00 88.06 305 HIS A N 1
ATOM 2318 C CA . HIS A 1 305 ? 4.862 -3.452 25.286 1.00 88.06 305 HIS A CA 1
ATOM 2319 C C . HIS A 1 305 ? 3.434 -3.887 25.654 1.00 88.06 305 HIS A C 1
ATOM 2321 O O . HIS A 1 305 ? 2.659 -4.276 24.778 1.00 88.06 305 HIS A O 1
ATOM 2327 N N . HIS A 1 306 ? 3.054 -3.782 26.930 1.00 89.81 306 HIS A N 1
ATOM 2328 C CA . HIS A 1 306 ? 1.712 -4.134 27.398 1.00 89.81 306 HIS A CA 1
ATOM 2329 C C . HIS A 1 306 ? 0.644 -3.144 26.896 1.00 89.81 306 HIS A C 1
ATOM 2331 O O . HIS A 1 306 ? -0.473 -3.567 26.582 1.00 89.81 306 HIS A O 1
ATOM 2337 N N . SER A 1 307 ? 0.966 -1.851 26.750 1.00 90.62 307 SER A N 1
ATOM 2338 C CA . SER A 1 307 ? 0.084 -0.869 26.099 1.00 90.62 307 SER A CA 1
ATOM 2339 C C . SER A 1 307 ? -0.175 -1.244 24.640 1.00 90.62 307 SER A C 1
ATOM 2341 O O . SER A 1 307 ? -1.331 -1.364 24.230 1.00 90.62 307 SER A O 1
ATOM 2343 N N . ASN A 1 308 ? 0.880 -1.542 23.879 1.00 90.75 308 ASN A N 1
ATOM 2344 C CA . ASN A 1 308 ? 0.777 -1.975 22.485 1.00 90.75 308 ASN A CA 1
ATOM 2345 C C . ASN A 1 308 ? 0.008 -3.297 22.352 1.00 90.75 308 ASN A C 1
ATOM 2347 O O . ASN A 1 308 ? -0.831 -3.436 21.462 1.00 90.75 308 ASN A O 1
ATOM 2351 N N . GLN A 1 309 ? 0.228 -4.251 23.262 1.00 91.25 309 GLN A N 1
ATOM 2352 C CA . GLN A 1 309 ? -0.519 -5.510 23.304 1.00 91.25 309 GLN A CA 1
ATOM 2353 C C . GLN A 1 309 ? -2.010 -5.289 23.586 1.00 91.25 309 GLN A C 1
ATOM 2355 O O . GLN A 1 309 ? -2.861 -5.937 22.972 1.00 91.25 309 GLN A O 1
ATOM 2360 N N . THR A 1 310 ? -2.336 -4.362 24.488 1.00 91.38 310 THR A N 1
ATOM 2361 C CA . THR A 1 310 ? -3.724 -3.996 24.797 1.00 91.38 310 THR A CA 1
ATOM 2362 C C . THR A 1 310 ? -4.395 -3.385 23.570 1.00 91.38 310 THR A C 1
ATOM 2364 O O . THR A 1 310 ? -5.481 -3.825 23.198 1.00 91.38 310 THR A O 1
ATOM 2367 N N . ILE A 1 311 ? -3.722 -2.459 22.877 1.00 91.56 311 ILE A N 1
ATOM 2368 C CA . ILE A 1 311 ? -4.213 -1.885 21.615 1.00 91.56 311 ILE A CA 1
ATOM 2369 C C . ILE A 1 311 ? -4.427 -2.994 20.576 1.00 91.56 311 ILE A C 1
ATOM 2371 O O . ILE A 1 311 ? -5.516 -3.102 20.026 1.00 91.56 311 ILE A O 1
ATOM 2375 N N . CYS A 1 312 ? -3.454 -3.885 20.362 1.00 90.81 312 CYS A N 1
ATOM 2376 C CA . CYS A 1 312 ? -3.600 -5.006 19.423 1.00 90.81 312 CYS A CA 1
ATOM 2377 C C . CYS A 1 312 ? -4.790 -5.915 19.766 1.00 90.81 312 CYS A C 1
ATOM 2379 O O . CYS A 1 312 ? -5.472 -6.399 18.863 1.00 90.81 312 CYS A O 1
ATOM 2381 N N . THR A 1 313 ? -5.064 -6.127 21.055 1.00 91.12 313 THR A N 1
ATOM 2382 C CA . THR A 1 313 ? -6.216 -6.916 21.518 1.00 91.12 313 THR A CA 1
ATOM 2383 C C . THR A 1 313 ? -7.530 -6.229 21.145 1.00 91.12 313 THR A C 1
ATOM 2385 O O . THR A 1 313 ? -8.401 -6.869 20.562 1.00 91.12 313 THR A O 1
ATOM 2388 N N . ILE A 1 314 ? -7.650 -4.919 21.400 1.00 91.00 314 ILE A N 1
ATOM 2389 C CA . ILE A 1 314 ? -8.812 -4.106 20.996 1.00 91.00 314 ILE A CA 1
ATOM 2390 C C . ILE A 1 314 ? -9.020 -4.205 19.478 1.00 91.00 314 ILE A C 1
ATOM 2392 O O . ILE A 1 314 ? -10.118 -4.519 19.023 1.00 91.00 314 ILE A O 1
ATOM 2396 N N . LEU A 1 315 ? -7.959 -3.990 18.693 1.00 90.62 315 LEU A N 1
ATOM 2397 C CA . LEU A 1 315 ? -8.027 -4.023 17.230 1.00 90.62 315 LEU A CA 1
ATOM 2398 C C . LEU A 1 315 ? -8.434 -5.404 16.700 1.00 90.62 315 LEU A C 1
ATOM 2400 O O . LEU A 1 315 ? -9.268 -5.496 15.803 1.00 90.62 315 LEU A O 1
ATOM 2404 N N . SER A 1 316 ? -7.899 -6.480 17.282 1.00 90.31 316 SER A N 1
ATOM 2405 C CA . SER A 1 316 ? -8.233 -7.856 16.888 1.00 90.31 316 SER A CA 1
ATOM 2406 C C . SER A 1 316 ? -9.704 -8.183 17.147 1.00 90.31 316 SER A C 1
ATOM 2408 O O . SER A 1 316 ? -10.349 -8.812 16.312 1.00 90.31 316 SER A O 1
ATOM 2410 N N . VAL A 1 317 ? -10.255 -7.712 18.271 1.00 89.12 317 VAL A N 1
ATOM 2411 C CA . VAL A 1 317 ? -11.677 -7.882 18.613 1.00 89.12 317 VAL A CA 1
ATOM 2412 C C . VAL A 1 317 ? -12.567 -7.142 17.622 1.00 89.12 317 VAL A C 1
ATOM 2414 O O . VAL A 1 317 ? -13.547 -7.711 17.150 1.00 89.12 317 VAL A O 1
ATOM 2417 N N . ILE A 1 318 ? -12.204 -5.911 17.251 1.00 88.50 318 ILE A N 1
ATOM 2418 C CA . ILE A 1 318 ? -12.935 -5.134 16.240 1.00 88.50 318 ILE A CA 1
ATOM 2419 C C . ILE A 1 318 ? -12.912 -5.860 14.887 1.00 88.50 318 ILE A C 1
ATOM 2421 O O . ILE A 1 318 ? -13.954 -6.001 14.251 1.00 88.50 318 ILE A O 1
ATOM 2425 N N . ILE A 1 319 ? -11.746 -6.355 14.451 1.00 86.56 319 ILE A N 1
ATOM 2426 C CA . ILE A 1 319 ? -11.619 -7.104 13.190 1.00 86.56 319 ILE A CA 1
ATOM 2427 C C . ILE A 1 319 ? -12.495 -8.363 13.217 1.00 86.56 319 ILE A C 1
ATOM 2429 O O . ILE A 1 319 ? -13.264 -8.575 12.282 1.00 86.56 319 ILE A O 1
ATOM 2433 N N . SER A 1 320 ? -12.405 -9.173 14.278 1.00 88.44 320 SER A N 1
ATOM 2434 C CA . SER A 1 320 ? -13.201 -10.401 14.419 1.00 88.44 320 SER A CA 1
ATOM 2435 C C . SER A 1 320 ? -14.694 -10.093 14.406 1.00 88.44 320 SER A C 1
ATOM 2437 O O . SER A 1 320 ? -15.444 -10.718 13.665 1.00 88.44 320 SER A O 1
ATOM 2439 N N . PHE A 1 321 ? -15.125 -9.072 15.152 1.00 86.38 321 PHE A N 1
ATOM 2440 C CA . PHE A 1 321 ? -16.532 -8.685 15.213 1.00 86.38 321 PHE A CA 1
ATOM 2441 C C . PHE A 1 321 ? -17.074 -8.279 13.838 1.00 86.38 321 PHE A C 1
ATOM 2443 O O . PHE A 1 321 ? -18.183 -8.667 13.470 1.00 86.38 321 PHE A O 1
ATOM 2450 N N . ARG A 1 322 ? -16.286 -7.537 13.053 1.00 84.69 322 ARG A N 1
ATOM 2451 C CA . ARG A 1 322 ? -16.651 -7.146 11.685 1.00 84.69 322 ARG A CA 1
ATOM 2452 C C . ARG A 1 322 ? -16.695 -8.327 10.725 1.00 84.69 322 ARG A C 1
ATOM 2454 O O . ARG A 1 322 ? -17.568 -8.358 9.867 1.00 84.69 322 ARG A O 1
ATOM 2461 N N . GLN A 1 323 ? -15.788 -9.293 10.864 1.00 84.06 323 GLN A N 1
ATOM 2462 C CA . GLN A 1 323 ? -15.808 -10.523 10.064 1.00 84.06 323 GLN A CA 1
ATOM 2463 C C . GLN A 1 323 ? -17.062 -11.352 10.359 1.00 84.06 323 GLN A C 1
ATOM 2465 O O . GLN A 1 323 ? -17.763 -11.751 9.430 1.00 84.06 323 GLN A O 1
ATOM 2470 N N . ASP A 1 324 ? -17.395 -11.519 11.640 1.00 83.75 324 ASP A N 1
ATOM 2471 C CA . ASP A 1 324 ? -18.576 -12.263 12.091 1.00 83.75 324 ASP A CA 1
ATOM 2472 C C . ASP A 1 324 ? -19.898 -11.575 11.709 1.00 83.75 324 ASP A C 1
ATOM 2474 O O . ASP A 1 324 ? -20.940 -12.222 11.626 1.00 83.75 324 ASP A O 1
ATOM 2478 N N . ASN A 1 325 ? -19.868 -10.260 11.467 1.00 80.38 325 ASN A N 1
ATOM 2479 C CA . ASN A 1 325 ? -21.034 -9.443 11.129 1.00 80.38 325 ASN A CA 1
ATOM 2480 C C . ASN A 1 325 ? -20.871 -8.723 9.776 1.00 80.38 325 ASN A C 1
ATOM 2482 O O . ASN A 1 325 ? -21.335 -7.593 9.626 1.00 80.38 325 ASN A O 1
ATOM 2486 N N . SER A 1 326 ? -20.203 -9.352 8.803 1.00 74.94 326 SER A N 1
ATOM 2487 C CA . SER A 1 326 ? -19.839 -8.714 7.524 1.00 74.94 326 SER A CA 1
ATOM 2488 C C . SER A 1 326 ? -21.020 -8.083 6.768 1.00 74.94 326 SER A C 1
ATOM 2490 O O . SER A 1 326 ? -20.863 -7.000 6.205 1.00 74.94 326 SER A O 1
ATOM 2492 N N . ASP A 1 327 ? -22.214 -8.677 6.862 1.00 71.56 327 ASP A N 1
ATOM 2493 C CA . ASP A 1 327 ? -23.461 -8.174 6.264 1.00 71.56 327 ASP A CA 1
ATOM 2494 C C . ASP A 1 327 ? -23.857 -6.763 6.743 1.00 71.56 327 ASP A C 1
ATOM 2496 O O . ASP A 1 327 ? -24.582 -6.049 6.055 1.00 71.56 327 ASP A O 1
ATOM 2500 N N . LEU A 1 328 ? -23.390 -6.339 7.922 1.00 66.69 328 LEU A N 1
ATOM 2501 C CA . LEU A 1 328 ? -23.750 -5.049 8.524 1.00 66.69 328 LEU A CA 1
ATOM 2502 C C . LEU A 1 328 ? -22.856 -3.890 8.078 1.00 66.69 328 LEU A C 1
ATOM 2504 O O . LEU A 1 328 ? -23.216 -2.734 8.280 1.00 66.69 328 LEU A O 1
ATOM 2508 N N . TYR A 1 329 ? -21.691 -4.181 7.497 1.00 66.62 329 TYR A N 1
ATOM 2509 C CA . TYR A 1 329 ? -20.671 -3.178 7.168 1.00 66.62 329 TYR A CA 1
ATOM 2510 C C . TYR A 1 329 ? -20.554 -2.918 5.661 1.00 66.62 329 TYR A C 1
ATOM 2512 O O . TYR A 1 329 ? -19.553 -2.362 5.211 1.00 66.62 329 TYR A O 1
ATOM 2520 N N . VAL A 1 330 ? -21.566 -3.321 4.887 1.00 58.59 330 VAL A N 1
ATOM 2521 C CA . VAL A 1 330 ? -21.546 -3.293 3.416 1.00 58.59 330 VAL A CA 1
ATOM 2522 C C . VAL A 1 330 ? -21.614 -1.867 2.853 1.00 58.59 330 VAL A C 1
ATOM 2524 O O . VAL A 1 330 ? -20.960 -1.602 1.849 1.00 58.59 330 VAL A O 1
ATOM 2527 N N . GLU A 1 331 ? -22.342 -0.943 3.494 1.00 53.66 331 GLU A N 1
ATOM 2528 C CA . GLU A 1 331 ? -22.630 0.376 2.894 1.00 53.66 331 GLU A CA 1
ATOM 2529 C C . GLU A 1 331 ? -22.095 1.589 3.674 1.00 53.66 331 GLU A C 1
ATOM 2531 O O . GLU A 1 331 ? -21.760 2.590 3.050 1.00 53.66 331 GLU A O 1
ATOM 2536 N N . THR A 1 332 ? -21.896 1.520 4.994 1.00 55.84 332 THR A N 1
ATOM 2537 C CA . THR A 1 332 ? -21.323 2.645 5.765 1.00 55.84 332 THR A CA 1
ATOM 2538 C C . THR A 1 332 ? -20.701 2.171 7.076 1.00 55.84 332 THR A C 1
ATOM 2540 O O . THR A 1 332 ? -21.394 1.967 8.072 1.00 55.84 332 THR A O 1
ATOM 2543 N N . SER A 1 333 ? -19.373 2.035 7.112 1.00 57.00 333 SER A N 1
ATOM 2544 C CA . SER A 1 333 ? -18.639 1.806 8.359 1.00 57.00 333 SER A CA 1
ATOM 2545 C C . SER A 1 333 ? -18.139 3.136 8.926 1.00 57.00 333 SER A C 1
ATOM 2547 O O . SER A 1 333 ? -17.363 3.861 8.298 1.00 57.00 333 SER A O 1
ATOM 2549 N N . ARG A 1 334 ? -18.576 3.486 10.142 1.00 62.50 334 ARG A N 1
ATOM 2550 C CA . ARG A 1 334 ? -17.882 4.529 10.904 1.00 62.50 334 ARG A CA 1
ATOM 2551 C C . ARG A 1 334 ? -16.530 3.991 11.349 1.00 62.50 334 ARG A C 1
ATOM 2553 O O . ARG A 1 334 ? -16.402 2.864 11.825 1.00 62.50 334 ARG A O 1
ATOM 2560 N N . LEU A 1 335 ? -15.509 4.814 11.160 1.00 64.81 335 LEU A N 1
ATOM 2561 C CA . LEU A 1 335 ? -14.130 4.395 11.321 1.00 64.81 335 LEU A CA 1
ATOM 2562 C C . LEU A 1 335 ? -13.636 4.655 12.738 1.00 64.81 335 LEU A C 1
ATOM 2564 O O . LEU A 1 335 ? -13.571 5.801 13.187 1.00 64.81 335 LEU A O 1
ATOM 2568 N N . TRP A 1 336 ? -13.123 3.614 13.387 1.00 72.19 336 TRP A N 1
ATOM 2569 C CA . TRP A 1 336 ? -12.238 3.794 14.538 1.00 72.19 336 TRP A CA 1
ATOM 2570 C C . TRP A 1 336 ? -10.999 4.607 14.161 1.00 72.19 336 TRP A C 1
ATOM 2572 O O . TRP A 1 336 ? -10.501 5.399 14.959 1.00 72.19 336 TRP A O 1
ATOM 2582 N N . THR A 1 337 ? -10.536 4.496 12.913 1.00 64.88 337 THR A N 1
ATOM 2583 C CA . THR A 1 337 ? -9.412 5.300 12.431 1.00 64.88 337 THR A CA 1
ATOM 2584 C C . THR A 1 337 ? -9.725 6.781 12.249 1.00 64.88 337 THR A C 1
ATOM 2586 O O . THR A 1 337 ? -8.787 7.555 12.119 1.00 64.88 337 THR A O 1
ATOM 2589 N N . GLN A 1 338 ? -10.977 7.250 12.267 1.00 68.94 338 GLN A N 1
ATOM 2590 C CA . GLN A 1 338 ? -11.234 8.697 12.383 1.00 68.94 338 GLN A CA 1
ATOM 2591 C C . GLN A 1 338 ? -10.938 9.207 13.796 1.00 68.94 338 GLN A C 1
ATOM 2593 O O . GLN A 1 338 ? -10.403 10.302 13.950 1.00 68.94 338 GLN A O 1
ATOM 2598 N N . LEU A 1 339 ? -11.219 8.387 14.809 1.00 68.81 339 LEU A N 1
ATOM 2599 C CA . LEU A 1 339 ? -11.003 8.724 16.215 1.00 68.81 339 LEU A CA 1
ATOM 2600 C C . LEU A 1 339 ? -9.530 8.596 16.613 1.00 68.81 339 LEU A C 1
ATOM 2602 O O . LEU A 1 339 ? -9.010 9.441 17.334 1.00 68.81 339 LEU A O 1
ATOM 2606 N N . TRP A 1 340 ? -8.845 7.562 16.120 1.00 80.12 340 TRP A N 1
ATOM 2607 C CA . TRP A 1 340 ? -7.517 7.197 16.614 1.00 80.12 340 TRP A CA 1
ATOM 2608 C C . TRP A 1 340 ? -6.372 7.410 15.625 1.00 80.12 340 TRP A C 1
ATOM 2610 O O . TRP A 1 340 ? -5.259 7.000 15.927 1.00 80.12 340 TRP A O 1
ATOM 2620 N N . LEU A 1 341 ? -6.579 8.032 14.456 1.00 75.06 341 LEU A N 1
ATOM 2621 C CA . LEU A 1 341 ? -5.503 8.181 13.457 1.00 75.06 341 LEU A CA 1
ATOM 2622 C C . LEU A 1 341 ? -4.235 8.804 14.053 1.00 75.06 341 LEU A C 1
ATOM 2624 O O . LEU A 1 341 ? -3.151 8.243 13.925 1.00 75.06 341 LEU A O 1
ATOM 2628 N N . LYS A 1 342 ? -4.377 9.961 14.709 1.00 77.19 342 LYS A N 1
ATOM 2629 C CA . LYS A 1 342 ? -3.240 10.677 15.304 1.00 77.19 342 LYS A CA 1
ATOM 2630 C C . LYS A 1 342 ? -2.613 9.867 16.439 1.00 77.19 342 LYS A C 1
ATOM 2632 O O . LYS A 1 342 ? -1.396 9.747 16.481 1.00 77.19 342 LYS A O 1
ATOM 2637 N N . THR A 1 343 ? -3.455 9.272 17.278 1.00 77.94 343 THR A N 1
ATOM 2638 C CA . THR A 1 343 ? -3.077 8.454 18.433 1.00 77.94 343 THR A CA 1
ATOM 2639 C C . THR A 1 343 ? -2.304 7.195 18.028 1.00 77.94 343 THR A C 1
ATOM 2641 O O . THR A 1 343 ? -1.253 6.895 18.572 1.00 77.94 343 THR A O 1
ATOM 2644 N N . LEU A 1 344 ? -2.772 6.442 17.032 1.00 79.31 344 LEU A N 1
ATOM 2645 C CA . LEU A 1 344 ? -2.088 5.224 16.590 1.00 79.31 344 LEU A CA 1
ATOM 2646 C C . LEU A 1 344 ? -0.794 5.549 15.843 1.00 79.31 344 LEU A C 1
ATOM 2648 O O . LEU A 1 344 ? 0.200 4.851 16.022 1.00 79.31 344 LEU A O 1
ATOM 2652 N N . LEU A 1 345 ? -0.774 6.623 15.044 1.00 76.44 345 LEU A N 1
ATOM 2653 C CA . LEU A 1 345 ? 0.457 7.086 14.404 1.00 76.44 345 LEU A CA 1
ATOM 2654 C C . LEU A 1 345 ? 1.501 7.527 15.433 1.00 76.44 345 LEU A C 1
ATOM 2656 O O . LEU A 1 345 ? 2.678 7.201 15.264 1.00 76.44 345 LEU A O 1
ATOM 2660 N N . SER A 1 346 ? 1.092 8.220 16.503 1.00 75.81 346 SER A N 1
ATOM 2661 C CA . SER A 1 346 ? 2.018 8.576 17.576 1.00 75.81 346 SER A CA 1
ATOM 2662 C C . SER A 1 346 ? 2.509 7.331 18.307 1.00 75.81 346 SER A C 1
ATOM 2664 O O . SER A 1 346 ? 3.719 7.177 18.42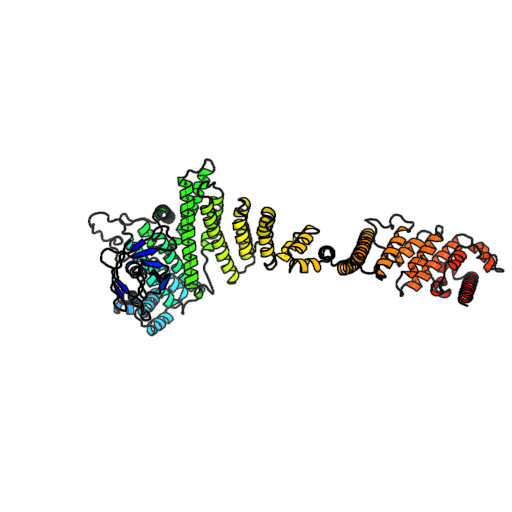9 1.00 75.81 346 SER A O 1
ATOM 2666 N N . VAL A 1 347 ? 1.641 6.373 18.659 1.00 77.75 347 VAL A N 1
ATOM 2667 C CA . VAL A 1 347 ? 2.051 5.080 19.246 1.00 77.75 347 VAL A CA 1
ATOM 2668 C C . VAL A 1 347 ? 3.099 4.365 18.389 1.00 77.75 347 VAL A C 1
ATOM 2670 O O . VAL A 1 347 ? 4.102 3.891 18.933 1.00 77.75 347 VAL A O 1
ATOM 2673 N N . ILE A 1 348 ? 2.908 4.309 17.064 1.00 76.56 348 ILE A N 1
ATOM 2674 C CA . ILE A 1 348 ? 3.865 3.672 16.148 1.00 76.56 348 ILE A CA 1
ATOM 2675 C C . ILE A 1 348 ? 5.203 4.422 16.157 1.00 76.56 348 ILE A C 1
ATOM 2677 O O . ILE A 1 348 ? 6.251 3.797 16.335 1.00 76.56 348 ILE A O 1
ATOM 2681 N N . ALA A 1 349 ? 5.189 5.749 16.016 1.00 74.81 349 ALA A N 1
ATOM 2682 C CA . ALA A 1 349 ? 6.409 6.557 16.005 1.00 74.81 349 ALA A CA 1
ATOM 2683 C C . ALA A 1 349 ? 7.180 6.449 17.334 1.00 74.81 349 ALA A C 1
ATOM 2685 O O . ALA A 1 349 ? 8.379 6.169 17.355 1.00 74.81 349 ALA A O 1
ATOM 2686 N N . VAL A 1 350 ? 6.470 6.602 18.449 1.00 74.56 350 VAL A N 1
ATOM 2687 C CA . VAL A 1 350 ? 6.980 6.610 19.826 1.00 74.56 350 VAL A CA 1
ATOM 2688 C C . VAL A 1 350 ? 7.577 5.254 20.197 1.00 74.56 350 VAL A C 1
ATOM 2690 O O . VAL A 1 350 ? 8.712 5.181 20.672 1.00 74.56 350 VAL A O 1
ATOM 2693 N N . SER A 1 351 ? 6.864 4.165 19.911 1.00 73.06 351 SER A N 1
ATOM 2694 C CA . SER A 1 351 ? 7.366 2.809 20.159 1.00 73.06 351 SER A CA 1
ATOM 2695 C C . SER A 1 351 ? 8.587 2.492 19.297 1.00 73.06 351 SER A C 1
ATOM 2697 O O . SER A 1 351 ? 9.507 1.817 19.754 1.00 73.06 351 SER A O 1
ATOM 2699 N N . CYS A 1 352 ? 8.651 3.020 18.073 1.00 67.81 352 CYS A N 1
ATOM 2700 C CA . CYS A 1 352 ? 9.815 2.842 17.213 1.00 67.81 352 CYS A CA 1
ATOM 2701 C C . CYS A 1 352 ? 11.048 3.603 17.696 1.00 67.81 352 CYS A C 1
ATOM 2703 O O . CYS A 1 352 ? 12.156 3.115 17.485 1.00 67.81 352 CYS A O 1
ATOM 2705 N N . MET A 1 353 ? 10.910 4.752 18.364 1.00 66.12 353 MET A N 1
ATOM 2706 C CA . MET A 1 353 ? 12.062 5.507 18.879 1.00 66.12 353 MET A CA 1
ATOM 2707 C C . MET A 1 353 ? 12.864 4.727 19.930 1.00 66.12 353 MET A C 1
ATOM 2709 O O . MET A 1 353 ? 14.085 4.883 20.002 1.00 66.12 353 MET A O 1
ATOM 2713 N N . GLN A 1 354 ? 12.212 3.850 20.692 1.00 69.00 354 GLN A N 1
ATOM 2714 C CA . GLN A 1 354 ? 12.832 3.109 21.787 1.00 69.00 354 GLN A CA 1
ATOM 2715 C C . GLN A 1 354 ? 13.675 1.915 21.313 1.00 69.00 354 GLN A C 1
ATOM 2717 O O . GLN A 1 354 ? 13.443 1.312 20.262 1.00 69.00 354 GLN A O 1
ATOM 2722 N N . LYS A 1 355 ? 14.701 1.571 22.099 1.00 67.06 355 LYS A N 1
ATOM 2723 C CA . LYS A 1 355 ? 15.534 0.381 21.873 1.00 67.06 355 LYS A CA 1
ATOM 2724 C C . LYS A 1 355 ? 15.050 -0.746 22.778 1.00 67.06 355 LYS A C 1
ATOM 2726 O O . LYS A 1 355 ? 15.343 -0.760 23.967 1.00 67.06 355 LYS A O 1
ATOM 2731 N N . PHE A 1 356 ? 14.313 -1.686 22.200 1.00 63.91 356 PHE A N 1
ATOM 2732 C CA . PHE A 1 356 ? 13.971 -2.944 22.856 1.00 63.91 356 PHE A CA 1
ATOM 2733 C C . PHE A 1 356 ? 15.072 -3.965 22.559 1.00 63.91 356 PHE A C 1
ATOM 2735 O O . PHE A 1 356 ? 15.293 -4.285 21.392 1.00 63.91 356 PHE A O 1
ATOM 2742 N N . ASP A 1 357 ? 15.748 -4.477 23.589 1.00 64.38 357 ASP A N 1
ATOM 2743 C CA . ASP A 1 357 ? 16.793 -5.499 23.414 1.00 64.38 357 ASP A CA 1
ATOM 2744 C C . ASP A 1 357 ? 16.227 -6.928 23.500 1.00 64.38 357 ASP A C 1
ATOM 2746 O O . ASP A 1 357 ? 16.636 -7.797 22.735 1.00 64.38 357 ASP A O 1
ATOM 2750 N N . GLN A 1 358 ? 15.242 -7.176 24.376 1.00 67.06 358 GLN A N 1
ATOM 2751 C CA . GLN A 1 358 ? 14.663 -8.515 24.599 1.00 67.06 358 GLN A CA 1
ATOM 2752 C C . GLN A 1 358 ? 13.306 -8.733 23.902 1.00 67.06 358 GLN A C 1
ATOM 2754 O O . GLN A 1 358 ? 13.048 -9.818 23.394 1.00 67.06 358 GLN A O 1
ATOM 2759 N N . GLN A 1 359 ? 12.454 -7.704 23.816 1.00 72.31 359 GLN A N 1
ATOM 2760 C CA . GLN A 1 359 ? 11.090 -7.780 23.250 1.00 72.31 359 GLN A CA 1
ATOM 2761 C C . GLN A 1 359 ? 10.986 -7.157 21.846 1.00 72.31 359 GLN A C 1
ATOM 2763 O O . GLN A 1 359 ? 9.916 -6.775 21.382 1.00 72.31 359 GLN A O 1
ATOM 2768 N N . ARG A 1 360 ? 12.113 -7.011 21.139 1.00 73.56 360 ARG A N 1
ATOM 2769 C CA . ARG A 1 360 ? 12.146 -6.273 19.869 1.00 73.56 360 ARG A CA 1
ATOM 2770 C C . ARG A 1 360 ? 11.221 -6.862 18.808 1.00 73.56 360 ARG A C 1
ATOM 2772 O O . ARG A 1 360 ? 10.530 -6.115 18.128 1.00 73.56 360 ARG A O 1
ATOM 2779 N N . ALA A 1 361 ? 11.240 -8.185 18.651 1.00 76.62 361 ALA A N 1
ATOM 2780 C CA . ALA A 1 361 ? 10.440 -8.867 17.639 1.00 76.62 361 ALA A CA 1
ATOM 2781 C C . ALA A 1 361 ? 8.938 -8.719 17.919 1.00 76.62 361 ALA A C 1
ATOM 2783 O O . ALA A 1 361 ? 8.191 -8.325 17.031 1.00 76.62 361 ALA A O 1
ATOM 2784 N N . THR A 1 362 ? 8.521 -8.922 19.171 1.00 82.50 362 THR A N 1
ATOM 2785 C CA . THR A 1 362 ? 7.111 -8.838 19.573 1.00 82.50 362 THR A CA 1
ATOM 2786 C C . THR A 1 362 ? 6.565 -7.418 19.469 1.00 82.50 362 THR A C 1
ATOM 2788 O O . THR A 1 362 ? 5.445 -7.229 19.007 1.00 82.50 362 THR A O 1
ATOM 2791 N N . VAL A 1 363 ? 7.350 -6.396 19.830 1.00 82.88 363 VAL A N 1
ATOM 2792 C CA . VAL A 1 363 ? 6.935 -4.997 19.643 1.00 82.88 363 VAL A CA 1
ATOM 2793 C C . VAL A 1 363 ? 6.807 -4.657 18.156 1.00 82.88 363 VAL A C 1
ATOM 2795 O O . VAL A 1 363 ? 5.848 -4.000 17.771 1.00 82.88 363 VAL A O 1
ATOM 2798 N N . ILE A 1 364 ? 7.707 -5.139 17.294 1.00 80.38 364 ILE A N 1
ATOM 2799 C CA . ILE A 1 364 ? 7.591 -4.926 15.840 1.00 80.38 364 ILE A CA 1
ATOM 2800 C C . ILE A 1 364 ? 6.321 -5.583 15.285 1.00 80.38 364 ILE A C 1
ATOM 2802 O O . ILE A 1 364 ? 5.610 -4.950 14.509 1.00 80.38 364 ILE A O 1
ATOM 2806 N N . GLU A 1 365 ? 5.999 -6.806 15.708 1.00 84.12 365 GLU A N 1
ATOM 2807 C CA . GLU A 1 365 ? 4.755 -7.487 15.324 1.00 84.12 365 GLU A CA 1
ATOM 2808 C C . GLU A 1 365 ? 3.509 -6.714 15.781 1.00 84.12 365 GLU A C 1
ATOM 2810 O O . GLU A 1 365 ? 2.549 -6.571 15.021 1.00 84.12 365 GLU A O 1
ATOM 2815 N N . GLN A 1 366 ? 3.533 -6.158 16.997 1.00 86.44 366 GLN A N 1
ATOM 2816 C CA . GLN A 1 366 ? 2.458 -5.302 17.505 1.00 86.44 366 GLN A CA 1
ATOM 2817 C C . GLN A 1 366 ? 2.291 -4.044 16.648 1.00 86.44 366 GLN A C 1
ATOM 2819 O O . GLN A 1 366 ? 1.178 -3.707 16.249 1.00 86.44 366 GLN A O 1
ATOM 2824 N N . LEU A 1 367 ? 3.393 -3.368 16.317 1.00 85.00 367 LEU A N 1
ATOM 2825 C CA . LEU A 1 367 ? 3.358 -2.179 15.469 1.00 85.00 367 LEU A CA 1
ATOM 2826 C C . LEU A 1 367 ? 2.861 -2.496 14.064 1.00 85.00 367 LEU A C 1
ATOM 2828 O O . LEU A 1 367 ? 2.037 -1.761 13.530 1.00 85.00 367 LEU A O 1
ATOM 2832 N N . PHE A 1 368 ? 3.287 -3.621 13.496 1.00 85.38 368 PHE A N 1
ATOM 2833 C CA . PHE A 1 368 ? 2.790 -4.101 12.214 1.00 85.38 368 PHE A CA 1
ATOM 2834 C C . PHE A 1 368 ? 1.277 -4.363 12.251 1.00 85.38 368 PHE A C 1
ATOM 2836 O O . PHE A 1 368 ? 0.566 -3.962 11.330 1.00 85.38 368 PHE A O 1
ATOM 2843 N N . CYS A 1 369 ? 0.761 -4.970 13.326 1.00 87.62 369 CYS A N 1
ATOM 2844 C CA . CYS A 1 369 ? -0.676 -5.173 13.521 1.00 87.62 369 CYS A CA 1
ATOM 2845 C C . CYS A 1 369 ? -1.443 -3.838 13.540 1.00 87.62 369 CYS A C 1
ATOM 2847 O O . CYS A 1 369 ? -2.437 -3.683 12.826 1.00 87.62 369 CYS A O 1
ATOM 2849 N N . ILE A 1 370 ? -0.939 -2.849 14.288 1.00 87.00 370 ILE A N 1
ATOM 2850 C CA . ILE A 1 370 ? -1.540 -1.510 14.375 1.00 87.00 370 ILE A CA 1
ATOM 2851 C C . ILE A 1 370 ? -1.513 -0.807 13.007 1.00 87.00 370 ILE A C 1
ATOM 2853 O O . ILE A 1 370 ? -2.544 -0.297 12.562 1.00 87.00 370 ILE A O 1
ATOM 2857 N N . SER A 1 371 ? -0.375 -0.819 12.305 1.00 86.56 371 SER A N 1
ATOM 2858 C CA . SER A 1 371 ? -0.238 -0.228 10.966 1.00 86.56 371 SER A CA 1
ATOM 2859 C C . SER A 1 371 ? -1.161 -0.894 9.945 1.00 86.56 371 SER A C 1
ATOM 2861 O O . SER A 1 371 ? -1.841 -0.207 9.182 1.00 86.56 371 SER A O 1
ATOM 2863 N N . LYS A 1 372 ? -1.245 -2.230 9.954 1.00 87.50 372 LYS A N 1
ATOM 2864 C CA . LYS A 1 372 ? -2.123 -2.986 9.054 1.00 87.50 372 LYS A CA 1
ATOM 2865 C C . LYS A 1 372 ? -3.591 -2.649 9.292 1.00 87.50 372 LYS A C 1
ATOM 2867 O O . LYS A 1 372 ? -4.321 -2.455 8.320 1.00 87.50 372 LYS A O 1
ATOM 2872 N N . PHE A 1 373 ? -4.029 -2.556 10.549 1.00 86.25 373 PHE A N 1
ATOM 2873 C CA . PHE A 1 373 ? -5.395 -2.142 10.871 1.00 86.25 373 PHE A CA 1
ATOM 2874 C C . PHE A 1 373 ? -5.685 -0.731 10.351 1.00 86.25 373 PHE A C 1
ATOM 2876 O O . PHE A 1 373 ? -6.686 -0.538 9.663 1.00 86.25 373 PHE A O 1
ATOM 2883 N N . LEU A 1 374 ? -4.788 0.228 10.619 1.00 84.00 374 LEU A N 1
ATOM 2884 C CA . LEU A 1 374 ? -4.953 1.626 10.213 1.00 84.00 374 LEU A CA 1
ATOM 2885 C C . LEU A 1 374 ? -5.170 1.757 8.699 1.00 84.00 374 LEU A C 1
ATOM 2887 O O . LEU A 1 374 ? -6.102 2.425 8.250 1.00 84.00 374 LEU A O 1
ATOM 2891 N N . LEU A 1 375 ? -4.315 1.094 7.921 1.00 83.62 375 LEU A N 1
ATOM 2892 C CA . LEU A 1 375 ? -4.362 1.148 6.465 1.00 83.62 375 LEU A CA 1
ATOM 2893 C C . LEU A 1 375 ? -5.553 0.362 5.898 1.00 83.62 375 LEU A C 1
ATOM 2895 O O . LEU A 1 375 ? -6.194 0.827 4.958 1.00 83.62 375 LEU A O 1
ATOM 2899 N N . THR A 1 376 ? -5.905 -0.785 6.489 1.00 83.75 376 THR A N 1
ATOM 2900 C CA . THR A 1 376 ? -7.058 -1.588 6.043 1.00 83.75 376 THR A CA 1
ATOM 2901 C C . THR A 1 376 ? -8.375 -0.847 6.272 1.00 83.75 376 THR A C 1
ATOM 2903 O O . THR A 1 376 ? -9.186 -0.755 5.354 1.00 83.75 376 THR A O 1
ATOM 2906 N N . ASP A 1 377 ? -8.578 -0.279 7.464 1.00 78.94 377 ASP A N 1
ATOM 2907 C CA . ASP A 1 377 ? -9.800 0.460 7.812 1.00 78.94 377 ASP A CA 1
ATOM 2908 C C . ASP A 1 377 ? -9.984 1.688 6.902 1.00 78.94 377 ASP A C 1
ATOM 2910 O O . ASP A 1 377 ? -11.076 1.948 6.399 1.00 78.94 377 ASP A O 1
ATOM 2914 N N . ARG A 1 378 ? -8.892 2.400 6.585 1.00 76.56 378 ARG A N 1
ATOM 2915 C CA . ARG A 1 378 ? -8.933 3.541 5.657 1.00 76.56 378 ARG A CA 1
ATOM 2916 C C . ARG A 1 378 ? -9.154 3.145 4.204 1.00 76.56 378 ARG A C 1
ATOM 2918 O O . ARG A 1 378 ? -9.882 3.839 3.500 1.00 76.56 378 ARG A O 1
ATOM 2925 N N . LEU A 1 379 ? -8.589 2.029 3.759 1.00 77.81 379 LEU A N 1
ATOM 2926 C CA . LEU A 1 379 ? -8.819 1.522 2.410 1.00 77.81 379 LEU A CA 1
ATOM 2927 C C . LEU A 1 379 ? -10.285 1.108 2.205 1.00 77.81 379 LEU A C 1
ATOM 2929 O O . LEU A 1 379 ? -10.845 1.373 1.143 1.00 77.81 379 LEU A O 1
ATOM 2933 N N . VAL A 1 380 ? -10.930 0.525 3.223 1.00 75.62 380 VAL A N 1
ATOM 2934 C CA . VAL A 1 380 ? -12.380 0.249 3.200 1.00 75.62 380 VAL A CA 1
ATOM 2935 C C . VAL A 1 380 ? -13.179 1.545 3.034 1.00 75.62 380 VAL A C 1
ATOM 2937 O O . VAL A 1 380 ? -14.086 1.597 2.210 1.00 75.62 380 VAL A O 1
ATOM 2940 N N . HIS A 1 381 ? -12.799 2.618 3.729 1.00 71.38 381 HIS A N 1
ATOM 2941 C CA . HIS A 1 381 ? -13.466 3.918 3.604 1.00 71.38 381 HIS A CA 1
ATOM 2942 C C . HIS A 1 381 ? -13.319 4.565 2.224 1.00 71.38 381 HIS A C 1
ATOM 2944 O O . HIS A 1 381 ? -14.273 5.149 1.718 1.00 71.38 381 HIS A O 1
ATOM 2950 N N . ILE A 1 382 ? -12.140 4.463 1.606 1.00 71.81 382 ILE A N 1
ATOM 2951 C CA . ILE A 1 382 ? -11.930 4.952 0.235 1.00 71.81 382 ILE A CA 1
ATOM 2952 C C . ILE A 1 382 ? -12.815 4.162 -0.739 1.00 71.81 382 ILE A C 1
ATOM 2954 O O . ILE A 1 382 ? -13.494 4.749 -1.577 1.00 71.81 382 ILE A O 1
ATOM 2958 N N . LYS A 1 383 ? -12.875 2.831 -0.591 1.00 71.62 383 LYS A N 1
ATOM 2959 C CA . LYS A 1 383 ? -13.713 1.966 -1.438 1.00 71.62 383 LYS A CA 1
ATOM 2960 C C . LYS A 1 383 ? -15.216 2.206 -1.263 1.00 71.62 383 LYS A C 1
ATOM 2962 O O . LYS A 1 383 ? -15.954 2.021 -2.223 1.00 71.62 383 LYS A O 1
ATOM 2967 N N . ALA A 1 384 ? -15.660 2.639 -0.084 1.00 63.91 384 ALA A N 1
ATOM 2968 C CA . ALA A 1 384 ? -17.066 2.912 0.226 1.00 63.91 384 ALA A CA 1
ATOM 2969 C C . ALA A 1 384 ? -17.619 4.223 -0.385 1.00 63.91 384 ALA A C 1
ATOM 2971 O O . ALA A 1 384 ? -18.744 4.605 -0.087 1.00 63.91 384 ALA A O 1
ATOM 2972 N N . GLY A 1 385 ? -16.864 4.919 -1.247 1.00 57.69 385 GLY A N 1
ATOM 2973 C CA . GLY A 1 385 ? -17.384 6.036 -2.049 1.00 57.69 385 GLY A CA 1
ATOM 2974 C C . GLY A 1 385 ? -17.079 7.444 -1.525 1.00 57.69 385 GLY A C 1
ATOM 2975 O O . GLY A 1 385 ? -17.420 8.415 -2.193 1.00 57.69 385 GLY A O 1
ATOM 2976 N N . ASN A 1 386 ? -16.352 7.588 -0.409 1.00 56.91 386 ASN A N 1
ATOM 2977 C CA . ASN A 1 386 ? -15.836 8.881 0.077 1.00 56.91 386 ASN A CA 1
ATOM 2978 C C . ASN A 1 386 ? -14.491 9.268 -0.584 1.00 56.91 386 ASN A C 1
ATOM 2980 O O . ASN A 1 386 ? -13.596 9.813 0.071 1.00 56.91 386 ASN A O 1
ATOM 2984 N N . SER A 1 387 ? -14.324 8.966 -1.877 1.00 55.31 387 SER A N 1
ATOM 2985 C CA . SER A 1 387 ? -13.125 9.284 -2.671 1.00 55.31 387 SER A CA 1
ATOM 2986 C C . SER A 1 387 ? -13.061 10.769 -3.032 1.00 55.31 387 SER A C 1
ATOM 2988 O O . SER A 1 387 ? -13.143 11.158 -4.195 1.00 55.31 387 SER A O 1
ATOM 2990 N N . ASN A 1 388 ? -12.879 11.623 -2.029 1.00 63.97 388 ASN A N 1
ATOM 2991 C CA . ASN A 1 388 ? -12.349 12.958 -2.271 1.00 63.97 388 ASN A CA 1
ATOM 2992 C C . ASN A 1 388 ? -10.840 12.835 -2.517 1.00 63.97 388 ASN A C 1
ATOM 2994 O O . ASN A 1 388 ? -10.145 12.129 -1.783 1.00 63.97 388 ASN A O 1
ATOM 2998 N N . ALA A 1 389 ? -10.313 13.561 -3.507 1.00 68.94 389 ALA A N 1
ATOM 2999 C CA . ALA A 1 389 ? -8.879 13.571 -3.822 1.00 68.94 389 ALA A CA 1
ATOM 3000 C C . ALA A 1 389 ? -8.001 13.929 -2.602 1.00 68.94 389 ALA A C 1
ATOM 3002 O O . ALA A 1 389 ? -6.855 13.498 -2.502 1.00 68.94 389 ALA A O 1
ATOM 3003 N N . GLU A 1 390 ? -8.546 14.688 -1.650 1.00 71.56 390 GLU A N 1
ATOM 3004 C CA . GLU A 1 390 ? -7.902 15.007 -0.372 1.00 71.56 390 GLU A CA 1
ATOM 3005 C C . GLU A 1 390 ? -7.744 13.776 0.531 1.00 71.56 390 GLU A C 1
ATOM 3007 O O . GLU A 1 390 ? -6.654 13.537 1.040 1.00 71.56 390 GLU A O 1
ATOM 3012 N N . VAL A 1 391 ? -8.782 12.943 0.665 1.00 69.62 391 VAL A N 1
ATOM 3013 C CA . VAL A 1 391 ? -8.750 11.718 1.489 1.00 69.62 391 VAL A CA 1
ATOM 3014 C C . VAL A 1 391 ? -7.771 10.695 0.907 1.00 69.62 391 VAL A C 1
ATOM 3016 O O . VAL A 1 391 ? -7.099 9.983 1.654 1.00 69.62 391 VAL A O 1
ATOM 3019 N N . GLN A 1 392 ? -7.644 10.649 -0.421 1.00 74.50 392 GLN A N 1
ATOM 3020 C CA . GLN A 1 392 ? -6.676 9.784 -1.093 1.00 74.50 392 GLN A CA 1
ATOM 3021 C C . GLN A 1 392 ? -5.231 10.255 -0.867 1.00 74.50 392 GLN A C 1
ATOM 3023 O O . GLN A 1 392 ? -4.384 9.443 -0.504 1.00 74.50 392 GLN A O 1
ATOM 3028 N N . LYS A 1 393 ? -4.964 11.566 -0.950 1.00 78.38 393 LYS A N 1
ATOM 3029 C CA . LYS A 1 393 ? -3.651 12.141 -0.599 1.00 78.38 393 LYS A CA 1
ATOM 3030 C C . LYS A 1 393 ? -3.299 11.953 0.875 1.00 78.38 393 LYS A C 1
ATOM 3032 O O . LYS A 1 393 ? -2.149 11.673 1.212 1.00 78.38 393 LYS A O 1
ATOM 3037 N N . GLU A 1 394 ? -4.273 12.101 1.770 1.00 77.06 394 GLU A N 1
ATOM 3038 C CA . GLU A 1 394 ? -4.075 11.812 3.190 1.00 77.06 394 GLU A CA 1
ATOM 3039 C C . GLU A 1 394 ? -3.707 10.342 3.401 1.00 77.06 394 GLU A C 1
ATOM 3041 O O . GLU A 1 394 ? -2.756 10.050 4.126 1.00 77.06 394 GLU A O 1
ATOM 3046 N N . PHE A 1 395 ? -4.405 9.420 2.734 1.00 80.81 395 PHE A N 1
ATOM 3047 C CA . PHE A 1 395 ? -4.096 7.995 2.793 1.00 80.81 395 PHE A CA 1
ATOM 3048 C C . PHE A 1 395 ? -2.702 7.674 2.253 1.00 80.81 395 PHE A C 1
ATOM 3050 O O . PHE A 1 395 ? -1.967 6.938 2.907 1.00 80.81 395 PHE A O 1
ATOM 3057 N N . GLU A 1 396 ? -2.304 8.263 1.126 1.00 80.56 396 GLU A N 1
ATOM 3058 C CA . GLU A 1 396 ? -0.952 8.127 0.574 1.00 80.56 396 GLU A CA 1
ATOM 3059 C C . GLU A 1 396 ? 0.110 8.600 1.575 1.00 80.56 396 GLU A C 1
ATOM 3061 O O . GLU A 1 396 ? 1.053 7.862 1.858 1.00 80.56 396 GLU A O 1
ATOM 3066 N N . SER A 1 397 ? -0.090 9.767 2.202 1.00 82.81 397 SER A N 1
ATOM 3067 C CA . SER A 1 397 ? 0.824 10.282 3.231 1.00 82.81 397 SER A CA 1
ATOM 3068 C C . SER A 1 397 ? 0.893 9.379 4.467 1.00 82.81 397 SER A C 1
ATOM 3070 O O . SER A 1 397 ? 1.961 9.196 5.051 1.00 82.81 397 SER A O 1
ATOM 3072 N N . ILE A 1 398 ? -0.240 8.825 4.906 1.00 80.06 398 ILE A N 1
ATOM 3073 C CA . ILE A 1 398 ? -0.299 7.912 6.056 1.00 80.06 398 ILE A CA 1
ATOM 3074 C C . ILE A 1 398 ? 0.397 6.588 5.726 1.00 80.06 398 ILE A C 1
ATOM 3076 O O . ILE A 1 398 ? 1.141 6.068 6.559 1.00 80.06 398 ILE A O 1
ATOM 3080 N N . ARG A 1 399 ? 0.173 6.058 4.520 1.00 85.44 399 ARG A N 1
ATOM 3081 C CA . ARG A 1 399 ? 0.799 4.838 4.004 1.00 85.44 399 ARG A CA 1
ATOM 3082 C C . ARG A 1 399 ? 2.315 4.979 3.972 1.00 85.44 399 ARG A C 1
ATOM 3084 O O . ARG A 1 399 ? 2.996 4.155 4.576 1.00 85.44 399 ARG A O 1
ATOM 3091 N N . GLU A 1 400 ? 2.814 6.060 3.377 1.00 83.75 400 GLU A N 1
ATOM 3092 C CA . GLU A 1 400 ? 4.246 6.366 3.318 1.00 83.75 400 GLU A CA 1
ATOM 3093 C C . GLU A 1 400 ? 4.847 6.475 4.726 1.00 83.75 400 GLU A C 1
ATOM 3095 O O . GLU A 1 400 ? 5.834 5.812 5.026 1.00 83.75 400 GLU A O 1
ATOM 3100 N N . LYS A 1 401 ? 4.204 7.213 5.644 1.00 82.50 401 LYS A N 1
ATOM 3101 C CA . LYS A 1 401 ? 4.664 7.326 7.041 1.00 82.50 401 LYS A CA 1
ATOM 3102 C C . LYS A 1 401 ? 4.733 5.976 7.753 1.00 82.50 401 LYS A C 1
ATOM 3104 O O . LYS A 1 401 ? 5.695 5.721 8.468 1.00 82.50 401 LYS A O 1
ATOM 3109 N N . CYS A 1 402 ? 3.726 5.118 7.587 1.00 82.38 402 CYS A N 1
ATOM 3110 C CA . CYS A 1 402 ? 3.720 3.801 8.226 1.00 82.38 402 CYS A CA 1
ATOM 3111 C C . CYS A 1 402 ? 4.849 2.917 7.691 1.00 82.38 402 CYS A C 1
ATOM 3113 O O . CYS A 1 402 ? 5.523 2.259 8.478 1.00 82.38 402 CYS A O 1
ATOM 3115 N N . ILE A 1 403 ? 5.064 2.910 6.374 1.00 83.94 403 ILE A N 1
ATOM 3116 C CA . ILE A 1 403 ? 6.076 2.069 5.723 1.00 83.94 403 ILE A CA 1
ATOM 3117 C C . ILE A 1 403 ? 7.488 2.595 6.010 1.00 83.94 403 ILE A C 1
ATOM 3119 O O . ILE A 1 403 ? 8.357 1.807 6.388 1.00 83.94 403 ILE A O 1
ATOM 3123 N N . ALA A 1 404 ? 7.697 3.914 5.949 1.00 81.62 404 ALA A N 1
ATOM 3124 C CA . ALA A 1 404 ? 8.979 4.563 6.227 1.00 81.62 404 ALA A CA 1
ATOM 3125 C C . ALA A 1 404 ? 9.544 4.172 7.600 1.00 81.62 404 ALA A C 1
ATOM 3127 O O . ALA A 1 404 ? 10.731 3.881 7.726 1.00 81.62 404 ALA A O 1
ATOM 3128 N N . ILE A 1 405 ? 8.684 4.059 8.616 1.00 78.38 405 ILE A N 1
ATOM 3129 C CA . ILE A 1 405 ? 9.083 3.644 9.967 1.00 78.38 405 ILE A CA 1
ATOM 3130 C C . ILE A 1 405 ? 9.734 2.245 9.974 1.00 78.38 405 ILE A C 1
ATOM 3132 O O . ILE A 1 405 ? 10.722 2.019 10.683 1.00 78.38 405 ILE A O 1
ATOM 3136 N N . PHE A 1 406 ? 9.224 1.298 9.179 1.00 81.19 406 PHE A N 1
ATOM 3137 C CA . PHE A 1 406 ? 9.813 -0.042 9.058 1.00 81.19 406 PHE A CA 1
ATOM 3138 C C . PHE A 1 406 ? 11.071 -0.040 8.177 1.00 81.19 406 PHE A C 1
ATOM 3140 O O . PHE A 1 406 ? 12.050 -0.724 8.509 1.00 81.19 406 PHE A O 1
ATOM 3147 N N . THR A 1 407 ? 11.083 0.771 7.114 1.00 81.25 407 THR A N 1
ATOM 3148 C CA . THR A 1 407 ? 12.237 0.955 6.221 1.00 81.25 407 THR A CA 1
ATOM 3149 C C . THR A 1 407 ? 13.447 1.538 6.958 1.00 81.25 407 THR A C 1
ATOM 3151 O O . THR A 1 407 ? 14.531 0.950 6.925 1.00 81.25 407 THR A O 1
ATOM 3154 N N . GLU A 1 408 ? 13.275 2.617 7.730 1.00 78.81 408 GLU A N 1
ATOM 3155 C CA . GLU A 1 408 ? 14.338 3.241 8.537 1.00 78.81 408 GLU A CA 1
ATOM 3156 C C . GLU A 1 408 ? 14.979 2.257 9.527 1.00 78.81 408 GLU A C 1
ATOM 3158 O O . GLU A 1 408 ? 16.178 2.309 9.823 1.00 78.81 408 GLU A O 1
ATOM 3163 N N . ARG A 1 409 ? 14.184 1.308 10.035 1.00 72.69 409 ARG A N 1
ATOM 3164 C CA . ARG A 1 409 ? 14.621 0.283 10.991 1.00 72.69 409 ARG A CA 1
ATOM 3165 C C . ARG A 1 409 ? 15.151 -0.988 10.329 1.00 72.69 409 ARG A C 1
ATOM 3167 O O . ARG A 1 409 ? 15.503 -1.929 11.051 1.00 72.69 409 ARG A O 1
ATOM 3174 N N . LYS A 1 410 ? 15.275 -1.001 8.995 1.00 77.88 410 LYS A N 1
ATOM 3175 C CA . LYS A 1 410 ? 15.773 -2.119 8.175 1.00 77.88 410 LYS A CA 1
ATOM 3176 C C . LYS A 1 410 ? 14.946 -3.402 8.336 1.00 77.88 410 LYS A C 1
ATOM 3178 O O . LYS A 1 410 ? 15.490 -4.507 8.282 1.00 77.88 410 LYS A O 1
ATOM 3183 N N . ARG A 1 411 ? 13.639 -3.272 8.587 1.00 78.94 411 ARG A N 1
ATOM 3184 C CA . ARG A 1 411 ? 12.685 -4.391 8.671 1.00 78.94 411 ARG A CA 1
ATOM 3185 C C . ARG A 1 411 ? 11.985 -4.564 7.329 1.00 78.94 411 ARG A C 1
ATOM 3187 O O . ARG A 1 411 ? 10.832 -4.196 7.143 1.00 78.94 411 ARG A O 1
ATOM 3194 N N . TRP A 1 412 ? 12.747 -5.094 6.378 1.00 82.50 412 TRP A N 1
ATOM 3195 C CA . TRP A 1 412 ? 12.363 -5.153 4.969 1.00 82.50 412 TRP A CA 1
ATOM 3196 C C . TRP A 1 412 ? 11.194 -6.099 4.678 1.00 82.50 412 TRP A C 1
ATOM 3198 O O . TRP A 1 412 ? 10.425 -5.831 3.765 1.00 82.50 412 TRP A O 1
ATOM 3208 N N . ASN A 1 413 ? 11.028 -7.170 5.460 1.00 83.19 413 ASN A N 1
ATOM 3209 C CA . ASN A 1 413 ? 9.949 -8.140 5.250 1.00 83.19 413 ASN A CA 1
ATOM 3210 C C . ASN A 1 413 ? 8.584 -7.533 5.600 1.00 83.19 413 ASN A C 1
ATOM 3212 O O . ASN A 1 413 ? 7.639 -7.627 4.823 1.00 83.19 413 ASN A O 1
ATOM 3216 N N . GLU A 1 414 ? 8.488 -6.883 6.762 1.00 82.88 414 GLU A N 1
ATOM 3217 C CA . GLU A 1 414 ? 7.271 -6.214 7.219 1.00 82.88 414 GLU A CA 1
ATOM 3218 C C . GLU A 1 414 ? 6.940 -4.995 6.349 1.00 82.88 414 GLU A C 1
ATOM 3220 O O . GLU A 1 414 ? 5.782 -4.814 5.972 1.00 82.88 414 GLU A O 1
ATOM 3225 N N . ALA A 1 415 ? 7.956 -4.207 5.970 1.00 85.12 415 ALA A N 1
ATOM 3226 C CA . ALA A 1 415 ? 7.802 -3.095 5.032 1.00 85.12 415 ALA A CA 1
ATOM 3227 C C . ALA A 1 415 ? 7.315 -3.580 3.657 1.00 85.12 415 ALA A C 1
ATOM 3229 O O . ALA A 1 415 ? 6.352 -3.033 3.128 1.00 85.12 415 ALA A O 1
ATOM 3230 N N . GLY A 1 416 ? 7.923 -4.642 3.116 1.00 83.88 416 GLY A N 1
ATOM 3231 C CA . GLY A 1 416 ? 7.546 -5.236 1.834 1.00 83.88 416 GLY A CA 1
ATOM 3232 C C . GLY A 1 416 ? 6.117 -5.770 1.832 1.00 83.88 416 GLY A C 1
ATOM 3233 O O . GLY A 1 416 ? 5.366 -5.484 0.907 1.00 83.88 416 GLY A O 1
ATOM 3234 N N . PHE A 1 417 ? 5.697 -6.463 2.896 1.00 84.88 417 PHE A N 1
ATOM 3235 C CA . PHE A 1 417 ? 4.323 -6.961 3.007 1.00 84.88 417 PHE A CA 1
ATOM 3236 C C . PHE A 1 417 ? 3.291 -5.825 3.054 1.00 84.88 417 PHE A C 1
ATOM 3238 O O . PHE A 1 417 ? 2.265 -5.901 2.380 1.00 84.88 417 PHE A O 1
ATOM 3245 N N . LEU A 1 418 ? 3.545 -4.765 3.836 1.00 84.69 418 LEU A N 1
ATOM 3246 C CA . LEU A 1 418 ? 2.654 -3.599 3.872 1.00 84.69 418 LEU A CA 1
ATOM 3247 C C . LEU A 1 418 ? 2.626 -2.888 2.515 1.00 84.69 418 LEU A C 1
ATOM 3249 O O . LEU A 1 418 ? 1.550 -2.560 2.018 1.00 84.69 418 LEU A O 1
ATOM 3253 N N . ALA A 1 419 ? 3.788 -2.681 1.901 1.00 86.25 419 ALA A N 1
ATOM 3254 C CA . ALA A 1 419 ? 3.894 -2.008 0.615 1.00 86.25 419 ALA A CA 1
ATOM 3255 C C . ALA A 1 419 ? 3.202 -2.800 -0.510 1.00 86.25 419 ALA A C 1
ATOM 3257 O O . ALA A 1 419 ? 2.514 -2.208 -1.336 1.00 86.25 419 ALA A O 1
ATOM 3258 N N . GLU A 1 420 ? 3.285 -4.132 -0.496 1.00 85.81 420 GLU A N 1
ATOM 3259 C CA . GLU A 1 420 ? 2.565 -5.010 -1.425 1.00 85.81 420 GLU A CA 1
ATOM 3260 C C . GLU A 1 420 ? 1.051 -4.937 -1.204 1.00 85.81 420 GLU A C 1
ATOM 3262 O O . GLU A 1 420 ? 0.294 -4.687 -2.142 1.00 85.81 420 GLU A O 1
ATOM 3267 N N . GLN A 1 421 ? 0.597 -5.100 0.043 1.00 85.62 421 GLN A N 1
ATOM 3268 C CA . GLN A 1 421 ? -0.829 -5.126 0.370 1.00 85.62 421 GLN A CA 1
ATOM 3269 C C . GLN A 1 421 ? -1.530 -3.796 0.045 1.00 85.62 421 GLN A C 1
ATOM 3271 O O . GLN A 1 421 ? -2.694 -3.795 -0.362 1.00 85.62 421 GLN A O 1
ATOM 3276 N N . PHE A 1 422 ? -0.840 -2.669 0.242 1.00 83.25 422 PHE A N 1
ATOM 3277 C CA . PHE A 1 422 ? -1.392 -1.324 0.059 1.00 83.25 422 PHE A CA 1
ATOM 3278 C C . PHE A 1 422 ? -0.880 -0.611 -1.199 1.00 83.25 422 PHE A C 1
ATOM 3280 O O . PHE A 1 422 ? -1.128 0.588 -1.339 1.00 83.25 422 PHE A O 1
ATOM 3287 N N . GLN A 1 423 ? -0.207 -1.329 -2.104 1.00 83.19 423 GLN A N 1
ATOM 3288 C CA . GLN A 1 423 ? 0.287 -0.827 -3.393 1.00 83.19 423 GLN A CA 1
ATOM 3289 C C . GLN A 1 423 ? 1.139 0.451 -3.260 1.00 83.19 423 GLN A C 1
ATOM 3291 O O . GLN A 1 423 ? 0.903 1.452 -3.935 1.00 83.19 423 GLN A O 1
ATOM 3296 N N . ASP A 1 424 ? 2.112 0.445 -2.345 1.00 84.50 424 ASP A N 1
ATOM 3297 C CA . ASP A 1 424 ? 3.117 1.508 -2.238 1.00 84.50 424 ASP A CA 1
ATOM 3298 C C . ASP A 1 424 ? 4.354 1.179 -3.081 1.00 84.50 424 ASP A C 1
ATOM 3300 O O . ASP A 1 424 ? 5.244 0.428 -2.675 1.00 84.50 424 ASP A O 1
ATOM 3304 N N . PHE A 1 425 ? 4.411 1.753 -4.279 1.00 83.88 425 PHE A N 1
ATOM 3305 C CA . PHE A 1 425 ? 5.458 1.447 -5.248 1.00 83.88 425 PHE A CA 1
ATOM 3306 C C . PHE A 1 425 ? 6.840 1.981 -4.846 1.00 83.88 425 PHE A C 1
ATOM 3308 O O . PHE A 1 425 ? 7.848 1.331 -5.138 1.00 83.88 425 PHE A O 1
ATOM 3315 N N . CYS A 1 426 ? 6.900 3.119 -4.143 1.00 83.06 426 CYS A N 1
ATOM 3316 C CA . CYS A 1 426 ? 8.153 3.668 -3.624 1.00 83.06 426 CYS A CA 1
ATOM 3317 C C . CYS A 1 426 ? 8.735 2.749 -2.543 1.00 83.06 426 CYS A C 1
ATOM 3319 O O . CYS A 1 426 ? 9.891 2.340 -2.651 1.00 83.06 426 CYS A O 1
ATOM 3321 N N . GLY A 1 427 ? 7.915 2.338 -1.568 1.00 81.75 427 GLY A N 1
ATOM 3322 C CA . GLY A 1 427 ? 8.329 1.407 -0.518 1.00 81.75 427 GLY A CA 1
ATOM 3323 C C . GLY A 1 427 ? 8.793 0.050 -1.060 1.00 81.75 427 GLY A C 1
ATOM 3324 O O . GLY A 1 427 ? 9.830 -0.461 -0.638 1.00 81.75 427 GLY A O 1
ATOM 3325 N N . LEU A 1 428 ? 8.090 -0.520 -2.049 1.00 84.75 428 LEU A N 1
ATOM 3326 C CA . LEU A 1 428 ? 8.505 -1.774 -2.700 1.00 84.75 428 LEU A CA 1
ATOM 3327 C C . LEU A 1 428 ? 9.868 -1.653 -3.389 1.00 84.75 428 LEU A C 1
ATOM 3329 O O . LEU A 1 428 ? 10.693 -2.567 -3.306 1.00 84.75 428 LEU A O 1
ATOM 3333 N N . LEU A 1 429 ? 10.114 -0.522 -4.052 1.00 84.94 429 LEU A N 1
ATOM 3334 C CA . LEU A 1 429 ? 11.384 -0.261 -4.714 1.00 84.94 429 LEU A CA 1
ATOM 3335 C C . LEU A 1 429 ? 12.535 -0.138 -3.705 1.00 84.94 429 LEU A C 1
ATOM 3337 O O . LEU A 1 429 ? 13.586 -0.745 -3.907 1.00 84.94 429 LEU A O 1
ATOM 3341 N N . GLU A 1 430 ? 12.335 0.583 -2.602 1.00 84.56 430 GLU A N 1
ATOM 3342 C CA . GLU A 1 430 ? 13.328 0.695 -1.525 1.00 84.56 430 GLU A CA 1
ATOM 3343 C C . GLU A 1 430 ? 13.641 -0.669 -0.891 1.00 84.56 430 GLU A C 1
ATOM 3345 O O . GLU A 1 430 ? 14.809 -1.015 -0.681 1.00 84.56 430 GLU A O 1
ATOM 3350 N N . VAL A 1 431 ? 12.610 -1.487 -0.650 1.00 85.38 431 VAL A N 1
ATOM 3351 C CA . VAL A 1 431 ? 12.759 -2.861 -0.147 1.00 85.38 431 VAL A CA 1
ATOM 3352 C C . VAL A 1 431 ? 13.571 -3.710 -1.121 1.00 85.38 431 VAL A C 1
ATOM 3354 O O . VAL A 1 431 ? 14.479 -4.432 -0.696 1.00 85.38 431 VAL A O 1
ATOM 3357 N N . TYR A 1 432 ? 13.296 -3.619 -2.423 1.00 83.38 432 TYR A N 1
ATOM 3358 C CA . TYR A 1 432 ? 14.059 -4.342 -3.438 1.00 83.38 432 TYR A CA 1
ATOM 3359 C C . TYR A 1 432 ? 15.520 -3.881 -3.500 1.00 83.38 432 TYR A C 1
ATOM 3361 O O . TYR A 1 432 ? 16.422 -4.717 -3.475 1.00 83.38 432 TYR A O 1
ATOM 3369 N N . GLN A 1 433 ? 15.781 -2.573 -3.501 1.00 84.12 433 GLN A N 1
ATOM 3370 C CA . GLN A 1 433 ? 17.145 -2.032 -3.535 1.00 84.12 433 GLN A CA 1
ATOM 3371 C C . GLN A 1 433 ? 17.983 -2.491 -2.334 1.00 84.12 433 GLN A C 1
ATOM 3373 O O . GLN A 1 433 ? 19.179 -2.769 -2.477 1.00 84.12 433 GLN A O 1
ATOM 3378 N N . ALA A 1 434 ? 17.361 -2.612 -1.159 1.00 83.94 434 ALA A N 1
ATOM 3379 C CA . ALA A 1 434 ? 18.039 -3.033 0.058 1.00 83.94 434 ALA A CA 1
ATOM 3380 C C . ALA A 1 434 ? 18.221 -4.555 0.179 1.00 83.94 434 ALA A C 1
ATOM 3382 O O . ALA A 1 434 ? 19.272 -5.010 0.635 1.00 83.94 434 ALA A O 1
ATOM 3383 N N . THR A 1 435 ? 17.212 -5.347 -0.196 1.00 83.94 435 THR A N 1
ATOM 3384 C CA . THR A 1 435 ? 17.232 -6.815 -0.033 1.00 83.94 435 THR A CA 1
ATOM 3385 C C . THR A 1 435 ? 17.814 -7.551 -1.232 1.00 83.94 435 THR A C 1
ATOM 3387 O O . THR A 1 435 ? 18.358 -8.641 -1.064 1.00 83.94 435 THR A O 1
ATOM 3390 N N . LYS A 1 436 ? 17.698 -6.966 -2.431 1.00 82.69 436 LYS A N 1
ATOM 3391 C CA . LYS A 1 436 ? 18.022 -7.579 -3.726 1.00 82.69 436 LYS A CA 1
ATOM 3392 C C . LYS A 1 436 ? 17.376 -8.958 -3.913 1.00 82.69 436 LYS A C 1
ATOM 3394 O O . LYS A 1 436 ? 17.958 -9.838 -4.540 1.00 82.69 436 LYS A O 1
ATOM 3399 N N . ASN A 1 437 ? 16.187 -9.168 -3.339 1.00 83.44 437 ASN A N 1
ATOM 3400 C CA . ASN A 1 437 ? 15.476 -10.434 -3.473 1.00 83.44 437 ASN A CA 1
ATOM 3401 C C . ASN A 1 437 ? 14.693 -10.483 -4.792 1.00 83.44 437 ASN A C 1
ATOM 3403 O O . ASN A 1 437 ? 13.632 -9.875 -4.925 1.00 83.44 437 ASN A O 1
ATOM 3407 N N . GLU A 1 438 ? 15.201 -11.257 -5.747 1.00 81.31 438 GLU A N 1
ATOM 3408 C CA . GLU A 1 438 ? 14.586 -11.432 -7.065 1.00 81.31 438 GLU A CA 1
ATOM 3409 C C . GLU A 1 438 ? 13.200 -12.093 -6.983 1.00 81.31 438 GLU A C 1
ATOM 3411 O O . GLU A 1 438 ? 12.291 -11.725 -7.720 1.00 81.31 438 GLU A O 1
ATOM 3416 N N . LYS A 1 439 ? 12.979 -13.029 -6.049 1.00 82.31 439 LYS A N 1
ATOM 3417 C CA . LYS A 1 439 ? 11.696 -13.753 -5.957 1.00 82.31 439 LYS A CA 1
ATOM 3418 C C . LYS A 1 439 ? 10.541 -12.850 -5.537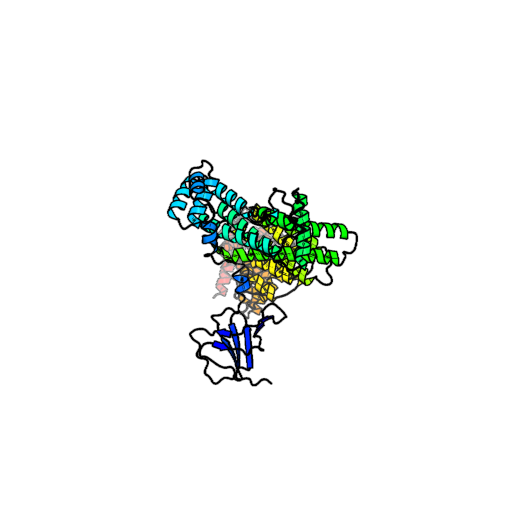 1.00 82.31 439 LYS A C 1
ATOM 3420 O O . LYS A 1 439 ? 9.445 -12.961 -6.079 1.00 82.31 439 LYS A O 1
ATOM 3425 N N . ASP A 1 440 ? 10.790 -11.973 -4.568 1.00 80.94 440 ASP A N 1
ATOM 3426 C CA . ASP A 1 440 ? 9.785 -11.015 -4.111 1.00 80.94 440 ASP A CA 1
ATOM 3427 C C . ASP A 1 440 ? 9.548 -9.938 -5.172 1.00 80.94 440 ASP A C 1
ATOM 3429 O O . ASP A 1 440 ? 8.404 -9.594 -5.445 1.00 80.94 440 ASP A O 1
ATOM 3433 N N . PHE A 1 441 ? 10.600 -9.485 -5.857 1.00 81.88 441 PHE A N 1
ATOM 3434 C CA . PHE A 1 441 ? 10.464 -8.523 -6.948 1.00 81.88 441 PHE A CA 1
ATOM 3435 C C . PHE A 1 441 ? 9.655 -9.069 -8.133 1.00 81.88 441 PHE A C 1
ATOM 3437 O O . PHE A 1 441 ? 8.783 -8.375 -8.653 1.00 81.88 441 PHE A O 1
ATOM 3444 N N . ALA A 1 442 ? 9.859 -10.338 -8.501 1.00 82.00 442 ALA A N 1
ATOM 3445 C CA . ALA A 1 442 ? 9.033 -11.014 -9.500 1.00 82.00 442 ALA A CA 1
ATOM 3446 C C . ALA A 1 442 ? 7.547 -11.036 -9.102 1.00 82.00 442 ALA A C 1
ATOM 3448 O O . ALA A 1 442 ? 6.678 -10.872 -9.957 1.00 82.00 442 ALA A O 1
ATOM 3449 N N . ARG A 1 443 ? 7.247 -11.201 -7.804 1.00 83.56 443 ARG A N 1
ATOM 3450 C CA . ARG A 1 443 ? 5.879 -11.102 -7.271 1.00 83.56 443 ARG A CA 1
ATOM 3451 C C . ARG A 1 443 ? 5.348 -9.670 -7.372 1.00 83.56 443 ARG A C 1
ATOM 3453 O O . ARG A 1 443 ? 4.219 -9.480 -7.813 1.00 83.56 443 ARG A O 1
ATOM 3460 N N . TYR A 1 444 ? 6.162 -8.667 -7.043 1.00 83.38 444 TYR A N 1
ATOM 3461 C CA . TYR A 1 444 ? 5.774 -7.254 -7.123 1.00 83.38 444 TYR A CA 1
ATOM 3462 C C . TYR A 1 444 ? 5.440 -6.813 -8.554 1.00 83.38 444 TYR A C 1
ATOM 3464 O O . TYR A 1 444 ? 4.487 -6.069 -8.757 1.00 83.38 444 TYR A O 1
ATOM 3472 N N . LEU A 1 445 ? 6.150 -7.325 -9.564 1.00 81.69 445 LEU A N 1
ATOM 3473 C CA . LEU A 1 445 ? 5.875 -7.047 -10.981 1.00 81.69 445 LEU A CA 1
ATOM 3474 C C . LEU A 1 445 ? 4.522 -7.573 -11.487 1.00 81.69 445 LEU A C 1
ATOM 3476 O O . LEU A 1 445 ? 4.070 -7.149 -12.549 1.00 81.69 445 LEU A O 1
ATOM 3480 N N . GLN A 1 446 ? 3.859 -8.461 -10.743 1.00 83.06 446 GLN A N 1
ATOM 3481 C CA . GLN A 1 446 ? 2.499 -8.912 -11.062 1.00 83.06 446 GLN A CA 1
ATOM 3482 C C . GLN A 1 446 ? 1.423 -7.924 -10.588 1.00 83.06 446 GLN A C 1
ATOM 3484 O O . GLN A 1 446 ? 0.262 -8.052 -10.980 1.00 83.06 446 GLN A O 1
ATOM 3489 N N . ILE A 1 447 ? 1.783 -6.942 -9.753 1.00 84.00 447 ILE A N 1
ATOM 3490 C CA . ILE A 1 447 ? 0.855 -5.916 -9.276 1.00 84.00 447 ILE A CA 1
ATOM 3491 C C . ILE A 1 447 ? 0.508 -4.982 -10.451 1.00 84.00 447 ILE A C 1
ATOM 3493 O O . ILE A 1 447 ? 1.416 -4.515 -11.145 1.00 84.00 447 ILE A O 1
ATOM 3497 N N . PRO A 1 448 ? -0.783 -4.679 -10.692 1.00 79.00 448 PRO A N 1
ATOM 3498 C CA . PRO A 1 448 ? -1.187 -3.706 -11.707 1.00 79.00 448 PRO A CA 1
ATOM 3499 C C . PRO A 1 448 ? -0.482 -2.354 -11.514 1.00 79.00 448 PRO A C 1
ATOM 3501 O O . PRO A 1 448 ? -0.231 -1.954 -10.382 1.00 79.00 448 PRO A O 1
ATOM 3504 N N . GLU A 1 449 ? -0.157 -1.663 -12.612 1.00 83.12 449 GLU A N 1
ATOM 3505 C CA . GLU A 1 449 ? 0.502 -0.335 -12.649 1.00 83.12 449 GLU A CA 1
ATOM 3506 C C . GLU A 1 449 ? 1.954 -0.280 -12.123 1.00 83.12 449 GLU A C 1
ATOM 3508 O O . GLU A 1 449 ? 2.709 0.621 -12.492 1.00 83.12 449 GLU A O 1
ATOM 3513 N N . TYR A 1 450 ? 2.419 -1.275 -11.359 1.00 83.31 450 TYR A N 1
ATOM 3514 C CA . TYR A 1 450 ? 3.805 -1.311 -10.879 1.00 83.31 450 TYR A CA 1
ATOM 3515 C C . TYR A 1 450 ? 4.852 -1.415 -12.007 1.00 83.31 450 TYR A C 1
ATOM 3517 O O . TYR A 1 450 ? 5.842 -0.683 -11.955 1.00 83.31 450 TYR A O 1
ATOM 3525 N N . PRO A 1 451 ? 4.668 -2.231 -13.069 1.00 82.81 451 PRO A N 1
ATOM 3526 C CA . PRO A 1 451 ? 5.606 -2.258 -14.196 1.00 82.81 451 PRO A CA 1
ATOM 3527 C C . PRO A 1 451 ? 5.761 -0.906 -14.908 1.00 82.81 451 PRO A C 1
ATOM 3529 O O . PRO A 1 451 ? 6.862 -0.549 -15.324 1.00 82.81 451 PRO A O 1
ATOM 3532 N N . GLU A 1 452 ? 4.678 -0.133 -15.008 1.00 83.19 452 GLU A N 1
ATOM 3533 C CA . GLU A 1 452 ? 4.680 1.209 -15.607 1.00 83.19 452 GLU A CA 1
ATOM 3534 C C . GLU A 1 452 ? 5.434 2.199 -14.708 1.00 83.19 452 GLU A C 1
ATOM 3536 O O . GLU A 1 452 ? 6.262 2.978 -15.186 1.00 83.19 452 GLU A O 1
ATOM 3541 N N . PHE A 1 453 ? 5.245 2.097 -13.388 1.00 83.88 453 PHE A N 1
ATOM 3542 C CA . PHE A 1 453 ? 6.038 2.849 -12.417 1.00 83.88 453 PHE A CA 1
ATOM 3543 C C . PHE A 1 453 ? 7.538 2.530 -12.525 1.00 83.88 453 PHE A C 1
ATOM 3545 O O . PHE A 1 453 ? 8.359 3.449 -12.541 1.00 83.88 453 PHE A O 1
ATOM 3552 N N . ILE A 1 454 ? 7.916 1.255 -12.653 1.00 83.19 454 ILE A N 1
ATOM 3553 C CA . ILE A 1 454 ? 9.322 0.850 -12.809 1.00 83.19 454 ILE A CA 1
ATOM 3554 C C . ILE A 1 454 ? 9.914 1.402 -14.109 1.00 83.19 454 ILE A C 1
ATOM 3556 O O . ILE A 1 454 ? 11.010 1.962 -14.065 1.00 83.19 454 ILE A O 1
ATOM 3560 N N . LYS A 1 455 ? 9.176 1.347 -15.228 1.00 80.81 455 LYS A N 1
ATOM 3561 C CA . LYS A 1 455 ? 9.584 1.985 -16.492 1.00 80.81 455 LYS A CA 1
ATOM 3562 C C . LYS A 1 455 ? 9.837 3.488 -16.321 1.00 80.81 455 LYS A C 1
ATOM 3564 O O . LYS A 1 455 ? 10.789 4.010 -16.882 1.00 80.81 455 LYS A O 1
ATOM 3569 N N . SER A 1 456 ? 9.033 4.188 -15.517 1.00 82.56 456 SER A N 1
ATOM 3570 C CA . SER A 1 456 ? 9.243 5.624 -15.265 1.00 82.56 456 SER A CA 1
ATOM 3571 C C . SER A 1 456 ? 10.478 5.941 -14.404 1.00 82.56 456 SER A C 1
ATOM 3573 O O . SER A 1 456 ? 11.007 7.051 -14.463 1.00 82.56 456 SER A O 1
ATOM 3575 N N . LYS A 1 457 ? 10.923 4.994 -13.567 1.00 81.12 457 LYS A N 1
ATOM 3576 C CA . LYS A 1 457 ? 12.010 5.195 -12.594 1.00 81.12 457 LYS A CA 1
ATOM 3577 C C . LYS A 1 457 ? 13.368 4.729 -13.100 1.00 81.12 457 LYS A C 1
ATOM 3579 O O . LYS A 1 457 ? 14.374 5.340 -12.747 1.00 81.12 457 LYS A O 1
ATOM 3584 N N . PHE A 1 458 ? 13.400 3.660 -13.886 1.00 79.19 458 PHE A N 1
ATOM 3585 C CA . PHE A 1 458 ? 14.621 3.093 -14.444 1.00 79.19 458 PHE A CA 1
ATOM 3586 C C . PHE A 1 458 ? 14.713 3.401 -15.932 1.00 79.19 458 PHE A C 1
ATOM 3588 O O . PHE A 1 458 ? 13.756 3.194 -16.666 1.00 79.19 458 PHE A O 1
ATOM 3595 N N . ILE A 1 459 ? 15.881 3.858 -16.378 1.00 74.94 459 ILE A N 1
ATOM 3596 C CA . ILE A 1 459 ? 16.152 4.191 -17.780 1.00 74.94 459 ILE A CA 1
ATOM 3597 C C . ILE A 1 459 ? 17.429 3.460 -18.206 1.00 74.94 459 ILE A C 1
ATOM 3599 O O . ILE A 1 459 ? 18.364 3.302 -17.414 1.00 74.94 459 ILE A O 1
ATOM 3603 N N . GLY A 1 460 ? 17.488 3.007 -19.458 1.00 74.19 460 GLY A N 1
ATOM 3604 C CA . GLY A 1 460 ? 18.684 2.402 -20.031 1.00 74.19 460 GLY A CA 1
ATOM 3605 C C . GLY A 1 460 ? 18.920 0.959 -19.585 1.00 74.19 460 GLY A C 1
ATOM 3606 O O . GLY A 1 460 ? 18.014 0.128 -19.547 1.00 74.19 460 GLY A O 1
ATOM 3607 N N . LYS A 1 461 ? 20.181 0.645 -19.269 1.00 75.94 461 LYS A N 1
ATOM 3608 C CA . LYS A 1 461 ? 20.653 -0.729 -19.047 1.00 75.94 461 LYS A CA 1
ATOM 3609 C C . LYS A 1 461 ? 19.938 -1.445 -17.897 1.00 75.94 461 LYS A C 1
ATOM 3611 O O . LYS A 1 461 ? 19.637 -2.625 -18.029 1.00 75.94 461 LYS A O 1
ATOM 3616 N N . GLU A 1 462 ? 19.666 -0.752 -16.793 1.00 77.94 462 GLU A N 1
ATOM 3617 C CA . GLU A 1 462 ? 19.040 -1.363 -15.611 1.00 77.94 462 GLU A CA 1
ATOM 3618 C C . GLU A 1 462 ? 17.606 -1.823 -15.900 1.00 77.94 462 GLU A C 1
ATOM 3620 O O . GLU A 1 462 ? 17.216 -2.907 -15.475 1.00 77.94 462 GLU A O 1
ATOM 3625 N N . LEU A 1 463 ? 16.851 -1.048 -16.687 1.00 79.12 463 LEU A N 1
ATOM 3626 C CA . LEU A 1 463 ? 15.500 -1.409 -17.118 1.00 79.12 463 LEU A CA 1
ATOM 3627 C C . LEU A 1 463 ? 15.517 -2.651 -18.017 1.00 79.12 463 LEU A C 1
ATOM 3629 O O . LEU A 1 463 ? 14.694 -3.549 -17.852 1.00 79.12 463 LEU A O 1
ATOM 3633 N N . VAL A 1 464 ? 16.481 -2.721 -18.937 1.00 76.00 464 VAL A N 1
ATOM 3634 C CA . VAL A 1 464 ? 16.652 -3.868 -19.838 1.00 76.00 464 VAL A CA 1
ATOM 3635 C C . VAL A 1 464 ? 17.073 -5.115 -19.061 1.00 76.00 464 VAL A C 1
ATOM 3637 O O . VAL A 1 464 ? 16.499 -6.178 -19.269 1.00 76.00 464 VAL A O 1
ATOM 3640 N N . ASP A 1 465 ? 18.024 -4.998 -18.131 1.00 79.12 465 ASP A N 1
ATOM 3641 C CA . ASP A 1 465 ? 18.452 -6.122 -17.290 1.00 79.12 465 ASP A CA 1
ATOM 3642 C C . ASP A 1 465 ? 17.275 -6.634 -16.418 1.00 79.12 465 ASP A C 1
ATOM 3644 O O . ASP A 1 465 ? 17.099 -7.843 -16.261 1.00 79.12 465 ASP A O 1
ATOM 3648 N N . ILE A 1 466 ? 16.405 -5.740 -15.922 1.00 78.12 466 ILE A N 1
ATOM 3649 C CA . ILE A 1 466 ? 15.155 -6.101 -15.229 1.00 78.12 466 ILE A CA 1
ATOM 3650 C C . ILE A 1 466 ? 14.179 -6.820 -16.175 1.00 78.12 466 ILE A C 1
ATOM 3652 O O . ILE A 1 466 ? 13.641 -7.872 -15.825 1.00 78.12 466 ILE A O 1
ATOM 3656 N N . ALA A 1 467 ? 13.955 -6.291 -17.377 1.00 78.06 467 ALA A N 1
ATOM 3657 C CA . ALA A 1 467 ? 13.031 -6.880 -18.341 1.00 78.06 467 ALA A CA 1
ATOM 3658 C C . ALA A 1 467 ? 13.457 -8.289 -18.782 1.00 78.06 467 ALA A C 1
ATOM 3660 O O . ALA A 1 467 ? 12.613 -9.180 -18.859 1.00 78.06 467 ALA A O 1
ATOM 3661 N N . VAL A 1 468 ? 14.759 -8.511 -18.982 1.00 77.19 468 VAL A N 1
ATOM 3662 C CA . VAL A 1 468 ? 15.324 -9.823 -19.339 1.00 77.19 468 VAL A CA 1
ATOM 3663 C C . VAL A 1 468 ? 15.177 -10.828 -18.197 1.00 77.19 468 VAL A C 1
ATOM 3665 O O . VAL A 1 468 ? 14.814 -11.979 -18.433 1.00 77.19 468 VAL A O 1
ATOM 3668 N N . ASN A 1 469 ? 15.443 -10.411 -16.956 1.00 78.75 469 ASN A N 1
ATOM 3669 C CA . ASN A 1 469 ? 15.436 -11.323 -15.812 1.00 78.75 469 ASN A CA 1
ATOM 3670 C C . ASN A 1 469 ? 14.022 -11.714 -15.360 1.00 78.75 469 ASN A C 1
ATOM 3672 O O . ASN A 1 469 ? 13.823 -12.837 -14.896 1.00 78.75 469 ASN A O 1
ATOM 3676 N N . PHE A 1 470 ? 13.050 -10.804 -15.467 1.00 74.56 470 PHE A N 1
ATOM 3677 C CA . PHE A 1 470 ? 11.710 -11.005 -14.905 1.00 74.56 470 PHE A CA 1
ATOM 3678 C C . PHE A 1 470 ? 10.613 -11.252 -15.948 1.00 74.56 470 PHE A C 1
ATOM 3680 O O . PHE A 1 470 ? 9.608 -11.885 -15.621 1.00 74.56 470 PHE A O 1
ATOM 3687 N N . GLY A 1 471 ? 10.803 -10.820 -17.198 1.00 70.81 471 GLY A N 1
ATOM 3688 C CA . GLY A 1 471 ? 9.846 -11.040 -18.283 1.00 70.81 471 GLY A CA 1
ATOM 3689 C C . GLY A 1 471 ? 8.443 -10.462 -18.024 1.00 70.81 471 GLY A C 1
ATOM 3690 O O . GLY A 1 471 ? 8.230 -9.595 -17.176 1.00 70.81 471 GLY A O 1
ATOM 3691 N N . GLY A 1 472 ? 7.453 -10.943 -18.782 1.00 78.56 472 GLY A N 1
ATOM 3692 C CA . GLY A 1 472 ? 6.040 -10.582 -18.604 1.00 78.56 472 GLY A CA 1
ATOM 3693 C C . GLY A 1 472 ? 5.684 -9.169 -19.084 1.00 78.56 472 GLY A C 1
ATOM 3694 O O . GLY A 1 472 ? 6.241 -8.681 -20.066 1.00 78.56 472 GLY A O 1
ATOM 3695 N N . LYS A 1 473 ? 4.751 -8.506 -18.381 1.00 75.00 473 LYS A N 1
ATOM 3696 C CA . LYS A 1 473 ? 4.205 -7.189 -18.769 1.00 75.00 473 LYS A CA 1
ATOM 3697 C C . LYS A 1 473 ? 5.287 -6.103 -18.868 1.00 75.00 473 LYS A C 1
ATOM 3699 O O . LYS A 1 473 ? 5.175 -5.207 -19.693 1.00 75.00 473 LYS A O 1
ATOM 3704 N N . ILE A 1 474 ? 6.361 -6.185 -18.074 1.00 78.12 474 ILE A N 1
ATOM 3705 C CA . ILE A 1 474 ? 7.456 -5.206 -18.150 1.00 78.12 474 ILE A CA 1
ATOM 3706 C C . ILE A 1 474 ? 8.265 -5.358 -19.446 1.00 78.12 474 ILE A C 1
ATOM 3708 O O . ILE A 1 474 ? 8.661 -4.360 -20.034 1.00 78.12 474 ILE A O 1
ATOM 3712 N N . ALA A 1 475 ? 8.470 -6.591 -19.921 1.00 77.31 475 ALA A N 1
ATOM 3713 C CA . ALA A 1 475 ? 9.187 -6.850 -21.165 1.00 77.31 475 ALA A CA 1
ATOM 3714 C C . ALA A 1 475 ? 8.374 -6.383 -22.378 1.00 77.31 475 ALA A C 1
ATOM 3716 O O . ALA A 1 475 ? 8.941 -5.835 -23.313 1.00 77.31 475 ALA A O 1
ATOM 3717 N N . GLU A 1 476 ? 7.047 -6.525 -22.341 1.00 79.81 476 GLU A N 1
ATOM 3718 C CA . GLU A 1 476 ? 6.144 -5.955 -23.349 1.00 79.81 476 GLU A CA 1
ATOM 3719 C C . GLU A 1 476 ? 6.217 -4.418 -23.369 1.00 79.81 476 GLU A C 1
ATOM 3721 O O . GLU A 1 476 ? 6.514 -3.835 -24.408 1.00 79.81 476 GLU A O 1
ATOM 3726 N N . LEU A 1 477 ? 6.103 -3.768 -22.205 1.00 77.56 477 LEU A N 1
ATOM 3727 C CA . LEU A 1 477 ? 6.189 -2.304 -22.076 1.00 77.56 477 LEU A CA 1
ATOM 3728 C C . LEU A 1 477 ? 7.549 -1.716 -22.490 1.00 77.56 477 LEU A C 1
ATOM 3730 O O . LEU A 1 477 ? 7.624 -0.559 -22.920 1.00 77.56 477 LEU A O 1
ATOM 3734 N N . VAL A 1 478 ? 8.634 -2.473 -22.302 1.00 79.81 478 VAL A N 1
ATOM 3735 C CA . VAL A 1 478 ? 9.987 -2.092 -22.736 1.00 79.81 478 VAL A CA 1
ATOM 3736 C C . VAL A 1 478 ? 10.181 -2.375 -24.224 1.00 79.81 478 VAL A C 1
ATOM 3738 O O . VAL A 1 478 ? 10.841 -1.593 -24.898 1.00 79.81 478 VAL A O 1
ATOM 3741 N N . ARG A 1 479 ? 9.578 -3.441 -24.764 1.00 76.56 479 ARG A N 1
ATOM 3742 C CA . ARG A 1 479 ? 9.613 -3.756 -26.200 1.00 76.56 479 ARG A CA 1
ATOM 3743 C C . ARG A 1 479 ? 8.892 -2.700 -27.036 1.00 76.56 479 ARG A C 1
ATOM 3745 O O . ARG A 1 479 ? 9.372 -2.355 -28.109 1.00 76.56 479 ARG A O 1
ATOM 3752 N N . GLU A 1 480 ? 7.778 -2.178 -26.532 1.00 77.31 480 GLU A N 1
ATOM 3753 C CA . GLU A 1 480 ? 7.035 -1.073 -27.151 1.00 77.31 480 GLU A CA 1
ATOM 3754 C C . GLU A 1 480 ? 7.776 0.271 -27.070 1.00 77.31 480 GLU A C 1
ATOM 3756 O O . GLU A 1 480 ? 7.438 1.214 -27.785 1.00 77.31 480 GLU A O 1
ATOM 3761 N N . ASP A 1 481 ? 8.790 0.382 -26.207 1.00 77.12 481 ASP A N 1
ATOM 3762 C CA . ASP A 1 481 ? 9.524 1.625 -26.020 1.00 77.12 481 ASP A CA 1
ATOM 3763 C C . ASP A 1 481 ? 10.414 1.947 -27.224 1.00 77.12 481 ASP A C 1
ATOM 3765 O O . ASP A 1 481 ? 11.175 1.098 -27.697 1.00 77.12 481 ASP A O 1
ATOM 3769 N N . SER A 1 482 ? 10.342 3.193 -27.700 1.00 68.88 482 SER A N 1
ATOM 3770 C CA . SER A 1 482 ? 11.086 3.640 -28.885 1.00 68.88 482 SER A CA 1
ATOM 3771 C C . SER A 1 482 ? 12.598 3.514 -28.705 1.00 68.88 482 SER A C 1
ATOM 3773 O O . SER A 1 482 ? 13.286 3.037 -29.601 1.00 68.88 482 SER A O 1
ATOM 3775 N N . ASP A 1 483 ? 13.107 3.865 -27.523 1.00 72.62 483 ASP A N 1
ATOM 3776 C CA . ASP A 1 483 ? 14.549 3.990 -27.303 1.00 72.62 483 ASP A CA 1
ATOM 3777 C C . ASP A 1 483 ? 15.208 2.723 -26.744 1.00 72.62 483 ASP A C 1
ATOM 3779 O O . ASP A 1 483 ? 16.405 2.509 -26.941 1.00 72.62 483 ASP A O 1
ATOM 3783 N N . HIS A 1 484 ? 14.449 1.881 -26.037 1.00 79.94 484 HIS A N 1
ATOM 3784 C CA . HIS A 1 484 ? 14.983 0.733 -25.293 1.00 79.94 484 HIS A CA 1
ATOM 3785 C C . HIS A 1 484 ? 14.563 -0.627 -25.860 1.00 79.94 484 HIS A C 1
ATOM 3787 O O . HIS A 1 484 ? 15.168 -1.643 -25.500 1.00 79.94 484 HIS A O 1
ATOM 3793 N N . GLY A 1 485 ? 13.574 -0.669 -26.761 1.00 79.81 485 GLY A N 1
ATOM 3794 C CA . GLY A 1 485 ? 13.040 -1.917 -27.307 1.00 79.81 485 GLY A CA 1
ATOM 3795 C C . GLY A 1 485 ? 14.100 -2.766 -28.014 1.00 79.81 485 GLY A C 1
ATOM 3796 O O . GLY A 1 485 ? 14.200 -3.967 -27.758 1.00 79.81 485 GLY A O 1
ATOM 3797 N N . TRP A 1 486 ? 14.971 -2.144 -28.816 1.00 83.88 486 TRP A N 1
ATOM 3798 C CA . TRP A 1 486 ? 16.051 -2.853 -29.514 1.00 83.88 486 TRP A CA 1
ATOM 3799 C C . TRP A 1 486 ? 17.089 -3.452 -28.548 1.00 83.88 486 TRP A C 1
ATOM 3801 O O . TRP A 1 486 ? 17.621 -4.532 -28.807 1.00 83.88 486 TRP A O 1
ATOM 3811 N N . MET A 1 487 ? 17.356 -2.809 -27.402 1.00 83.69 487 MET A N 1
ATOM 3812 C CA . MET A 1 487 ? 18.293 -3.331 -26.397 1.00 83.69 487 MET A CA 1
ATOM 3813 C C . MET A 1 487 ? 17.767 -4.619 -25.763 1.00 83.69 487 MET A C 1
ATOM 3815 O O . MET A 1 487 ? 18.537 -5.556 -25.539 1.00 83.69 487 MET A O 1
ATOM 3819 N N . LEU A 1 488 ? 16.462 -4.670 -25.480 1.00 82.19 488 LEU A N 1
ATOM 3820 C CA . LEU A 1 488 ? 15.804 -5.870 -24.973 1.00 82.19 488 LEU A CA 1
ATOM 3821 C C . LEU A 1 488 ? 15.869 -7.002 -26.004 1.00 82.19 488 LEU A C 1
ATOM 3823 O O . LEU A 1 488 ? 16.302 -8.102 -25.668 1.00 82.19 488 LEU A O 1
ATOM 3827 N N . MET A 1 489 ? 15.541 -6.715 -27.266 1.00 81.56 489 MET A N 1
ATOM 3828 C CA . MET A 1 489 ? 15.574 -7.701 -28.354 1.00 81.56 489 MET A CA 1
ATOM 3829 C C . MET A 1 489 ? 16.970 -8.319 -28.550 1.00 81.56 489 MET A C 1
ATOM 3831 O O . MET A 1 489 ? 17.086 -9.535 -28.701 1.00 81.56 489 MET A O 1
ATOM 3835 N N . ILE A 1 490 ? 18.045 -7.521 -28.454 1.00 83.81 490 ILE A N 1
ATOM 3836 C CA . ILE A 1 490 ? 19.431 -8.025 -28.501 1.00 83.81 490 ILE A CA 1
ATOM 3837 C C . ILE A 1 490 ? 19.712 -8.999 -27.351 1.00 83.81 490 ILE A C 1
ATOM 3839 O O . ILE A 1 490 ? 20.338 -10.039 -27.554 1.00 83.81 490 ILE A O 1
ATOM 3843 N N . ARG A 1 491 ? 19.258 -8.686 -26.131 1.00 81.69 491 ARG A N 1
ATOM 3844 C CA . ARG A 1 491 ? 19.458 -9.560 -24.963 1.00 81.69 491 ARG A CA 1
ATOM 3845 C C . ARG A 1 491 ? 18.612 -10.833 -25.026 1.00 81.69 491 ARG A C 1
ATOM 3847 O O . ARG A 1 491 ? 19.046 -11.859 -24.509 1.00 81.69 491 ARG A O 1
ATOM 3854 N N . GLU A 1 492 ? 17.459 -10.782 -25.687 1.00 82.06 492 GLU A N 1
ATOM 3855 C CA . GLU A 1 492 ? 16.596 -11.936 -25.979 1.00 82.06 492 GLU A CA 1
ATOM 3856 C C . GLU A 1 492 ? 17.129 -12.808 -27.144 1.00 82.06 492 GLU A C 1
ATOM 3858 O O . GLU A 1 492 ? 16.527 -13.830 -27.466 1.00 82.06 492 GLU A O 1
ATOM 3863 N N . ASN A 1 493 ? 18.280 -12.461 -27.744 1.00 81.81 493 ASN A N 1
ATOM 3864 C CA . ASN A 1 493 ? 18.858 -13.064 -28.959 1.00 81.81 493 ASN A CA 1
ATOM 3865 C C . ASN A 1 493 ? 17.988 -12.916 -30.223 1.00 81.81 493 ASN A C 1
ATOM 3867 O O . ASN A 1 493 ? 18.159 -13.665 -31.186 1.00 81.81 493 ASN A O 1
ATOM 3871 N N . ASN A 1 494 ? 17.075 -11.945 -30.250 1.00 83.50 494 ASN A N 1
ATOM 3872 C CA . ASN A 1 494 ? 16.260 -11.626 -31.417 1.00 83.50 494 ASN A CA 1
ATOM 3873 C C . ASN A 1 494 ? 16.902 -10.483 -32.216 1.00 83.50 494 ASN A C 1
ATOM 3875 O O . ASN A 1 494 ? 16.482 -9.327 -32.161 1.00 83.50 494 ASN A O 1
ATOM 3879 N N . PHE A 1 495 ? 17.985 -10.809 -32.918 1.00 80.88 495 PHE A N 1
ATOM 3880 C CA . PHE A 1 495 ? 18.801 -9.819 -33.621 1.00 80.88 495 PHE A CA 1
ATOM 3881 C C . PHE A 1 495 ? 18.151 -9.263 -34.896 1.00 80.88 495 PHE A C 1
ATOM 3883 O O . PHE A 1 495 ? 18.468 -8.146 -35.295 1.00 80.88 495 PHE A O 1
ATOM 3890 N N . GLU A 1 496 ? 17.241 -10.018 -35.516 1.00 79.88 496 GLU A N 1
ATOM 3891 C CA . GLU A 1 496 ? 16.536 -9.616 -36.740 1.00 79.88 496 GLU A CA 1
ATOM 3892 C C . GLU A 1 496 ? 15.568 -8.459 -36.456 1.00 79.88 496 GLU A C 1
ATOM 3894 O O . GLU A 1 496 ? 15.719 -7.376 -37.018 1.00 79.88 496 GLU A O 1
ATOM 3899 N N . GLN A 1 497 ? 14.673 -8.630 -35.474 1.00 80.50 497 GLN A N 1
ATOM 3900 C CA . GLN A 1 497 ? 13.739 -7.573 -35.057 1.00 80.50 497 GLN A CA 1
ATOM 3901 C C . GLN A 1 497 ? 14.461 -6.368 -34.442 1.00 80.50 497 GLN A C 1
ATOM 3903 O O . GLN A 1 497 ? 14.044 -5.226 -34.636 1.00 80.50 497 GLN A O 1
ATOM 3908 N N . ALA A 1 498 ? 15.575 -6.599 -33.734 1.00 82.69 498 ALA A N 1
ATOM 3909 C CA . ALA A 1 498 ? 16.412 -5.511 -33.236 1.00 82.69 498 ALA A CA 1
ATOM 3910 C C . ALA A 1 498 ? 16.992 -4.668 -34.384 1.00 82.69 498 ALA A C 1
ATOM 3912 O O . ALA A 1 498 ? 17.040 -3.445 -34.281 1.00 82.69 498 ALA A O 1
ATOM 3913 N N . GLY A 1 499 ? 17.421 -5.316 -35.473 1.00 80.12 499 GLY A N 1
ATOM 3914 C CA . GLY A 1 499 ? 17.932 -4.651 -36.669 1.00 80.12 499 GLY A CA 1
ATOM 3915 C C . GLY A 1 499 ? 16.880 -3.775 -37.347 1.00 80.12 499 GLY A C 1
ATOM 3916 O O . GLY A 1 499 ? 17.164 -2.615 -37.636 1.00 80.12 499 GLY A O 1
ATOM 3917 N N . GLU A 1 500 ? 15.664 -4.289 -37.546 1.00 81.81 500 GLU A N 1
ATOM 3918 C CA . GLU A 1 500 ? 14.545 -3.528 -38.126 1.00 81.81 500 GLU A CA 1
ATOM 3919 C C . GLU A 1 500 ? 14.199 -2.295 -37.282 1.00 81.81 500 GLU A C 1
ATOM 3921 O O . GLU A 1 500 ? 14.143 -1.178 -37.798 1.00 81.81 500 GLU A O 1
ATOM 3926 N N . ARG A 1 501 ? 14.070 -2.473 -35.962 1.00 82.25 501 ARG A N 1
ATOM 3927 C CA . ARG A 1 501 ? 13.738 -1.383 -35.038 1.00 82.25 501 ARG A CA 1
ATOM 3928 C C . ARG A 1 501 ? 14.813 -0.294 -34.992 1.00 82.25 501 ARG A C 1
ATOM 3930 O O . ARG A 1 501 ? 14.486 0.885 -34.906 1.00 82.25 501 ARG A O 1
ATOM 3937 N N . LEU A 1 502 ? 16.090 -0.675 -35.071 1.00 83.44 502 LEU A N 1
ATOM 3938 C CA . LEU A 1 502 ? 17.207 0.274 -35.137 1.00 83.44 502 LEU A CA 1
ATOM 3939 C C . LEU A 1 502 ? 17.203 1.090 -36.437 1.00 83.44 502 LEU A C 1
ATOM 3941 O O . LEU A 1 502 ? 17.570 2.261 -36.407 1.00 83.44 502 LEU A O 1
ATOM 3945 N N . VAL A 1 503 ? 16.786 0.498 -37.562 1.00 81.75 503 VAL A N 1
ATOM 3946 C CA . VAL A 1 503 ? 16.637 1.220 -38.838 1.00 81.75 503 VAL A CA 1
ATOM 3947 C C . VAL A 1 503 ? 15.469 2.203 -38.776 1.00 81.75 503 VAL A C 1
ATOM 3949 O O . VAL A 1 503 ? 15.601 3.325 -39.254 1.00 81.75 503 VAL A O 1
ATOM 3952 N N . GLU A 1 504 ? 14.348 1.830 -38.155 1.00 82.94 504 GLU A N 1
ATOM 3953 C CA . GLU A 1 504 ? 13.242 2.765 -37.906 1.00 82.94 504 GLU A CA 1
ATOM 3954 C C . GLU A 1 504 ? 13.690 3.944 -37.034 1.00 82.94 504 GLU A C 1
ATOM 3956 O O . GLU A 1 504 ? 13.488 5.096 -37.405 1.00 82.94 504 GLU A O 1
ATOM 3961 N N . GLN A 1 505 ? 14.377 3.668 -35.921 1.00 82.94 505 GLN A N 1
ATOM 3962 C CA . GLN A 1 505 ? 14.866 4.712 -35.019 1.00 82.94 505 GLN A CA 1
ATOM 3963 C C . GLN A 1 505 ? 15.920 5.616 -35.681 1.00 82.94 505 GLN A C 1
ATOM 3965 O O . GLN A 1 505 ? 15.980 6.810 -35.394 1.00 82.94 505 GLN A O 1
ATOM 3970 N N . ALA A 1 506 ? 16.743 5.073 -36.583 1.00 80.44 506 ALA A N 1
ATOM 3971 C CA . ALA A 1 506 ? 17.731 5.852 -37.325 1.00 80.44 506 ALA A CA 1
ATOM 3972 C C . ALA A 1 506 ? 17.086 6.911 -38.236 1.00 80.44 506 ALA A C 1
ATOM 3974 O O . ALA A 1 506 ? 17.633 8.009 -38.366 1.00 80.44 506 ALA A O 1
ATOM 3975 N N . LYS A 1 507 ? 15.917 6.620 -38.822 1.00 77.25 507 LYS A N 1
ATOM 3976 C CA . LYS A 1 507 ? 15.178 7.578 -39.662 1.00 77.25 507 LYS A CA 1
ATOM 3977 C C . LYS A 1 507 ? 14.666 8.772 -38.867 1.00 77.25 507 LYS A C 1
ATOM 3979 O O . LYS A 1 507 ? 14.737 9.901 -39.352 1.00 77.25 507 LYS A O 1
ATOM 3984 N N . ASP A 1 508 ? 14.208 8.524 -37.644 1.00 76.81 508 ASP A N 1
ATOM 3985 C CA . ASP A 1 508 ? 13.661 9.556 -36.762 1.00 76.81 508 ASP A CA 1
ATOM 3986 C C . ASP A 1 508 ? 14.753 10.427 -36.107 1.00 76.81 508 ASP A C 1
ATOM 3988 O O . ASP A 1 508 ? 14.482 11.557 -35.695 1.00 76.81 508 ASP A O 1
ATOM 3992 N N . ASP A 1 509 ? 16.001 9.948 -36.021 1.00 77.12 509 ASP A N 1
ATOM 3993 C CA . ASP A 1 509 ? 17.098 10.689 -35.386 1.00 77.12 509 ASP A CA 1
ATOM 3994 C C . ASP A 1 509 ? 17.590 11.849 -36.270 1.00 77.12 509 ASP A C 1
ATOM 3996 O O . ASP A 1 509 ? 18.140 11.628 -37.349 1.00 77.12 509 ASP A O 1
ATOM 4000 N N . SER A 1 510 ? 17.437 13.098 -35.814 1.00 76.25 510 SER A N 1
ATOM 4001 C CA . SER A 1 510 ? 17.945 14.291 -36.513 1.00 76.25 510 SER A CA 1
ATOM 4002 C C . SER A 1 510 ? 19.477 14.403 -36.521 1.00 76.25 510 SER A C 1
ATOM 4004 O O . SER A 1 510 ? 20.014 15.192 -37.299 1.00 76.25 510 SER A O 1
ATOM 4006 N N . ASN A 1 511 ? 20.200 13.693 -35.647 1.00 81.81 511 ASN A N 1
ATOM 4007 C CA . ASN A 1 511 ? 21.653 13.820 -35.508 1.00 81.81 511 ASN A CA 1
ATOM 4008 C C . ASN A 1 511 ? 22.403 12.881 -36.465 1.00 81.81 511 ASN A C 1
ATOM 4010 O O . ASN A 1 511 ? 22.214 11.666 -36.428 1.00 81.81 511 ASN A O 1
ATOM 4014 N N . ALA A 1 512 ? 23.332 13.419 -37.263 1.00 75.69 512 ALA A N 1
ATOM 4015 C CA . ALA A 1 512 ? 24.103 12.632 -38.229 1.00 75.69 512 ALA A CA 1
ATOM 4016 C C . ALA A 1 512 ? 24.964 11.543 -37.559 1.00 75.69 512 ALA A C 1
ATOM 4018 O O . ALA A 1 512 ? 25.026 10.407 -38.033 1.00 75.69 512 ALA A O 1
ATOM 4019 N N . TYR A 1 513 ? 25.608 11.861 -36.429 1.00 78.81 513 TYR A N 1
ATOM 4020 C CA . TYR A 1 513 ? 26.451 10.896 -35.712 1.00 78.81 513 TYR A CA 1
ATOM 4021 C C . TYR A 1 513 ? 25.624 9.799 -35.023 1.00 78.81 513 TYR A C 1
ATOM 4023 O O . TYR A 1 513 ? 26.007 8.623 -35.031 1.00 78.81 513 TYR A O 1
ATOM 4031 N N . GLY A 1 514 ? 24.477 10.176 -34.449 1.00 78.62 514 GLY A N 1
ATOM 4032 C CA . GLY A 1 514 ? 23.530 9.248 -33.826 1.00 78.62 514 GLY A CA 1
ATOM 4033 C C . GLY A 1 514 ? 22.961 8.268 -34.850 1.00 78.62 514 GLY A C 1
ATOM 4034 O O . GLY A 1 514 ? 23.137 7.056 -34.701 1.00 78.62 514 GLY A O 1
ATOM 4035 N N . ARG A 1 515 ? 22.453 8.794 -35.969 1.00 81.00 515 ARG A N 1
ATOM 4036 C CA . ARG A 1 515 ? 21.976 8.019 -37.121 1.00 81.00 515 ARG A CA 1
ATOM 4037 C C . ARG A 1 515 ? 23.032 7.046 -37.649 1.00 81.00 515 ARG A C 1
ATOM 4039 O O . ARG A 1 515 ? 22.747 5.858 -37.791 1.00 81.00 515 ARG A O 1
ATOM 4046 N N . ARG A 1 516 ? 24.280 7.496 -37.854 1.00 81.50 516 ARG A N 1
ATOM 4047 C CA . ARG A 1 516 ? 25.389 6.617 -38.284 1.00 81.50 516 ARG A CA 1
ATOM 4048 C C . ARG A 1 516 ? 25.624 5.472 -37.302 1.00 81.50 516 ARG A C 1
ATOM 4050 O O . ARG A 1 516 ? 25.809 4.325 -37.707 1.00 81.50 516 ARG A O 1
ATOM 4057 N N . THR A 1 517 ? 25.605 5.781 -36.008 1.00 83.25 517 THR A N 1
ATOM 4058 C CA . THR A 1 517 ? 25.816 4.790 -34.950 1.00 83.25 517 THR A CA 1
ATOM 4059 C C . THR A 1 517 ? 24.687 3.758 -34.938 1.00 83.25 517 THR A C 1
ATOM 4061 O O . THR A 1 517 ? 24.974 2.560 -34.936 1.00 83.25 517 THR A O 1
ATOM 4064 N N . LEU A 1 518 ? 23.425 4.191 -35.014 1.00 83.06 518 LEU A N 1
ATOM 4065 C CA . LEU A 1 518 ? 22.253 3.310 -35.060 1.00 83.06 518 LEU A CA 1
ATOM 4066 C C . LEU A 1 518 ? 22.271 2.392 -36.289 1.00 83.06 518 LEU A C 1
ATOM 4068 O O . LEU A 1 518 ? 22.094 1.185 -36.144 1.00 83.06 518 LEU A O 1
ATOM 4072 N N . ILE A 1 519 ? 22.592 2.922 -37.475 1.00 82.94 519 ILE A N 1
ATOM 4073 C CA . ILE A 1 519 ? 22.723 2.127 -38.707 1.00 82.94 519 ILE A CA 1
ATOM 4074 C C . ILE A 1 519 ? 23.861 1.107 -38.586 1.00 82.94 519 ILE A C 1
ATOM 4076 O O . ILE A 1 519 ? 23.692 -0.064 -38.936 1.00 82.94 519 ILE A O 1
ATOM 4080 N N . SER A 1 520 ? 25.019 1.519 -38.061 1.00 84.00 520 SER A N 1
ATOM 4081 C CA . SER A 1 520 ? 26.151 0.606 -37.861 1.00 84.00 520 SER A CA 1
ATOM 4082 C C . SER A 1 520 ? 25.788 -0.535 -36.903 1.00 84.00 520 SER A C 1
ATOM 4084 O O . SER A 1 520 ? 26.128 -1.694 -37.148 1.00 84.00 520 SER A O 1
ATOM 4086 N N . LEU A 1 521 ? 25.014 -0.231 -35.859 1.00 84.81 521 LEU A N 1
ATOM 4087 C CA . LEU A 1 521 ? 24.534 -1.210 -34.897 1.00 84.81 521 LEU A CA 1
ATOM 4088 C C . LEU A 1 521 ? 23.469 -2.131 -35.504 1.00 84.81 521 LEU A C 1
ATOM 4090 O O . LEU A 1 521 ? 23.527 -3.338 -35.279 1.00 84.81 521 LEU A O 1
ATOM 4094 N N . ALA A 1 522 ? 22.558 -1.602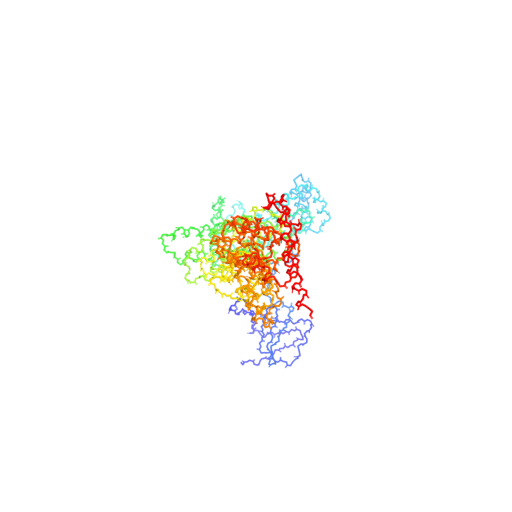 -36.326 1.00 83.88 522 ALA A N 1
ATOM 4095 C CA . ALA A 1 522 ? 21.552 -2.384 -37.045 1.00 83.88 522 ALA A CA 1
ATOM 4096 C C . ALA A 1 522 ? 22.197 -3.420 -37.977 1.00 83.88 522 ALA A C 1
ATOM 4098 O O . ALA A 1 522 ? 21.764 -4.574 -38.045 1.00 83.88 522 ALA A O 1
ATOM 4099 N N . LYS A 1 523 ? 23.283 -3.036 -38.658 1.00 81.56 523 LYS A N 1
ATOM 4100 C CA . LYS A 1 523 ? 24.073 -3.948 -39.493 1.00 81.56 523 LYS A CA 1
ATOM 4101 C C . LYS A 1 523 ? 24.750 -5.032 -38.671 1.00 81.56 523 LYS A C 1
ATOM 4103 O O . LYS A 1 523 ? 24.675 -6.200 -39.038 1.00 81.56 523 LYS A O 1
ATOM 4108 N N . LEU A 1 524 ? 25.388 -4.664 -37.560 1.00 84.75 524 LEU A N 1
ATOM 4109 C CA . LEU A 1 524 ? 26.018 -5.634 -36.662 1.00 84.75 524 LEU A CA 1
ATOM 4110 C C . LEU A 1 524 ? 24.992 -6.615 -36.083 1.00 84.75 524 LEU A C 1
ATOM 4112 O O . LEU A 1 524 ? 25.274 -7.810 -36.032 1.00 84.75 524 LEU A O 1
ATOM 4116 N N . ALA A 1 525 ? 23.802 -6.135 -35.710 1.00 82.69 525 ALA A N 1
ATOM 4117 C CA . ALA A 1 525 ? 22.697 -6.980 -35.274 1.00 82.69 525 ALA A CA 1
ATOM 4118 C C . ALA A 1 525 ? 22.262 -7.939 -36.393 1.00 82.69 525 ALA A C 1
ATOM 4120 O O . ALA A 1 525 ? 22.234 -9.147 -36.184 1.00 82.69 525 ALA A O 1
ATOM 4121 N N . SER A 1 526 ? 22.049 -7.438 -37.611 1.00 78.81 526 SER A N 1
ATOM 4122 C CA . SER A 1 526 ? 21.672 -8.270 -38.766 1.00 78.81 526 SER A CA 1
ATOM 4123 C C . SER A 1 526 ? 22.711 -9.363 -39.064 1.00 78.81 526 SER A C 1
ATOM 4125 O O . SER A 1 526 ? 22.354 -10.523 -39.263 1.00 78.81 526 SER A O 1
ATOM 4127 N N . ILE A 1 527 ? 24.006 -9.017 -39.020 1.00 81.56 527 ILE A N 1
ATOM 4128 C CA . ILE A 1 527 ? 25.119 -9.966 -39.201 1.00 81.56 527 ILE A CA 1
ATOM 4129 C C . ILE A 1 527 ? 25.124 -11.016 -38.082 1.00 81.56 527 ILE A C 1
ATOM 4131 O O . ILE A 1 527 ? 25.296 -12.205 -38.346 1.00 81.56 527 ILE A O 1
ATOM 4135 N N . ALA A 1 528 ? 24.930 -10.591 -36.831 1.00 80.94 528 ALA A N 1
ATOM 4136 C CA . ALA A 1 528 ? 24.878 -11.490 -35.682 1.00 80.94 528 ALA A CA 1
ATOM 4137 C C . ALA A 1 528 ? 23.662 -12.433 -35.723 1.00 80.94 528 ALA A C 1
ATOM 4139 O O . ALA A 1 528 ? 23.761 -13.571 -35.266 1.00 80.94 528 ALA A O 1
ATOM 4140 N N . GLY A 1 529 ? 22.545 -11.993 -36.311 1.00 74.75 529 GLY A N 1
ATOM 4141 C CA . GLY A 1 529 ? 21.334 -12.790 -36.516 1.00 74.75 529 GLY A CA 1
ATOM 4142 C C . GLY A 1 529 ? 21.457 -13.889 -37.572 1.00 74.75 529 GLY A C 1
ATOM 4143 O O . GLY A 1 529 ? 20.531 -14.678 -37.732 1.00 74.75 529 GLY A O 1
ATOM 4144 N N . GLY A 1 530 ? 22.580 -13.971 -38.295 1.00 69.62 530 GLY A N 1
ATOM 4145 C CA . GLY A 1 530 ? 22.783 -14.970 -39.346 1.00 69.62 530 GLY A CA 1
ATOM 4146 C C . GLY A 1 530 ? 21.952 -14.722 -40.607 1.00 69.62 530 GLY A C 1
ATOM 4147 O O . GLY A 1 530 ? 21.948 -15.566 -41.506 1.00 69.62 530 GLY A O 1
ATOM 4148 N N . ALA A 1 531 ? 21.282 -13.569 -40.697 1.00 62.44 531 ALA A N 1
ATOM 4149 C CA . ALA A 1 531 ? 20.721 -13.099 -41.948 1.00 62.44 531 ALA A CA 1
ATOM 4150 C C . ALA A 1 531 ? 21.875 -12.862 -42.943 1.00 62.44 531 ALA A C 1
ATOM 4152 O O . ALA A 1 531 ? 22.948 -12.391 -42.541 1.00 62.44 531 ALA A O 1
ATOM 4153 N N . PRO A 1 532 ? 21.708 -13.187 -44.240 1.00 58.91 532 PRO A N 1
ATOM 4154 C CA . PRO A 1 532 ? 22.650 -12.720 -45.253 1.00 58.91 532 PRO A CA 1
ATOM 4155 C C . PRO A 1 532 ? 22.795 -11.191 -45.130 1.00 58.91 532 PRO A C 1
ATOM 4157 O O . PRO A 1 532 ? 21.824 -10.543 -44.728 1.00 58.91 532 PRO A O 1
ATOM 4160 N N . PRO A 1 533 ? 23.981 -10.607 -45.423 1.00 53.56 533 PRO A N 1
ATOM 4161 C CA . PRO A 1 533 ? 24.189 -9.160 -45.344 1.00 53.56 533 PRO A CA 1
ATOM 4162 C C . PRO A 1 533 ? 23.014 -8.485 -46.048 1.00 53.56 533 PRO A C 1
ATOM 4164 O O . PRO A 1 533 ? 22.745 -8.817 -47.204 1.00 53.56 533 PRO A O 1
ATOM 4167 N N . PRO A 1 534 ? 22.232 -7.675 -45.326 1.00 51.12 534 PRO A N 1
ATOM 4168 C CA . PRO A 1 534 ? 20.842 -7.510 -45.681 1.00 51.12 534 PRO A CA 1
ATOM 4169 C C . PRO A 1 534 ? 20.731 -6.784 -47.017 1.00 51.12 534 PRO A C 1
ATOM 4171 O O . PRO A 1 534 ? 21.376 -5.758 -47.231 1.00 51.12 534 PRO A O 1
ATOM 4174 N N . ASP A 1 535 ? 19.778 -7.229 -47.831 1.00 49.41 535 ASP A N 1
ATOM 4175 C CA . ASP A 1 535 ? 19.055 -6.410 -48.811 1.00 49.41 535 ASP A CA 1
ATOM 4176 C C . ASP A 1 535 ? 18.290 -5.240 -48.130 1.00 49.41 535 ASP A C 1
ATOM 4178 O O . ASP A 1 535 ? 17.301 -4.729 -48.656 1.00 49.41 535 ASP A O 1
ATOM 4182 N N . ASN A 1 536 ? 18.758 -4.742 -46.971 1.00 53.88 536 ASN A N 1
ATOM 4183 C CA . ASN A 1 536 ? 18.368 -3.462 -46.381 1.00 53.88 536 ASN A CA 1
ATOM 4184 C C . ASN A 1 536 ? 18.993 -2.351 -47.219 1.00 53.88 536 ASN A C 1
ATOM 4186 O O . ASN A 1 536 ? 19.860 -1.590 -46.785 1.00 53.88 536 ASN A O 1
ATOM 4190 N N . THR A 1 537 ? 18.512 -2.263 -48.453 1.00 60.31 537 THR A N 1
ATOM 4191 C CA . THR A 1 537 ? 18.770 -1.185 -49.396 1.00 60.31 537 THR A CA 1
ATOM 4192 C C . THR A 1 537 ? 18.636 0.171 -48.714 1.00 60.31 537 THR A C 1
ATOM 4194 O O . THR A 1 537 ? 19.435 1.046 -49.001 1.00 60.31 537 THR A O 1
ATOM 4197 N N . GLN A 1 538 ? 17.715 0.339 -47.762 1.00 63.09 538 GLN A N 1
ATOM 4198 C CA . GLN A 1 538 ? 17.531 1.588 -47.017 1.00 63.09 538 GLN A CA 1
ATOM 4199 C C . GLN A 1 538 ? 18.694 1.909 -46.062 1.00 63.09 538 GLN A C 1
ATOM 4201 O O . GLN A 1 538 ? 19.290 2.969 -46.193 1.00 63.09 538 GLN A O 1
ATOM 4206 N N . ALA A 1 539 ? 19.107 0.985 -45.187 1.00 64.56 539 ALA A N 1
ATOM 4207 C CA . ALA A 1 539 ? 20.232 1.220 -44.270 1.00 64.56 539 ALA A CA 1
ATOM 4208 C C . ALA A 1 539 ? 21.572 1.402 -45.013 1.00 64.56 539 ALA A C 1
ATOM 4210 O O . ALA A 1 539 ? 22.442 2.157 -44.584 1.00 64.56 539 ALA A O 1
ATOM 4211 N N . ILE A 1 540 ? 21.744 0.707 -46.144 1.00 67.88 540 ILE A N 1
ATOM 4212 C CA . ILE A 1 540 ? 22.912 0.863 -47.022 1.00 67.88 540 ILE A CA 1
ATOM 4213 C C . ILE A 1 540 ? 22.864 2.204 -47.769 1.00 67.88 540 ILE A C 1
ATOM 4215 O O . ILE A 1 540 ? 23.903 2.835 -47.940 1.00 67.88 540 ILE A O 1
ATOM 4219 N N . LYS A 1 541 ? 21.683 2.653 -48.214 1.00 70.44 541 LYS A N 1
ATOM 4220 C CA . LYS A 1 541 ? 21.500 3.975 -48.834 1.00 70.44 541 LYS A CA 1
ATOM 4221 C C . LYS A 1 541 ? 21.800 5.094 -47.840 1.00 70.44 541 LYS A C 1
ATOM 4223 O O . LYS A 1 541 ? 22.580 5.979 -48.164 1.00 70.44 541 LYS A O 1
ATOM 4228 N N . GLU A 1 542 ? 21.247 5.022 -46.633 1.00 70.38 542 GLU A N 1
ATOM 4229 C CA . GLU A 1 542 ? 21.441 6.038 -45.594 1.00 70.38 542 GLU A CA 1
ATOM 4230 C C . GLU A 1 542 ? 22.899 6.130 -45.124 1.00 70.38 542 GLU A C 1
ATOM 4232 O O . GLU A 1 542 ? 23.415 7.230 -44.949 1.00 70.38 542 GLU A O 1
ATOM 4237 N N . GLU A 1 543 ? 23.609 5.005 -44.982 1.00 72.75 543 GLU A N 1
ATOM 4238 C CA . GLU A 1 543 ? 25.049 5.046 -44.693 1.00 72.75 543 GLU A CA 1
ATOM 4239 C C . GLU A 1 543 ? 25.833 5.719 -45.823 1.00 72.75 543 GLU A C 1
ATOM 4241 O O . GLU A 1 543 ? 26.667 6.576 -45.549 1.00 72.75 543 GLU A O 1
ATOM 4246 N N . LYS A 1 544 ? 25.543 5.383 -47.087 1.00 73.25 544 LYS A N 1
ATOM 4247 C CA . LYS A 1 544 ? 26.207 6.027 -48.226 1.00 73.25 544 LYS A CA 1
ATOM 4248 C C . LYS A 1 544 ? 25.954 7.534 -48.243 1.00 73.25 544 LYS A C 1
ATOM 4250 O O . LYS A 1 544 ? 26.882 8.286 -48.510 1.00 73.25 544 LYS A O 1
ATOM 4255 N N . LEU A 1 545 ? 24.737 7.982 -47.925 1.00 75.25 545 LEU A N 1
ATOM 4256 C CA . LEU A 1 545 ? 24.425 9.410 -47.791 1.00 75.25 545 LEU A CA 1
ATOM 4257 C C . LEU A 1 545 ? 25.266 10.074 -46.688 1.00 75.25 545 LEU A C 1
ATOM 4259 O O . LEU A 1 545 ? 25.826 11.144 -46.909 1.00 75.25 545 LEU A O 1
ATOM 4263 N N . LEU A 1 546 ? 25.433 9.419 -45.537 1.00 75.38 546 LEU A N 1
ATOM 4264 C CA . LEU A 1 546 ? 26.285 9.918 -44.451 1.00 75.38 546 LEU A CA 1
ATOM 4265 C C . LEU A 1 546 ? 27.778 9.931 -44.823 1.00 75.38 546 LEU A C 1
ATOM 4267 O O . LEU A 1 546 ? 28.493 10.860 -44.450 1.00 75.38 546 LEU A O 1
ATOM 4271 N N . ASP A 1 547 ? 28.253 8.948 -45.589 1.00 77.75 547 ASP A N 1
ATOM 4272 C CA . ASP A 1 547 ? 29.622 8.942 -46.114 1.00 77.75 547 ASP A CA 1
ATOM 4273 C C . ASP A 1 547 ? 29.841 10.102 -47.105 1.00 77.75 547 ASP A C 1
ATOM 4275 O O . ASP A 1 547 ? 30.901 10.730 -47.101 1.00 77.75 547 ASP A O 1
ATOM 4279 N N . PHE A 1 548 ? 28.831 10.457 -47.908 1.00 71.50 548 PHE A N 1
ATOM 4280 C CA . PHE A 1 548 ? 28.883 11.654 -48.753 1.00 71.50 548 PHE A CA 1
ATOM 4281 C C . PHE A 1 548 ? 28.813 12.953 -47.940 1.00 71.50 548 PHE A C 1
ATOM 4283 O O . PHE A 1 548 ? 29.509 13.912 -48.277 1.00 71.50 548 PHE A O 1
ATOM 4290 N N . GLN A 1 549 ? 28.075 12.983 -46.829 1.00 77.38 549 GLN A N 1
ATOM 4291 C CA . GLN A 1 549 ? 28.079 14.119 -45.904 1.00 77.38 549 GLN A CA 1
ATOM 4292 C C . GLN A 1 549 ? 29.482 14.380 -45.310 1.00 77.38 549 GLN A C 1
ATOM 4294 O O . GLN A 1 549 ? 29.866 15.534 -45.117 1.00 77.38 549 GLN A O 1
ATOM 4299 N N . ASP A 1 550 ? 30.300 13.342 -45.099 1.00 72.88 550 ASP A N 1
ATOM 4300 C CA . ASP A 1 550 ? 31.704 13.493 -44.677 1.00 72.88 550 ASP A CA 1
ATOM 4301 C C . ASP A 1 550 ? 32.612 14.102 -45.760 1.00 72.88 550 ASP A C 1
ATOM 4303 O O . ASP A 1 550 ? 33.629 14.728 -45.439 1.00 72.88 550 ASP A O 1
ATOM 4307 N N . THR A 1 551 ? 32.248 13.955 -47.039 1.00 72.31 551 THR A N 1
ATOM 4308 C CA . THR A 1 551 ? 33.000 14.529 -48.168 1.00 72.31 551 THR A CA 1
ATOM 4309 C C . THR A 1 551 ? 32.718 16.012 -48.408 1.00 72.31 551 THR A C 1
ATOM 4311 O O . THR A 1 551 ? 33.423 16.634 -49.200 1.00 72.31 551 THR A O 1
ATOM 4314 N N . ILE A 1 552 ? 31.753 16.609 -47.694 1.00 72.25 552 ILE A N 1
ATOM 4315 C CA . ILE A 1 552 ? 31.414 18.027 -47.846 1.00 72.25 552 ILE A CA 1
ATOM 4316 C C . ILE A 1 552 ? 32.637 18.908 -47.486 1.00 72.25 552 ILE A C 1
ATOM 4318 O O . ILE A 1 552 ? 33.283 18.703 -46.442 1.00 72.25 552 ILE A O 1
ATOM 4322 N N . PRO A 1 553 ? 32.984 19.899 -48.337 1.00 65.00 553 PRO A N 1
ATOM 4323 C CA . PRO A 1 553 ? 34.113 20.801 -48.101 1.00 65.00 553 PRO A CA 1
ATOM 4324 C C . PRO A 1 553 ? 34.011 21.582 -46.785 1.00 65.00 553 PRO A C 1
ATOM 4326 O O . PRO A 1 553 ? 35.026 21.803 -46.118 1.00 65.00 553 PRO A O 1
ATOM 4329 N N . ASP A 1 554 ? 32.796 21.958 -46.386 1.00 66.06 554 ASP A N 1
ATOM 4330 C CA . ASP A 1 554 ? 32.534 22.673 -45.143 1.00 66.06 554 ASP A CA 1
ATOM 4331 C C . ASP A 1 554 ? 32.576 21.752 -43.919 1.00 66.06 554 ASP A C 1
ATOM 4333 O O . ASP A 1 554 ? 31.767 20.839 -43.744 1.00 66.06 554 ASP A O 1
ATOM 4337 N N . VAL A 1 555 ? 33.518 22.040 -43.023 1.00 62.97 555 VAL A N 1
ATOM 4338 C CA . VAL A 1 555 ? 33.760 21.276 -41.796 1.00 62.97 555 VAL A CA 1
ATOM 4339 C C . VAL A 1 555 ? 32.566 21.344 -40.834 1.00 62.97 555 VAL A C 1
ATOM 4341 O O . VAL A 1 555 ? 32.410 20.441 -40.016 1.00 62.97 555 VAL A O 1
ATOM 4344 N N . GLN A 1 556 ? 31.715 22.373 -40.923 1.00 62.91 556 GLN A N 1
ATOM 4345 C CA . GLN A 1 556 ? 30.538 22.517 -40.052 1.00 62.91 556 GLN A CA 1
ATOM 4346 C C . GLN A 1 556 ? 29.406 21.541 -40.401 1.00 62.91 556 GLN A C 1
ATOM 4348 O O . GLN A 1 556 ? 28.609 21.200 -39.526 1.00 62.91 556 GLN A O 1
ATOM 4353 N N . HIS A 1 557 ? 29.362 21.074 -41.650 1.00 64.19 557 HIS A N 1
ATOM 4354 C CA . HIS A 1 557 ? 28.322 20.184 -42.168 1.00 64.19 557 HIS A CA 1
ATOM 4355 C C . HIS A 1 557 ? 28.735 18.704 -42.196 1.00 64.19 557 HIS A C 1
ATOM 4357 O O . HIS A 1 557 ? 27.881 17.842 -42.410 1.00 64.19 557 HIS A O 1
ATOM 4363 N N . ARG A 1 558 ? 30.014 18.400 -41.930 1.00 71.81 558 ARG A N 1
ATOM 4364 C CA . ARG A 1 558 ? 30.517 17.023 -41.776 1.00 71.81 558 ARG A CA 1
ATOM 4365 C C . ARG A 1 558 ? 29.895 16.329 -40.574 1.00 71.81 558 ARG A C 1
ATOM 4367 O O . ARG A 1 558 ? 29.527 16.992 -39.602 1.00 71.81 558 ARG A O 1
ATOM 4374 N N . VAL A 1 559 ? 29.850 14.995 -40.612 1.00 67.06 559 VAL A N 1
ATOM 4375 C CA . VAL A 1 559 ? 29.242 14.193 -39.549 1.00 67.06 559 VAL A CA 1
ATOM 4376 C C . VAL A 1 559 ? 29.973 14.444 -38.229 1.00 67.06 559 VAL A C 1
ATOM 4378 O O . VAL A 1 559 ? 31.120 14.057 -38.011 1.00 67.06 559 VAL A O 1
ATOM 4381 N N . SER A 1 560 ? 29.279 15.119 -37.327 1.00 66.62 560 SER A N 1
ATOM 4382 C CA . SER A 1 560 ? 29.730 15.497 -35.996 1.00 66.62 560 SER A CA 1
ATOM 4383 C C . SER A 1 560 ? 28.569 15.344 -35.016 1.00 66.62 560 SER A C 1
ATOM 4385 O O . SER A 1 560 ? 27.410 15.232 -35.406 1.00 66.62 560 SER A O 1
ATOM 4387 N N . ASN A 1 561 ? 28.856 15.389 -33.716 1.00 64.56 561 ASN A N 1
ATOM 4388 C CA . ASN A 1 561 ? 27.830 15.290 -32.672 1.00 64.56 561 ASN A CA 1
ATOM 4389 C C . ASN A 1 561 ? 26.800 16.433 -32.713 1.00 64.56 561 ASN A C 1
ATOM 4391 O O . ASN A 1 561 ? 25.760 16.330 -32.066 1.00 64.56 561 ASN A O 1
ATOM 4395 N N . THR A 1 562 ? 27.112 17.529 -33.413 1.00 67.31 562 THR A N 1
ATOM 4396 C CA . THR A 1 562 ? 26.295 18.748 -33.504 1.00 67.31 562 THR A CA 1
ATOM 4397 C C . THR A 1 562 ? 25.694 18.984 -34.889 1.00 67.31 562 THR A C 1
ATOM 4399 O O . THR A 1 562 ? 24.932 19.934 -35.045 1.00 67.31 562 THR A O 1
ATOM 4402 N N . SER A 1 563 ? 26.061 18.188 -35.897 1.00 76.94 563 SER A N 1
ATOM 4403 C CA . SER A 1 563 ? 25.566 18.348 -37.268 1.00 76.94 563 SER A CA 1
ATOM 4404 C C . SER A 1 563 ? 24.253 17.589 -37.446 1.00 76.94 563 SER A C 1
ATOM 4406 O O . SER A 1 563 ? 24.162 16.414 -37.075 1.00 76.94 563 SER A O 1
ATOM 4408 N N . SER A 1 564 ? 23.257 18.222 -38.058 1.00 76.62 564 SER A N 1
ATOM 4409 C CA . SER A 1 564 ? 22.049 17.520 -38.488 1.00 76.62 564 SER A CA 1
ATOM 4410 C C . SER A 1 564 ? 22.369 16.529 -39.607 1.00 76.62 564 SER A C 1
ATOM 4412 O O . SER A 1 564 ? 23.271 16.760 -40.417 1.00 76.62 564 SER A O 1
ATOM 4414 N N . ALA A 1 565 ? 21.634 15.422 -39.652 1.00 73.69 565 ALA A N 1
ATOM 4415 C CA . ALA A 1 565 ? 21.642 14.536 -40.806 1.00 73.69 565 ALA A CA 1
ATOM 4416 C C . ALA A 1 565 ? 21.036 15.286 -42.001 1.00 73.69 565 ALA A C 1
ATOM 4418 O O . ALA A 1 565 ? 19.925 15.806 -41.895 1.00 73.69 565 ALA A O 1
ATOM 4419 N N . LEU A 1 566 ? 21.798 15.394 -43.088 1.00 75.62 566 LEU A N 1
ATOM 4420 C CA . LEU A 1 566 ? 21.380 16.103 -44.296 1.00 75.62 566 LEU A CA 1
ATOM 4421 C C . LEU A 1 566 ? 20.668 15.148 -45.253 1.00 75.62 566 LEU A C 1
ATOM 4423 O O . LEU A 1 566 ? 21.033 13.974 -45.345 1.00 75.62 566 LEU A O 1
ATOM 4427 N N . ASP A 1 567 ? 19.666 15.661 -45.961 1.00 74.75 567 ASP A N 1
ATOM 4428 C CA . ASP A 1 567 ? 19.009 14.914 -47.031 1.00 74.75 567 ASP A CA 1
ATOM 4429 C C . ASP A 1 567 ? 19.826 14.977 -48.334 1.00 74.75 567 ASP A C 1
ATOM 4431 O O . ASP A 1 567 ? 20.750 15.784 -48.468 1.00 74.75 567 ASP A O 1
ATOM 4435 N N . ALA A 1 568 ? 19.491 14.143 -49.320 1.00 74.12 568 ALA A N 1
ATOM 4436 C CA . ALA A 1 568 ? 20.172 14.095 -50.612 1.00 74.12 568 ALA A CA 1
ATOM 4437 C C . ALA A 1 568 ? 20.219 15.475 -51.297 1.00 74.12 568 ALA A C 1
ATOM 4439 O O . ALA A 1 568 ? 21.257 15.842 -51.852 1.00 74.12 568 ALA A O 1
ATOM 4440 N N . TYR A 1 569 ? 19.143 16.265 -51.194 1.00 76.00 569 TYR A N 1
ATOM 4441 C CA . TYR A 1 569 ? 19.103 17.644 -51.684 1.00 76.00 569 TYR A CA 1
ATOM 4442 C C . TYR A 1 569 ? 20.128 18.536 -50.981 1.00 76.00 569 TYR A C 1
ATOM 4444 O O . TYR A 1 569 ? 20.942 19.175 -51.643 1.00 76.00 569 TYR A O 1
ATOM 4452 N N . ASP A 1 570 ? 20.138 18.540 -49.648 1.00 75.19 570 ASP A N 1
ATOM 4453 C CA . ASP A 1 570 ? 21.038 19.386 -48.861 1.00 75.19 570 ASP A CA 1
ATOM 4454 C C . ASP A 1 570 ? 22.506 18.989 -49.058 1.00 75.19 570 ASP A C 1
ATOM 4456 O O . ASP A 1 570 ? 23.391 19.846 -49.075 1.00 75.19 570 ASP A O 1
ATOM 4460 N N . ILE A 1 571 ? 22.792 17.695 -49.233 1.00 75.69 571 ILE A N 1
ATOM 4461 C CA . ILE A 1 571 ? 24.139 17.207 -49.549 1.00 75.69 571 ILE A CA 1
ATOM 4462 C C . ILE A 1 571 ? 24.569 17.731 -50.923 1.00 75.69 571 ILE A C 1
ATOM 4464 O O . ILE A 1 571 ? 25.663 18.281 -51.051 1.00 75.69 571 ILE A O 1
ATOM 4468 N N . ILE A 1 572 ? 23.714 17.612 -51.943 1.00 74.38 572 ILE A N 1
ATOM 4469 C CA . ILE A 1 572 ? 24.001 18.113 -53.294 1.00 74.38 572 ILE A CA 1
ATOM 4470 C C . ILE A 1 572 ? 24.159 19.638 -53.283 1.00 74.38 572 ILE A C 1
ATOM 4472 O O . ILE A 1 572 ? 25.089 20.156 -53.909 1.00 74.38 572 ILE A O 1
ATOM 4476 N N . ASP A 1 573 ? 23.315 20.360 -52.545 1.00 75.62 573 ASP A N 1
ATOM 4477 C CA . ASP A 1 573 ? 23.387 21.813 -52.429 1.00 75.62 573 ASP A CA 1
ATOM 4478 C C . ASP A 1 573 ? 24.693 22.257 -51.762 1.00 75.62 573 ASP A C 1
ATOM 4480 O O . ASP A 1 573 ? 25.383 23.121 -52.291 1.00 75.62 573 ASP A O 1
ATOM 4484 N N . ASN A 1 574 ? 25.117 21.604 -50.679 1.00 73.56 574 ASN A N 1
ATOM 4485 C CA . ASN A 1 574 ? 26.375 21.934 -50.004 1.00 73.56 574 ASN A CA 1
ATOM 4486 C C . ASN A 1 574 ? 27.624 21.523 -50.801 1.00 73.56 574 ASN A C 1
ATOM 4488 O O . ASN A 1 574 ? 28.626 22.239 -50.771 1.00 73.56 574 ASN A O 1
ATOM 4492 N N . LEU A 1 575 ? 27.575 20.410 -51.543 1.00 69.06 575 LEU A N 1
ATOM 4493 C CA . LEU A 1 575 ? 28.663 19.995 -52.438 1.00 69.06 575 LEU A CA 1
ATOM 4494 C C . LEU A 1 575 ? 28.835 20.959 -53.619 1.00 69.06 575 LEU A C 1
ATOM 4496 O O . LEU A 1 575 ? 29.953 21.179 -54.082 1.00 69.06 575 LEU A O 1
ATOM 4500 N N . THR A 1 576 ? 27.743 21.546 -54.114 1.00 69.25 576 THR A N 1
ATOM 4501 C CA . THR A 1 576 ? 27.760 22.371 -55.333 1.00 69.25 576 THR A CA 1
ATOM 4502 C C . THR A 1 576 ? 27.637 23.882 -55.080 1.00 69.25 576 THR A C 1
ATOM 4504 O O . THR A 1 576 ? 27.931 24.671 -55.977 1.00 69.25 576 THR A O 1
ATOM 4507 N N . GLY A 1 577 ? 27.237 24.305 -53.878 1.00 63.88 577 GLY A N 1
ATOM 4508 C CA . GLY A 1 577 ? 26.691 25.641 -53.603 1.00 63.88 577 GLY A CA 1
ATOM 4509 C C . GLY A 1 577 ? 27.603 26.653 -52.906 1.00 63.88 577 GLY A C 1
ATOM 4510 O O . GLY A 1 577 ? 27.191 27.797 -52.733 1.00 63.88 577 GLY A O 1
ATOM 4511 N N . GLN A 1 578 ? 28.839 26.321 -52.517 1.00 58.03 578 GLN A N 1
ATOM 4512 C CA . GLN A 1 578 ? 29.620 27.258 -51.689 1.00 58.03 578 GLN A CA 1
ATOM 4513 C C . GLN A 1 578 ? 30.485 28.277 -52.446 1.00 58.03 578 GLN A C 1
ATOM 4515 O O . GLN A 1 578 ? 30.873 29.262 -51.832 1.00 58.03 578 GLN A O 1
ATOM 4520 N N . ASN A 1 579 ? 30.771 28.104 -53.743 1.00 57.59 579 ASN A N 1
ATOM 4521 C CA . ASN A 1 579 ? 31.342 29.127 -54.643 1.00 57.59 579 ASN A CA 1
ATOM 4522 C C . ASN A 1 579 ? 31.528 28.519 -56.045 1.00 57.59 579 ASN A C 1
ATOM 4524 O O . ASN A 1 579 ? 32.322 27.588 -56.197 1.00 57.59 579 ASN A O 1
ATOM 4528 N N . THR A 1 580 ? 30.908 29.084 -57.090 1.00 55.19 580 THR A N 1
ATOM 4529 C CA . THR A 1 580 ? 31.054 28.592 -58.481 1.00 55.19 580 THR A CA 1
ATOM 4530 C C . THR A 1 580 ? 32.519 28.536 -58.937 1.00 55.19 580 THR A C 1
ATOM 4532 O O . THR A 1 580 ? 32.893 27.672 -59.723 1.00 55.19 580 THR A O 1
ATOM 4535 N N . HIS A 1 581 ? 33.401 29.374 -58.388 1.00 52.28 581 HIS A N 1
ATOM 4536 C CA . HIS A 1 581 ? 34.836 29.364 -58.695 1.00 52.28 581 HIS A CA 1
ATOM 4537 C C . HIS A 1 581 ? 35.646 28.216 -58.060 1.00 52.28 581 HIS A C 1
ATOM 4539 O O . HIS A 1 581 ? 36.730 27.910 -58.556 1.00 52.28 581 HIS A O 1
ATOM 4545 N N . ALA A 1 582 ? 35.162 27.588 -56.983 1.00 54.66 582 ALA A N 1
ATOM 4546 C CA . ALA A 1 582 ? 35.913 26.598 -56.198 1.00 54.66 582 ALA A CA 1
ATOM 4547 C C . ALA A 1 582 ? 35.458 25.144 -56.422 1.00 54.66 582 ALA A C 1
ATOM 4549 O O . ALA A 1 582 ? 36.017 24.239 -55.811 1.00 54.66 582 ALA A O 1
ATOM 4550 N N . LEU A 1 583 ? 34.480 24.919 -57.304 1.00 65.50 583 LEU A N 1
ATOM 4551 C CA . LEU A 1 583 ? 33.901 23.602 -57.569 1.00 65.50 583 LEU A CA 1
ATOM 4552 C C . LEU A 1 583 ? 34.964 22.608 -58.079 1.00 65.50 583 LEU A C 1
ATOM 4554 O O . LEU A 1 583 ? 35.560 22.820 -59.148 1.00 65.50 583 LEU A O 1
ATOM 4558 N N . VAL A 1 584 ? 35.197 21.523 -57.340 1.00 68.12 584 VAL A N 1
ATOM 4559 C CA . VAL A 1 584 ? 36.117 20.444 -57.728 1.00 68.12 584 VAL A CA 1
ATOM 4560 C C . VAL A 1 584 ? 35.346 19.368 -58.496 1.00 68.12 584 VAL A C 1
ATOM 4562 O O . VAL A 1 584 ? 34.199 19.064 -58.194 1.00 68.12 584 VAL A O 1
ATOM 4565 N N . ILE A 1 585 ? 35.976 18.766 -59.511 1.00 66.62 585 ILE A N 1
ATOM 4566 C CA . ILE A 1 585 ? 35.356 17.705 -60.331 1.00 66.62 585 ILE A CA 1
ATOM 4567 C C . ILE A 1 585 ? 34.957 16.489 -59.477 1.00 66.62 585 ILE A C 1
ATOM 4569 O O . ILE A 1 585 ? 33.972 15.822 -59.780 1.00 66.62 585 ILE A O 1
ATOM 4573 N N . GLU A 1 586 ? 35.716 16.190 -58.421 1.00 68.19 586 GLU A N 1
ATOM 4574 C CA . GLU A 1 586 ? 35.409 15.110 -57.477 1.00 68.19 586 GLU A CA 1
ATOM 4575 C C . GLU A 1 586 ? 34.097 15.366 -56.723 1.00 68.19 586 GLU A C 1
ATOM 4577 O O . GLU A 1 586 ? 33.293 14.445 -56.608 1.00 68.19 586 GLU A O 1
ATOM 4582 N N . ASP A 1 587 ? 33.812 16.613 -56.338 1.00 69.62 587 ASP A N 1
ATOM 4583 C CA . ASP A 1 587 ? 32.561 16.988 -55.663 1.00 69.62 587 ASP A CA 1
ATOM 4584 C C . ASP A 1 587 ? 31.351 16.812 -56.592 1.00 69.62 587 ASP A C 1
ATOM 4586 O O . ASP A 1 587 ? 30.301 16.333 -56.172 1.00 69.62 587 ASP A O 1
ATOM 4590 N N . CYS A 1 588 ? 31.511 17.106 -57.886 1.00 68.69 588 CYS A N 1
ATOM 4591 C CA . CYS A 1 588 ? 30.475 16.873 -58.895 1.00 68.69 588 CYS A CA 1
ATOM 4592 C C . CYS A 1 588 ? 30.233 15.384 -59.165 1.00 68.69 588 CYS A C 1
ATOM 4594 O O . CYS A 1 588 ? 29.092 14.966 -59.349 1.00 68.69 588 CYS A O 1
ATOM 4596 N N . LYS A 1 589 ? 31.294 14.567 -59.171 1.00 72.31 589 LYS A N 1
ATOM 4597 C CA . LYS A 1 589 ? 31.165 13.104 -59.276 1.00 72.31 589 LYS A CA 1
ATOM 4598 C C . LYS A 1 589 ? 30.470 12.526 -58.046 1.00 72.31 589 LYS A C 1
ATOM 4600 O O . LYS A 1 589 ? 29.615 11.659 -58.184 1.00 72.31 589 LYS A O 1
ATOM 4605 N N . ASN A 1 590 ? 30.796 13.035 -56.860 1.00 72.12 590 ASN A N 1
ATOM 4606 C CA . ASN A 1 590 ? 30.127 12.658 -55.620 1.00 72.12 590 ASN A CA 1
ATOM 4607 C C . ASN A 1 590 ? 28.652 13.083 -55.634 1.00 72.12 590 ASN A C 1
ATOM 4609 O O . ASN A 1 590 ? 27.802 12.273 -55.288 1.00 72.12 590 ASN A O 1
ATOM 4613 N N . ALA A 1 591 ? 28.325 14.277 -56.134 1.00 73.19 591 ALA A N 1
ATOM 4614 C CA . ALA A 1 591 ? 26.942 14.728 -56.296 1.00 73.19 591 ALA A CA 1
ATOM 4615 C C . ALA A 1 591 ? 26.133 13.844 -57.269 1.00 73.19 591 ALA A C 1
ATOM 4617 O O . ALA A 1 591 ? 24.985 13.516 -56.979 1.00 73.19 591 ALA A O 1
ATOM 4618 N N . LEU A 1 592 ? 26.732 13.385 -58.377 1.00 72.88 592 LEU A N 1
ATOM 4619 C CA . LEU A 1 592 ? 26.098 12.424 -59.296 1.00 72.88 592 LEU A CA 1
ATOM 4620 C C . LEU A 1 592 ? 25.904 11.034 -58.659 1.00 72.88 592 LEU A C 1
ATOM 4622 O O . LEU A 1 592 ? 24.896 10.377 -58.901 1.00 72.88 592 LEU A O 1
ATOM 4626 N N . ASN A 1 593 ? 26.823 10.600 -57.794 1.00 74.25 593 ASN A N 1
ATOM 4627 C CA . ASN A 1 593 ? 26.647 9.360 -57.032 1.00 74.25 593 ASN A CA 1
ATOM 4628 C C . ASN A 1 593 ? 25.553 9.490 -55.952 1.00 74.25 593 ASN A C 1
ATOM 4630 O O . ASN A 1 593 ? 24.857 8.516 -55.669 1.00 74.25 593 ASN A O 1
ATOM 4634 N N . VAL A 1 594 ? 25.379 10.677 -55.356 1.00 73.06 594 VAL A N 1
ATOM 4635 C CA . VAL A 1 594 ? 24.274 10.987 -54.426 1.00 73.06 594 VAL A CA 1
ATOM 4636 C C . VAL A 1 594 ? 22.934 11.046 -55.168 1.00 73.06 594 VAL A C 1
ATOM 4638 O O . VAL A 1 594 ? 21.929 10.576 -54.643 1.00 73.06 594 VAL A O 1
ATOM 4641 N N . TYR A 1 595 ? 22.917 11.529 -56.415 1.00 70.94 595 TYR A N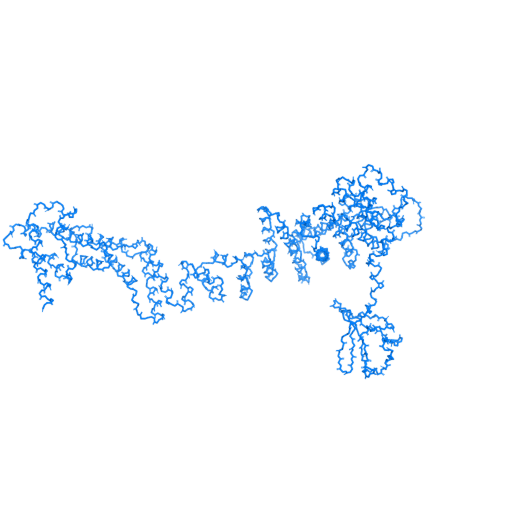 1
ATOM 4642 C CA . TYR A 1 595 ? 21.737 11.521 -57.291 1.00 70.94 595 TYR A CA 1
ATOM 4643 C C . TYR A 1 595 ? 21.166 10.109 -57.521 1.00 70.94 595 TYR A C 1
ATOM 4645 O O . TYR A 1 595 ? 19.949 9.938 -57.570 1.00 70.94 595 TYR A O 1
ATOM 4653 N N . ASP A 1 596 ? 22.011 9.077 -57.598 1.00 70.69 596 ASP A N 1
ATOM 4654 C CA . ASP A 1 596 ? 21.551 7.684 -57.715 1.00 70.69 596 ASP A CA 1
ATOM 4655 C C . ASP A 1 596 ? 20.932 7.134 -56.412 1.00 70.69 596 ASP A C 1
ATOM 4657 O O . ASP A 1 596 ? 20.285 6.084 -56.421 1.00 70.69 596 ASP A O 1
ATOM 4661 N N . LEU A 1 597 ? 21.122 7.831 -55.286 1.00 68.81 597 LEU A N 1
ATOM 4662 C CA . LEU A 1 597 ? 20.584 7.475 -53.971 1.00 68.81 597 LEU A CA 1
ATOM 4663 C C . LEU A 1 597 ? 19.314 8.263 -53.600 1.00 68.81 597 LEU A C 1
ATOM 4665 O O . LEU A 1 597 ? 18.643 7.868 -52.646 1.00 68.81 597 LEU A O 1
ATOM 4669 N N . ALA A 1 598 ? 18.985 9.327 -54.342 1.00 67.50 598 ALA A N 1
ATOM 4670 C CA . ALA A 1 598 ? 17.831 10.196 -54.107 1.00 67.50 598 ALA A CA 1
ATOM 4671 C C . ALA A 1 598 ? 16.486 9.549 -54.505 1.00 67.50 598 ALA A C 1
ATOM 4673 O O . ALA A 1 598 ? 16.433 8.582 -55.274 1.00 67.50 598 ALA A O 1
ATOM 4674 N N . GLU A 1 599 ? 15.375 10.088 -53.992 1.00 68.06 599 GLU A N 1
ATOM 4675 C CA . GLU A 1 599 ? 14.030 9.631 -54.357 1.00 68.06 599 GLU A CA 1
ATOM 4676 C C . GLU A 1 599 ? 13.690 9.956 -55.823 1.00 68.06 599 GLU A C 1
ATOM 4678 O O . GLU A 1 599 ? 14.074 10.989 -56.373 1.00 68.06 599 GLU A O 1
ATOM 4683 N N . ALA A 1 600 ? 12.930 9.070 -56.478 1.00 61.19 600 ALA A N 1
ATOM 4684 C CA . ALA A 1 600 ? 12.647 9.155 -57.916 1.00 61.19 600 ALA A CA 1
ATOM 4685 C C . ALA A 1 600 ? 11.900 10.437 -58.338 1.00 61.19 600 ALA A C 1
ATOM 4687 O O . ALA A 1 600 ? 11.961 10.822 -59.504 1.00 61.19 600 ALA A O 1
ATOM 4688 N N . THR A 1 601 ? 11.198 11.088 -57.410 1.00 62.41 601 THR A N 1
ATOM 4689 C CA . THR A 1 601 ? 10.436 12.325 -57.635 1.00 62.41 601 THR A CA 1
ATOM 4690 C C . THR A 1 601 ? 11.318 13.566 -57.727 1.00 62.41 601 THR A C 1
ATOM 4692 O O . THR A 1 601 ? 11.001 14.466 -58.496 1.00 62.41 601 THR A O 1
ATOM 4695 N N . GLU A 1 602 ? 12.433 13.601 -56.996 1.00 64.94 602 GLU A N 1
ATOM 4696 C CA . GLU A 1 602 ? 13.334 14.764 -56.902 1.00 64.94 602 GLU A CA 1
ATOM 4697 C C . GLU A 1 602 ? 14.559 14.625 -57.813 1.00 64.94 602 GLU A C 1
ATOM 4699 O O . GLU A 1 602 ? 15.283 15.585 -58.081 1.00 64.94 602 GLU A O 1
ATOM 4704 N N . ARG A 1 603 ? 14.767 13.417 -58.345 1.00 68.06 603 ARG A N 1
ATOM 4705 C CA . ARG A 1 603 ? 15.912 13.033 -59.167 1.00 68.06 603 ARG A CA 1
ATOM 4706 C C . ARG A 1 603 ? 16.132 13.999 -60.344 1.00 68.06 603 ARG A C 1
ATOM 4708 O O . ARG A 1 603 ? 17.237 14.506 -60.515 1.00 68.06 603 ARG A O 1
ATOM 4715 N N . ASN A 1 604 ? 15.095 14.338 -61.110 1.00 69.62 604 ASN A N 1
ATOM 4716 C CA . ASN A 1 604 ? 15.230 15.216 -62.287 1.00 69.62 604 ASN A CA 1
ATOM 4717 C C . ASN A 1 604 ? 15.603 16.667 -61.932 1.00 69.62 604 ASN A C 1
ATOM 4719 O O . ASN A 1 604 ? 16.413 17.289 -62.625 1.00 69.62 604 ASN A O 1
ATOM 4723 N N . GLU A 1 605 ? 15.052 17.196 -60.840 1.00 71.12 605 GLU A N 1
ATOM 4724 C CA . GLU A 1 605 ? 15.335 18.558 -60.371 1.00 71.12 605 GLU A CA 1
ATOM 4725 C C . GLU A 1 605 ? 16.769 18.661 -59.835 1.00 71.12 605 GLU A C 1
ATOM 4727 O O . GLU A 1 605 ? 17.506 19.581 -60.193 1.00 71.12 605 GLU A O 1
ATOM 4732 N N . LEU A 1 606 ? 17.208 17.652 -59.076 1.00 70.25 606 LEU A N 1
ATOM 4733 C CA . LEU A 1 606 ? 18.576 17.531 -58.572 1.00 70.25 606 LEU A CA 1
ATOM 4734 C C . LEU A 1 606 ? 19.603 17.380 -59.700 1.00 70.25 606 LEU A C 1
ATOM 4736 O O . LEU A 1 606 ? 20.652 18.023 -59.660 1.00 70.25 606 LEU A O 1
ATOM 4740 N N . ASN A 1 607 ? 19.293 16.589 -60.733 1.00 74.81 607 ASN A N 1
ATOM 4741 C CA . ASN A 1 607 ? 20.150 16.468 -61.916 1.00 74.81 607 ASN A CA 1
ATOM 4742 C C . ASN A 1 607 ? 20.337 17.836 -62.578 1.00 74.81 607 ASN A C 1
ATOM 4744 O O . ASN A 1 607 ? 21.455 18.289 -62.823 1.00 74.81 607 ASN A O 1
ATOM 4748 N N . THR A 1 608 ? 19.223 18.529 -62.807 1.00 73.00 608 THR A N 1
ATOM 4749 C CA . THR A 1 608 ? 19.205 19.851 -63.434 1.00 73.00 608 THR A CA 1
ATOM 4750 C C . THR A 1 608 ? 20.037 20.857 -62.638 1.00 73.00 608 THR A C 1
ATOM 4752 O O . THR A 1 608 ? 20.808 21.615 -63.230 1.00 73.00 608 THR A O 1
ATOM 4755 N N . LEU A 1 609 ? 19.952 20.820 -61.306 1.00 73.38 609 LEU A N 1
ATOM 4756 C CA . LEU A 1 609 ? 20.717 21.677 -60.400 1.00 73.38 609 LEU A CA 1
ATOM 4757 C C . LEU A 1 609 ? 22.229 21.397 -60.456 1.00 73.38 609 LEU A C 1
ATOM 4759 O O . LEU A 1 609 ? 23.017 22.338 -60.580 1.00 73.38 609 LEU A O 1
ATOM 4763 N N . ILE A 1 610 ? 22.646 20.125 -60.440 1.00 73.00 610 ILE A N 1
ATOM 4764 C CA . ILE A 1 610 ? 24.065 19.737 -60.550 1.00 73.00 610 ILE A CA 1
ATOM 4765 C C . ILE A 1 610 ? 24.652 20.242 -61.873 1.00 73.00 610 ILE A C 1
ATOM 4767 O O . ILE A 1 610 ? 25.685 20.919 -61.882 1.00 73.00 610 ILE A O 1
ATOM 4771 N N . TRP A 1 611 ? 23.982 19.963 -62.994 1.00 73.25 611 TRP A N 1
ATOM 4772 C CA . TRP A 1 611 ? 24.464 20.365 -64.316 1.00 73.25 611 TRP A CA 1
ATOM 4773 C C . TRP A 1 611 ? 24.454 21.885 -64.507 1.00 73.25 611 TRP A C 1
ATOM 4775 O O . TRP A 1 611 ? 25.419 22.434 -65.045 1.00 73.25 611 TRP A O 1
ATOM 4785 N N . ALA A 1 612 ? 23.432 22.591 -64.012 1.00 69.75 612 ALA A N 1
ATOM 4786 C CA . ALA A 1 612 ? 23.371 24.051 -64.081 1.00 69.75 612 ALA A CA 1
ATOM 4787 C C . ALA A 1 612 ? 24.538 24.726 -63.337 1.00 69.75 612 ALA A C 1
ATOM 4789 O O . ALA A 1 612 ? 25.125 25.690 -63.843 1.00 69.75 612 ALA A O 1
ATOM 4790 N N . ARG A 1 613 ? 24.927 24.188 -62.174 1.00 71.06 613 ARG A N 1
ATOM 4791 C CA . ARG A 1 613 ? 26.044 24.698 -61.359 1.00 71.06 613 ARG A CA 1
ATOM 4792 C C . ARG A 1 613 ? 27.403 24.429 -61.977 1.00 71.06 613 ARG A C 1
ATOM 4794 O O . ARG A 1 613 ? 28.262 25.313 -61.978 1.00 71.06 613 ARG A O 1
ATOM 4801 N N . VAL A 1 614 ? 27.588 23.240 -62.552 1.00 71.62 614 VAL A N 1
ATOM 4802 C CA . VAL A 1 614 ? 28.804 22.886 -63.299 1.00 71.62 614 VAL A CA 1
ATOM 4803 C C . VAL A 1 614 ? 28.993 23.844 -64.472 1.00 71.62 614 VAL A C 1
ATOM 4805 O O . VAL A 1 614 ? 30.048 24.462 -64.591 1.00 71.62 614 VAL A O 1
ATOM 4808 N N . ILE A 1 615 ? 27.959 24.036 -65.291 1.00 69.38 615 ILE A N 1
ATOM 4809 C CA . ILE A 1 615 ? 28.022 24.925 -66.458 1.00 69.38 615 ILE A CA 1
ATOM 4810 C C . ILE A 1 615 ? 28.287 26.375 -66.024 1.00 69.38 615 ILE A C 1
ATOM 4812 O O . ILE A 1 615 ? 29.151 27.039 -66.597 1.00 69.38 615 ILE A O 1
ATOM 4816 N N . SER A 1 616 ? 27.628 26.856 -64.965 1.00 67.94 616 SER A N 1
ATOM 4817 C CA . SER A 1 616 ? 27.864 28.204 -64.421 1.00 67.94 616 SER A CA 1
ATOM 4818 C C . SER A 1 616 ? 29.314 28.395 -63.949 1.00 67.94 616 SER A C 1
ATOM 4820 O O . SER A 1 616 ? 29.959 29.382 -64.305 1.00 67.94 616 SER A O 1
ATOM 4822 N N . SER A 1 617 ? 29.874 27.413 -63.230 1.00 68.50 617 SER A N 1
ATOM 4823 C CA . SER A 1 617 ? 31.283 27.404 -62.799 1.00 68.50 617 SER A CA 1
ATOM 4824 C C . SER A 1 617 ? 32.259 27.545 -63.967 1.00 68.50 617 SER A C 1
ATOM 4826 O O . SER A 1 617 ? 33.259 28.270 -63.882 1.00 68.50 617 SER A O 1
ATOM 4828 N N . GLU A 1 618 ? 31.989 26.864 -65.076 1.00 66.50 618 GLU A N 1
ATOM 4829 C CA . GLU A 1 618 ? 32.880 26.878 -66.229 1.00 66.50 618 GLU A CA 1
ATOM 4830 C C . GLU A 1 618 ? 32.760 28.146 -67.087 1.00 66.50 618 GLU A C 1
ATOM 4832 O O . GLU A 1 618 ? 33.770 28.610 -67.638 1.00 66.50 618 GLU A O 1
ATOM 4837 N N . ILE A 1 619 ? 31.563 28.739 -67.154 1.00 64.12 619 ILE A N 1
ATOM 4838 C CA . ILE A 1 619 ? 31.326 30.055 -67.765 1.00 64.12 619 ILE A CA 1
ATOM 4839 C C . ILE A 1 619 ? 32.093 31.142 -67.003 1.00 64.12 619 ILE A C 1
ATOM 4841 O O . ILE A 1 619 ? 32.808 31.949 -67.613 1.00 64.12 619 ILE A O 1
ATOM 4845 N N . ASP A 1 620 ? 32.034 31.108 -65.672 1.00 60.84 620 ASP A N 1
ATOM 4846 C CA . ASP A 1 620 ? 32.724 32.068 -64.808 1.00 60.84 620 ASP A CA 1
ATOM 4847 C C . ASP A 1 620 ? 34.256 31.874 -64.813 1.00 60.84 620 ASP A C 1
ATOM 4849 O O . ASP A 1 620 ? 35.015 32.838 -64.678 1.00 60.84 620 ASP A O 1
ATOM 4853 N N . SER A 1 621 ? 34.745 30.649 -65.050 1.00 59.12 621 SER A N 1
ATOM 4854 C CA . SER A 1 621 ? 36.180 30.300 -65.081 1.00 59.12 621 SER A CA 1
ATOM 4855 C C . SER A 1 621 ? 36.906 30.645 -66.399 1.00 59.12 621 SER A C 1
ATOM 4857 O O . SER A 1 621 ? 38.041 30.217 -66.612 1.00 59.12 621 SER A O 1
ATOM 4859 N N . ASN A 1 622 ? 36.297 31.440 -67.291 1.00 56.41 622 ASN A N 1
ATOM 4860 C CA . ASN A 1 622 ? 36.835 31.901 -68.590 1.00 56.41 622 ASN A CA 1
ATOM 4861 C C . ASN A 1 622 ? 37.187 30.800 -69.621 1.00 56.41 622 ASN A C 1
ATOM 4863 O O . ASN A 1 622 ? 37.590 31.140 -70.737 1.00 56.41 622 ASN A O 1
ATOM 4867 N N . ALA A 1 623 ? 37.024 29.511 -69.301 1.00 55.69 623 ALA A N 1
ATOM 4868 C CA . ALA A 1 623 ? 37.226 28.408 -70.245 1.00 55.69 623 ALA A CA 1
ATOM 4869 C C . ALA A 1 623 ? 36.209 28.486 -71.393 1.00 55.69 623 ALA A C 1
ATOM 4871 O O . ALA A 1 623 ? 36.575 28.412 -72.565 1.00 55.69 623 ALA A O 1
ATOM 4872 N N . TRP A 1 624 ? 34.954 28.786 -71.056 1.00 57.31 624 TRP A N 1
ATOM 4873 C CA . TRP A 1 624 ? 33.883 28.924 -72.036 1.00 57.31 624 TRP A CA 1
ATOM 4874 C C . TRP A 1 624 ? 33.916 30.238 -72.801 1.00 57.31 624 TRP A C 1
ATOM 4876 O O . TRP A 1 624 ? 33.525 30.239 -73.955 1.00 57.31 624 TRP A O 1
ATOM 4886 N N . LYS A 1 625 ? 34.455 31.339 -72.257 1.00 55.50 625 LYS A N 1
ATOM 4887 C CA . LYS A 1 625 ? 34.628 32.573 -73.053 1.00 55.50 625 LYS A CA 1
ATOM 4888 C C . LYS A 1 625 ? 35.520 32.333 -74.278 1.00 55.50 625 LYS A C 1
ATOM 4890 O O . LYS A 1 625 ? 35.190 32.789 -75.362 1.00 55.50 625 LYS A O 1
ATOM 4895 N N . ARG A 1 626 ? 36.579 31.521 -74.139 1.00 53.31 626 ARG A N 1
ATOM 4896 C CA . ARG A 1 626 ? 37.410 31.084 -75.279 1.00 53.31 626 ARG A CA 1
ATOM 4897 C C . ARG A 1 626 ? 36.688 30.127 -76.235 1.00 53.31 626 ARG A C 1
ATOM 4899 O O . ARG A 1 626 ? 36.984 30.151 -77.425 1.00 53.31 626 ARG A O 1
ATOM 4906 N N . ALA A 1 627 ? 35.781 29.291 -75.729 1.00 52.75 627 ALA A N 1
ATOM 4907 C CA . ALA A 1 627 ? 34.979 28.375 -76.543 1.00 52.75 627 ALA A CA 1
ATOM 4908 C C . ALA A 1 627 ? 33.864 29.102 -77.320 1.00 52.75 627 ALA A C 1
ATOM 4910 O O . ALA A 1 627 ? 33.651 28.829 -78.497 1.00 52.75 627 ALA A O 1
ATOM 4911 N N . LEU A 1 628 ? 33.203 30.076 -76.687 1.00 55.41 628 LEU A N 1
ATOM 4912 C CA . LEU A 1 628 ? 32.174 30.937 -77.276 1.00 55.41 628 LEU A CA 1
ATOM 4913 C C . LEU A 1 628 ? 32.738 31.870 -78.358 1.00 55.41 628 LEU A C 1
ATOM 4915 O O . LEU A 1 628 ? 32.048 32.130 -79.342 1.00 55.41 628 LEU A O 1
ATOM 4919 N N . ASP A 1 629 ? 33.988 32.325 -78.219 1.00 54.94 629 ASP A N 1
ATOM 4920 C CA . ASP A 1 629 ? 34.671 33.139 -79.237 1.00 54.94 629 ASP A CA 1
ATOM 4921 C C . ASP A 1 629 ? 35.055 32.325 -80.501 1.00 54.94 629 ASP A C 1
ATOM 4923 O O . ASP A 1 629 ? 35.196 32.896 -81.584 1.00 54.94 629 ASP A O 1
ATOM 4927 N N . ASN A 1 630 ? 35.172 30.991 -80.402 1.00 53.84 630 ASN A N 1
ATOM 4928 C CA . ASN A 1 630 ? 35.556 30.081 -81.493 1.00 53.84 630 ASN A CA 1
ATOM 4929 C C . ASN A 1 630 ? 34.374 29.206 -81.962 1.00 53.84 630 ASN A C 1
ATOM 4931 O O . ASN A 1 630 ? 34.401 27.980 -81.876 1.00 53.84 630 ASN A O 1
ATOM 4935 N N . ALA A 1 631 ? 33.341 29.830 -82.534 1.00 52.47 631 ALA A N 1
ATOM 4936 C CA . ALA A 1 631 ? 32.100 29.170 -82.973 1.00 52.47 631 ALA A CA 1
ATOM 4937 C C . ALA A 1 631 ? 32.245 28.093 -84.083 1.00 52.47 631 ALA A C 1
ATOM 4939 O O . ALA A 1 631 ? 31.250 27.489 -84.482 1.00 52.47 631 ALA A O 1
ATOM 4940 N N . HIS A 1 632 ? 33.447 27.856 -84.621 1.00 50.41 632 HIS A N 1
ATOM 4941 C CA . HIS A 1 632 ? 33.660 26.969 -85.771 1.00 50.41 632 HIS A CA 1
ATOM 4942 C C . HIS A 1 632 ? 34.065 25.525 -85.413 1.00 50.41 632 HIS A C 1
ATOM 4944 O O . HIS A 1 632 ? 33.935 24.658 -86.274 1.00 50.41 632 HIS A O 1
ATOM 4950 N N . GLN A 1 633 ? 34.485 25.234 -84.171 1.00 55.81 633 GLN A N 1
ATOM 4951 C CA . GLN A 1 633 ? 34.790 23.870 -83.696 1.00 55.81 633 GLN A CA 1
ATOM 4952 C C . GLN A 1 633 ? 34.402 23.703 -82.210 1.00 55.81 633 GLN A C 1
ATOM 4954 O O . GLN A 1 633 ? 35.247 23.838 -81.326 1.00 55.81 633 GLN A O 1
ATOM 4959 N N . PRO A 1 634 ? 33.123 23.416 -81.909 1.00 56.72 634 PRO A N 1
ATOM 4960 C CA . PRO A 1 634 ? 32.633 23.357 -80.530 1.00 56.72 634 PRO A CA 1
ATOM 4961 C C . PRO A 1 634 ? 33.189 22.163 -79.736 1.00 56.72 634 PRO A C 1
ATOM 4963 O O . PRO A 1 634 ? 33.455 22.299 -78.549 1.00 56.72 634 PRO A O 1
ATOM 4966 N N . LEU A 1 635 ? 33.427 21.016 -80.383 1.00 56.81 635 LEU A N 1
ATOM 4967 C CA . LEU A 1 635 ? 33.898 19.793 -79.715 1.00 56.81 635 LEU A CA 1
ATOM 4968 C C . LEU A 1 635 ? 35.346 19.915 -79.206 1.00 56.81 635 LEU A C 1
ATOM 4970 O O . LEU A 1 635 ? 35.620 19.546 -78.070 1.00 56.81 635 LEU A O 1
ATOM 4974 N N . GLU A 1 636 ? 36.251 20.511 -79.991 1.00 56.78 636 GLU A N 1
ATOM 4975 C CA . GLU A 1 636 ? 37.655 20.735 -79.590 1.00 56.78 636 GLU A CA 1
ATOM 4976 C C . GLU A 1 636 ? 37.788 21.768 -78.459 1.00 56.78 636 GLU A C 1
ATOM 4978 O O . GLU A 1 636 ? 38.725 21.715 -77.667 1.00 56.78 636 GLU A O 1
ATOM 4983 N N . ALA A 1 637 ? 36.843 22.706 -78.355 1.00 53.38 637 ALA A N 1
ATOM 4984 C CA . ALA A 1 637 ? 36.833 23.708 -77.292 1.00 53.38 637 ALA A CA 1
ATOM 4985 C C . ALA A 1 637 ? 36.328 23.156 -75.944 1.00 53.38 637 ALA A C 1
ATOM 4987 O O . ALA A 1 637 ? 36.616 23.737 -74.896 1.00 53.38 637 ALA A O 1
ATOM 4988 N N . ILE A 1 638 ? 35.585 22.044 -75.976 1.00 58.16 638 ILE A N 1
ATOM 4989 C CA . ILE A 1 638 ? 35.073 21.330 -74.800 1.00 58.16 638 ILE A CA 1
ATOM 4990 C C . ILE A 1 638 ? 36.060 20.240 -74.341 1.00 58.16 638 ILE A C 1
ATOM 4992 O O . ILE A 1 638 ? 36.045 19.862 -73.167 1.00 58.16 638 ILE A O 1
ATOM 4996 N N . GLU A 1 639 ? 36.958 19.761 -75.209 1.00 54.72 639 GLU A N 1
ATOM 4997 C CA . GLU A 1 639 ? 37.964 18.754 -74.852 1.00 54.72 639 GLU A CA 1
ATOM 4998 C C . GLU A 1 639 ? 38.860 19.228 -73.692 1.00 54.72 639 GLU A C 1
ATOM 5000 O O . GLU A 1 639 ? 39.613 20.197 -73.787 1.00 54.72 639 GLU A O 1
ATOM 5005 N N . GLY A 1 640 ? 38.773 18.521 -72.560 1.00 56.59 640 GLY A N 1
ATOM 5006 C CA . GLY A 1 640 ? 39.535 18.828 -71.344 1.00 56.59 640 GLY A CA 1
ATOM 5007 C C . GLY A 1 640 ? 38.830 19.736 -70.329 1.00 56.59 640 GLY A C 1
ATOM 5008 O O . GLY A 1 640 ? 39.395 19.980 -69.261 1.00 56.59 640 GLY A O 1
ATOM 5009 N N . THR A 1 641 ? 37.606 20.191 -70.610 1.00 66.19 641 THR A N 1
ATOM 5010 C CA . THR A 1 641 ? 36.749 20.897 -69.637 1.00 66.19 641 THR A CA 1
ATOM 5011 C C . THR A 1 641 ? 36.235 19.952 -68.538 1.00 66.19 641 THR A C 1
ATOM 5013 O O . THR A 1 641 ? 36.233 18.727 -68.696 1.00 66.19 641 THR A O 1
ATOM 5016 N N . LYS A 1 642 ? 35.805 20.502 -67.393 1.00 63.91 642 LYS A N 1
ATOM 5017 C CA . LYS A 1 642 ? 35.141 19.742 -66.319 1.00 63.91 642 LYS A CA 1
ATOM 5018 C C . LYS A 1 642 ? 33.838 19.114 -66.834 1.00 63.91 642 LYS A C 1
ATOM 5020 O O . LYS A 1 642 ? 33.523 18.006 -66.409 1.00 63.91 642 LYS A O 1
ATOM 5025 N N . LEU A 1 643 ? 33.144 19.755 -67.784 1.00 66.25 643 LEU A N 1
ATOM 5026 C CA . LEU A 1 643 ? 31.970 19.193 -68.464 1.00 66.25 643 LEU A CA 1
ATOM 5027 C C . LEU A 1 643 ? 32.307 17.904 -69.229 1.00 66.25 643 LEU A C 1
ATOM 5029 O O . LEU A 1 643 ? 31.655 16.889 -69.010 1.00 66.25 643 LEU A O 1
ATOM 5033 N N . ASP A 1 644 ? 33.352 17.893 -70.065 1.00 66.94 644 ASP A N 1
ATOM 5034 C CA . ASP A 1 644 ? 33.776 16.684 -70.797 1.00 66.94 644 ASP A CA 1
ATOM 5035 C C . ASP A 1 644 ? 34.197 15.549 -69.848 1.00 66.94 644 ASP A C 1
ATOM 5037 O O . ASP A 1 644 ? 33.902 14.377 -70.079 1.00 66.94 644 ASP A O 1
ATOM 5041 N N . GLN A 1 645 ? 34.850 15.884 -68.733 1.00 65.69 645 GLN A N 1
ATOM 5042 C CA . GLN A 1 645 ? 35.258 14.896 -67.731 1.00 65.69 645 GLN A CA 1
ATOM 5043 C C . GLN A 1 645 ? 34.086 14.325 -66.918 1.00 65.69 645 GLN A C 1
ATOM 5045 O O . GLN A 1 645 ? 34.162 13.168 -66.502 1.00 65.69 645 GLN A O 1
ATOM 5050 N N . LEU A 1 646 ? 33.021 15.101 -66.693 1.00 67.50 646 LEU A N 1
ATOM 5051 C CA . LEU A 1 646 ? 31.788 14.627 -66.058 1.00 67.50 646 LEU A CA 1
ATOM 5052 C C . LEU A 1 646 ? 30.918 13.828 -67.029 1.00 67.50 646 LEU A C 1
ATOM 5054 O O . LEU A 1 646 ? 30.415 12.773 -66.654 1.00 67.50 646 LEU A O 1
ATOM 5058 N N . LEU A 1 647 ? 30.825 14.250 -68.292 1.00 66.94 647 LEU A N 1
ATOM 5059 C CA . LEU A 1 647 ? 30.131 13.501 -69.344 1.00 66.94 647 LEU A CA 1
ATOM 5060 C C . LEU A 1 647 ? 30.776 12.127 -69.575 1.00 66.94 647 LEU A C 1
ATOM 5062 O O . LEU A 1 647 ? 30.070 11.132 -69.669 1.00 66.94 647 LEU A O 1
ATOM 5066 N N . LYS A 1 648 ? 32.114 12.036 -69.542 1.00 66.88 648 LYS A N 1
ATOM 5067 C CA . LYS A 1 648 ? 32.845 10.753 -69.585 1.00 66.88 648 LYS A CA 1
ATOM 5068 C C . LYS A 1 648 ? 32.641 9.867 -68.350 1.00 66.88 648 LYS A C 1
ATOM 5070 O O . LYS A 1 648 ? 32.961 8.684 -68.408 1.00 66.88 648 LYS A O 1
ATOM 5075 N N . PHE A 1 649 ? 32.200 10.434 -67.227 1.00 63.78 649 PHE A N 1
ATOM 5076 C CA . PHE A 1 649 ? 31.924 9.692 -65.993 1.00 63.78 649 PHE A CA 1
ATOM 5077 C C . PHE A 1 649 ? 30.484 9.163 -65.943 1.00 63.78 649 PHE A C 1
ATOM 5079 O O . PHE A 1 649 ? 30.224 8.179 -65.254 1.00 63.78 649 PHE A O 1
ATOM 5086 N N . CYS A 1 650 ? 29.564 9.778 -66.689 1.00 61.97 650 CYS A N 1
ATOM 5087 C CA . CYS A 1 650 ? 28.190 9.307 -66.805 1.00 61.97 650 CYS A CA 1
ATOM 5088 C C . CYS A 1 650 ? 28.166 7.974 -67.558 1.00 61.97 650 CYS A C 1
ATOM 5090 O O . CYS A 1 650 ? 28.694 7.864 -68.663 1.00 61.97 650 CYS A O 1
ATOM 5092 N N . THR A 1 651 ? 27.568 6.956 -66.944 1.00 59.09 651 THR A N 1
ATOM 5093 C CA . THR A 1 651 ? 27.480 5.601 -67.520 1.00 59.09 651 THR A CA 1
ATOM 5094 C C . THR A 1 651 ? 26.065 5.244 -67.960 1.00 59.09 651 THR A C 1
ATOM 5096 O O . THR A 1 651 ? 25.904 4.359 -68.792 1.00 59.09 651 THR A O 1
ATOM 5099 N N . ASN A 1 652 ? 25.055 5.967 -67.463 1.00 62.69 652 ASN A N 1
ATOM 5100 C CA . ASN A 1 652 ? 23.647 5.748 -67.776 1.00 62.69 652 ASN A CA 1
ATOM 5101 C C . ASN A 1 652 ? 23.055 6.953 -68.517 1.00 62.69 652 ASN A C 1
ATOM 5103 O O . ASN A 1 652 ? 23.283 8.098 -68.122 1.00 62.69 652 ASN A O 1
ATOM 5107 N N . ALA A 1 653 ? 22.214 6.699 -69.524 1.00 58.72 653 ALA A N 1
ATOM 5108 C CA . ALA A 1 653 ? 21.501 7.748 -70.260 1.00 58.72 653 ALA A CA 1
ATOM 5109 C C . ALA A 1 653 ? 20.573 8.594 -69.360 1.00 58.72 653 ALA A C 1
ATOM 5111 O O . ALA A 1 653 ? 20.345 9.766 -69.642 1.00 58.72 653 ALA A O 1
ATOM 5112 N N . GLU A 1 654 ? 20.092 8.035 -68.243 1.00 60.22 654 GLU A N 1
ATOM 5113 C CA . GLU A 1 654 ? 19.256 8.739 -67.254 1.00 60.22 654 GLU A CA 1
ATOM 5114 C C . GLU A 1 654 ? 20.009 9.827 -66.466 1.00 60.22 654 GLU A C 1
ATOM 5116 O O . GLU A 1 654 ? 19.386 10.753 -65.954 1.00 60.22 654 GLU A O 1
ATOM 5121 N N . GLN A 1 655 ? 21.342 9.739 -66.372 1.00 61.06 655 GLN A N 1
ATOM 5122 C CA . GLN A 1 655 ? 22.180 10.727 -65.674 1.00 61.06 655 GLN A CA 1
ATOM 5123 C C . GLN A 1 655 ? 22.457 11.970 -66.537 1.00 61.06 655 GLN A C 1
ATOM 5125 O O . GLN A 1 655 ? 22.950 12.980 -66.030 1.00 61.06 655 GLN A O 1
ATOM 5130 N N . LEU A 1 656 ? 22.135 11.921 -67.835 1.00 64.12 656 LEU A N 1
ATOM 5131 C CA . LEU A 1 656 ? 22.321 13.048 -68.744 1.00 64.12 656 LEU A CA 1
ATOM 5132 C C . LEU A 1 656 ? 21.260 14.134 -68.494 1.00 64.12 656 LEU A C 1
ATOM 5134 O O . LEU A 1 656 ? 20.092 13.824 -68.250 1.00 64.12 656 LEU A O 1
ATOM 5138 N N . PRO A 1 657 ? 21.637 15.420 -68.564 1.00 65.19 657 PRO A N 1
ATOM 5139 C CA . PRO A 1 657 ? 20.701 16.512 -68.355 1.00 65.19 657 PRO A CA 1
ATOM 5140 C C . PRO A 1 657 ? 19.760 16.690 -69.545 1.00 65.19 657 PRO A C 1
ATOM 5142 O O . PRO A 1 657 ? 20.172 16.623 -70.706 1.00 65.19 657 PRO A O 1
ATOM 5145 N N . VAL A 1 658 ? 18.511 17.062 -69.264 1.00 66.19 658 VAL A N 1
ATOM 5146 C CA . VAL A 1 658 ? 17.598 17.572 -70.289 1.00 66.19 658 VAL A CA 1
ATOM 5147 C C . VAL A 1 658 ? 17.990 19.016 -70.611 1.00 66.19 658 VAL A C 1
ATOM 5149 O O . VAL A 1 658 ? 17.847 19.924 -69.790 1.00 66.19 658 VAL A O 1
ATOM 5152 N N . THR A 1 659 ? 18.486 19.243 -71.830 1.00 61.34 659 THR A N 1
ATOM 5153 C CA . THR A 1 659 ? 19.017 20.538 -72.304 1.00 61.34 659 THR A CA 1
ATOM 5154 C C . THR A 1 659 ? 18.059 21.707 -72.085 1.00 61.34 659 THR A C 1
ATOM 5156 O O . THR A 1 659 ? 18.477 22.783 -71.662 1.00 61.34 659 THR A O 1
ATOM 5159 N N . ASN A 1 660 ? 16.765 21.495 -72.325 1.00 60.59 660 ASN A N 1
ATOM 5160 C CA . ASN A 1 660 ? 15.747 22.535 -72.181 1.00 60.59 660 ASN A CA 1
ATOM 5161 C C . ASN A 1 660 ? 15.492 22.941 -70.720 1.00 60.59 660 ASN A C 1
ATOM 5163 O O . ASN A 1 660 ? 15.146 24.095 -70.476 1.00 60.59 660 ASN A O 1
ATOM 5167 N N . GLU A 1 661 ? 15.668 22.028 -69.763 1.00 62.97 661 GLU A N 1
ATOM 5168 C CA . GLU A 1 661 ? 15.393 22.264 -68.338 1.00 62.97 661 GLU A CA 1
ATOM 5169 C C . GLU A 1 661 ? 16.588 22.934 -67.648 1.00 62.97 661 GLU A C 1
ATOM 5171 O O . GLU A 1 661 ? 16.416 23.891 -66.894 1.00 62.97 661 GLU A O 1
ATOM 5176 N N . VAL A 1 662 ? 17.813 22.534 -68.005 1.00 63.75 662 VAL A N 1
ATOM 5177 C CA . VAL A 1 662 ? 19.049 23.147 -67.487 1.00 63.75 662 VAL A CA 1
ATOM 5178 C C . VAL A 1 662 ? 19.190 24.608 -67.914 1.00 63.75 662 VAL A C 1
ATOM 5180 O O . VAL A 1 662 ? 19.525 25.459 -67.093 1.00 63.75 662 VAL A O 1
ATOM 5183 N N . ILE A 1 663 ? 18.884 24.935 -69.175 1.00 61.75 663 ILE A N 1
ATOM 5184 C CA . ILE A 1 663 ? 18.987 26.313 -69.695 1.00 61.75 663 ILE A CA 1
ATOM 5185 C C . ILE A 1 663 ? 17.962 27.250 -69.029 1.00 61.75 663 ILE A C 1
ATOM 5187 O O . ILE A 1 663 ? 18.211 28.448 -68.890 1.00 61.75 663 ILE A O 1
ATOM 5191 N N . GLN A 1 664 ? 16.815 26.718 -68.596 1.00 60.47 664 GLN A N 1
ATOM 5192 C CA . GLN A 1 664 ? 15.753 27.485 -67.934 1.00 60.47 664 GLN A CA 1
ATOM 5193 C C . GLN A 1 664 ? 15.974 27.656 -66.420 1.00 60.47 664 GLN A C 1
ATOM 5195 O O . GLN A 1 664 ? 15.243 28.424 -65.786 1.00 60.47 664 GLN A O 1
ATOM 5200 N N . HIS A 1 665 ? 16.972 26.982 -65.838 1.00 63.31 665 HIS A N 1
ATOM 5201 C CA . HIS A 1 665 ? 17.239 27.017 -64.403 1.00 63.31 665 HIS A CA 1
ATOM 5202 C C . HIS A 1 665 ? 17.702 28.409 -63.927 1.00 63.31 665 HIS A C 1
ATOM 5204 O O . HIS A 1 665 ? 18.390 29.148 -64.637 1.00 63.31 665 HIS A O 1
ATOM 5210 N N . ALA A 1 666 ? 17.330 28.779 -62.697 1.00 59.72 666 ALA A N 1
ATOM 5211 C CA . ALA A 1 666 ? 17.470 30.142 -62.169 1.00 59.72 666 ALA A CA 1
ATOM 5212 C C . ALA A 1 666 ? 18.917 30.676 -62.166 1.00 59.72 666 ALA A C 1
ATOM 5214 O O . ALA A 1 666 ? 19.124 31.876 -62.343 1.00 59.72 666 ALA A O 1
ATOM 5215 N N . GLU A 1 667 ? 19.904 29.793 -62.010 1.00 60.06 667 GLU A N 1
ATOM 5216 C CA . GLU A 1 667 ? 21.332 30.138 -61.949 1.00 60.06 667 GLU A CA 1
ATOM 5217 C C . GLU A 1 667 ? 21.950 30.428 -63.333 1.00 60.06 667 GLU A C 1
ATOM 5219 O O . GLU A 1 667 ? 22.873 31.232 -63.439 1.00 60.06 667 GLU A O 1
ATOM 5224 N N . LEU A 1 668 ? 21.383 29.871 -64.414 1.00 59.78 668 LEU A N 1
ATOM 5225 C CA . LEU A 1 668 ? 21.827 30.086 -65.802 1.00 59.78 668 LEU A CA 1
ATOM 5226 C C . LEU A 1 668 ? 21.008 31.153 -66.547 1.00 59.78 668 LEU A C 1
ATOM 5228 O O . LEU A 1 668 ? 21.303 31.487 -67.696 1.00 59.78 668 LEU A O 1
ATOM 5232 N N . ARG A 1 669 ? 20.011 31.753 -65.886 1.00 56.75 669 ARG A N 1
ATOM 5233 C CA . ARG A 1 669 ? 19.058 32.702 -66.484 1.00 56.75 669 ARG A CA 1
ATOM 5234 C C . ARG A 1 669 ? 19.712 33.954 -67.085 1.00 56.75 669 ARG A C 1
ATOM 5236 O O . ARG A 1 669 ? 19.170 34.526 -68.022 1.00 56.75 669 ARG A O 1
ATOM 5243 N N . ASN A 1 670 ? 20.888 34.350 -66.590 1.00 58.88 670 ASN A N 1
ATOM 5244 C CA . ASN A 1 670 ? 21.671 35.468 -67.136 1.00 58.88 670 ASN A CA 1
ATOM 5245 C C . ASN A 1 670 ? 22.366 35.135 -68.472 1.00 58.88 670 ASN A C 1
ATOM 5247 O O . ASN A 1 670 ? 22.750 36.046 -69.202 1.00 58.88 670 ASN A O 1
ATOM 5251 N N . TYR A 1 671 ? 22.533 33.847 -68.789 1.00 57.75 671 TYR A N 1
ATOM 5252 C CA . TYR A 1 671 ? 23.225 33.346 -69.982 1.00 57.75 671 TYR A CA 1
ATOM 5253 C C . TYR A 1 671 ? 22.271 32.689 -71.000 1.00 57.75 671 TYR A C 1
ATOM 5255 O O . TYR A 1 671 ? 22.696 32.331 -72.098 1.00 57.75 671 TYR A O 1
ATOM 5263 N N . ALA A 1 672 ? 20.977 32.585 -70.672 1.00 54.31 672 ALA A N 1
ATOM 5264 C CA . ALA A 1 672 ? 19.940 31.964 -71.501 1.00 54.31 672 ALA A CA 1
ATOM 5265 C C . ALA A 1 672 ? 19.711 32.660 -72.861 1.00 54.31 672 ALA A C 1
ATOM 5267 O O . ALA A 1 672 ? 19.248 32.024 -73.805 1.00 54.31 672 ALA A O 1
ATOM 5268 N N . ASP A 1 673 ? 20.080 33.939 -72.993 1.00 56.19 673 ASP A N 1
ATOM 5269 C CA . ASP A 1 673 ? 19.917 34.718 -74.231 1.00 56.19 673 ASP A CA 1
ATOM 5270 C C . ASP A 1 673 ? 20.981 34.405 -75.309 1.00 56.19 673 ASP A C 1
ATOM 5272 O O . ASP A 1 673 ? 20.910 34.930 -76.423 1.00 56.19 673 ASP A O 1
ATOM 5276 N N . GLN A 1 674 ? 21.984 33.561 -75.017 1.00 63.12 674 GLN A N 1
ATOM 5277 C CA . GLN A 1 674 ? 23.039 33.204 -75.973 1.00 63.12 674 GLN A CA 1
ATOM 5278 C C . GLN A 1 674 ? 22.726 31.890 -76.723 1.00 63.12 674 GLN A C 1
ATOM 5280 O O . GLN A 1 674 ? 22.898 30.807 -76.161 1.00 63.12 674 GLN A O 1
ATOM 5285 N N . PRO A 1 675 ? 22.369 31.927 -78.028 1.00 61.66 675 PRO A N 1
ATOM 5286 C CA . PRO A 1 675 ? 22.028 30.721 -78.802 1.00 61.66 675 PRO A CA 1
ATOM 5287 C C . PRO A 1 675 ? 23.218 29.768 -79.008 1.00 61.66 675 PRO A C 1
ATOM 5289 O O . PRO A 1 675 ? 23.039 28.580 -79.267 1.00 61.66 675 PRO A O 1
ATOM 5292 N N . VAL A 1 676 ? 24.440 30.285 -78.864 1.00 62.84 676 VAL A N 1
ATOM 5293 C CA . VAL A 1 676 ? 25.688 29.520 -78.984 1.00 62.84 676 VAL A CA 1
ATOM 5294 C C . VAL A 1 676 ? 25.847 28.532 -77.824 1.00 62.84 676 VAL A C 1
ATOM 5296 O O . VAL A 1 676 ? 26.279 27.406 -78.045 1.00 62.84 676 VAL A O 1
ATOM 5299 N N . LEU A 1 677 ? 25.429 28.904 -76.609 1.00 64.38 677 LEU A N 1
ATOM 5300 C CA . LEU A 1 677 ? 25.482 28.027 -75.435 1.00 64.38 677 LEU A CA 1
ATOM 5301 C C . LEU A 1 677 ? 24.544 26.821 -75.604 1.00 64.38 677 LEU A C 1
ATOM 5303 O O . LEU A 1 677 ? 24.945 25.688 -75.358 1.00 64.38 677 LEU A O 1
ATOM 5307 N N . SER A 1 678 ? 23.326 27.062 -76.102 1.00 62.88 678 SER A N 1
ATOM 5308 C CA . SER A 1 678 ? 22.341 26.010 -76.386 1.00 62.88 678 SER A CA 1
ATOM 5309 C C . SER A 1 678 ? 22.841 25.021 -77.442 1.00 62.88 678 SER A C 1
ATOM 5311 O O . SER A 1 678 ? 22.720 23.816 -77.238 1.00 62.88 678 SER A O 1
ATOM 5313 N N . TYR A 1 679 ? 23.464 25.517 -78.517 1.00 65.88 679 TYR A N 1
ATOM 5314 C CA . TYR A 1 679 ? 24.011 24.680 -79.588 1.00 65.88 679 TYR A CA 1
ATOM 5315 C C . TYR A 1 679 ? 25.215 23.837 -79.137 1.00 65.88 679 TYR A C 1
ATOM 5317 O O . TYR A 1 679 ? 25.340 22.672 -79.507 1.00 65.88 679 TYR A O 1
ATOM 5325 N N . ILE A 1 680 ? 26.110 24.412 -78.327 1.00 65.94 680 ILE A N 1
ATOM 5326 C CA . ILE A 1 680 ? 27.289 23.705 -77.808 1.00 65.94 680 ILE A CA 1
ATOM 5327 C C . ILE A 1 680 ? 26.871 22.604 -76.825 1.00 65.94 680 ILE A C 1
ATOM 5329 O O . ILE A 1 680 ? 27.392 21.493 -76.898 1.00 65.94 680 ILE A O 1
ATOM 5333 N N . LEU A 1 681 ? 25.907 22.886 -75.942 1.00 66.62 681 LEU A N 1
ATOM 5334 C CA . LEU A 1 681 ? 25.383 21.904 -74.991 1.00 66.62 681 LEU A CA 1
ATOM 5335 C C . LEU A 1 681 ? 24.631 20.770 -75.697 1.00 66.62 681 LEU A C 1
ATOM 5337 O O . LEU A 1 681 ? 24.878 19.610 -75.379 1.00 66.62 681 LEU A O 1
ATOM 5341 N N . SER A 1 682 ? 23.769 21.078 -76.676 1.00 65.62 682 SER A N 1
ATOM 5342 C CA . SER A 1 682 ? 23.065 20.042 -77.441 1.00 65.62 682 SER A CA 1
ATOM 5343 C C . SER A 1 682 ? 24.041 19.158 -78.214 1.00 65.62 682 SER A C 1
ATOM 5345 O O . SER A 1 682 ? 23.952 17.942 -78.118 1.00 65.62 682 SER A O 1
ATOM 5347 N N . ALA A 1 683 ? 25.038 19.748 -78.884 1.00 65.44 683 ALA A N 1
ATOM 5348 C CA . ALA A 1 683 ? 26.043 18.991 -79.630 1.00 65.44 683 ALA A CA 1
ATOM 5349 C C . ALA A 1 683 ? 26.930 18.115 -78.724 1.00 65.44 683 ALA A C 1
ATOM 5351 O O . ALA A 1 683 ? 27.284 16.998 -79.099 1.00 65.44 683 ALA A O 1
ATOM 5352 N N . ALA A 1 684 ? 27.292 18.597 -77.529 1.00 64.44 684 ALA A N 1
ATOM 5353 C CA . ALA A 1 684 ? 28.088 17.829 -76.572 1.00 64.44 684 ALA A CA 1
ATOM 5354 C C . ALA A 1 684 ? 27.299 16.654 -75.973 1.00 64.44 684 ALA A C 1
ATOM 5356 O O . ALA A 1 684 ? 27.842 15.558 -75.840 1.00 64.44 684 ALA A O 1
ATOM 5357 N N . ILE A 1 685 ? 26.026 16.872 -75.631 1.00 66.69 685 ILE A N 1
ATOM 5358 C CA . ILE A 1 685 ? 25.155 15.843 -75.051 1.00 66.69 685 ILE A CA 1
ATOM 5359 C C . ILE A 1 685 ? 24.773 14.799 -76.106 1.00 66.69 685 ILE A C 1
ATOM 5361 O O . ILE A 1 685 ? 24.875 13.610 -75.823 1.00 66.69 685 ILE A O 1
ATOM 5365 N N . GLU A 1 686 ? 24.429 15.212 -77.330 1.00 67.94 686 GLU A N 1
ATOM 5366 C CA . GLU A 1 686 ? 24.138 14.298 -78.448 1.00 67.94 686 GLU A CA 1
ATOM 5367 C C . GLU A 1 686 ? 25.363 13.448 -78.813 1.00 67.94 686 GLU A C 1
ATOM 5369 O O . GLU A 1 686 ? 25.252 12.231 -78.930 1.00 67.94 686 GLU A O 1
ATOM 5374 N N . SER A 1 687 ? 26.558 14.048 -78.887 1.00 66.19 687 SER A N 1
ATOM 5375 C CA . SER A 1 687 ? 27.788 13.302 -79.184 1.00 66.19 687 SER A CA 1
ATOM 5376 C C . SER A 1 687 ? 28.146 12.267 -78.111 1.00 66.19 687 SER A C 1
ATOM 5378 O O . SER A 1 687 ? 28.756 11.248 -78.440 1.00 66.19 687 SER A O 1
ATOM 5380 N N . HIS A 1 688 ? 27.828 12.518 -76.838 1.00 63.78 688 HIS A N 1
ATOM 5381 C CA . HIS A 1 688 ? 28.047 11.541 -75.765 1.00 63.78 688 HIS A CA 1
ATOM 5382 C C . HIS A 1 688 ? 26.927 10.498 -75.695 1.00 63.78 688 HIS A C 1
ATOM 5384 O O . HIS A 1 688 ? 27.229 9.331 -75.457 1.00 63.78 688 HIS A O 1
ATOM 5390 N N . ALA A 1 689 ? 25.677 10.867 -75.986 1.00 61.78 689 ALA A N 1
ATOM 5391 C CA . ALA A 1 689 ? 24.563 9.925 -76.109 1.00 61.78 689 ALA A CA 1
ATOM 5392 C C . ALA A 1 689 ? 24.807 8.900 -77.234 1.00 61.78 689 ALA A C 1
ATOM 5394 O O . ALA A 1 689 ? 24.714 7.699 -76.998 1.00 61.78 689 ALA A O 1
ATOM 5395 N N . GLU A 1 690 ? 25.256 9.347 -78.413 1.00 63.12 690 GLU A N 1
ATOM 5396 C CA . GLU A 1 690 ? 25.642 8.458 -79.522 1.00 63.12 690 GLU A CA 1
ATOM 5397 C C . GLU A 1 690 ? 26.808 7.522 -79.154 1.00 63.12 690 GLU A C 1
ATOM 5399 O O . GLU A 1 690 ? 26.904 6.395 -79.646 1.00 63.12 690 GLU A O 1
ATOM 5404 N N . ARG A 1 691 ? 27.710 7.972 -78.274 1.00 60.44 691 ARG A N 1
ATOM 5405 C CA . ARG A 1 691 ? 28.850 7.178 -77.800 1.00 60.44 691 ARG A CA 1
ATOM 5406 C C . ARG A 1 691 ? 28.429 6.088 -76.814 1.00 60.44 691 ARG A C 1
ATOM 5408 O O . ARG A 1 691 ? 29.049 5.030 -76.816 1.00 60.44 691 ARG A O 1
ATOM 5415 N N . LEU A 1 692 ? 27.410 6.346 -75.995 1.00 59.12 692 LEU A N 1
ATOM 5416 C CA . LEU A 1 692 ? 26.821 5.367 -75.079 1.00 59.12 692 LEU A CA 1
ATOM 5417 C C . LEU A 1 692 ? 25.999 4.319 -75.851 1.00 59.12 692 LEU A C 1
ATOM 5419 O O . LEU A 1 692 ? 26.222 3.126 -75.656 1.00 59.12 692 LEU A O 1
ATOM 5423 N N . ASP A 1 693 ? 25.174 4.740 -76.818 1.00 55.66 693 ASP A N 1
ATOM 5424 C CA . ASP A 1 693 ? 24.415 3.833 -77.704 1.00 55.66 693 ASP A CA 1
ATOM 5425 C C . ASP A 1 693 ? 25.338 2.939 -78.562 1.00 55.66 693 ASP A C 1
ATOM 5427 O O . ASP A 1 693 ? 25.054 1.765 -78.817 1.00 55.66 693 ASP A O 1
ATOM 5431 N N . GLY A 1 694 ? 26.493 3.468 -78.981 1.00 52.41 694 GLY A N 1
ATOM 5432 C CA . GLY A 1 694 ? 27.527 2.711 -79.693 1.00 52.41 694 GLY A CA 1
ATOM 5433 C C . GLY A 1 694 ? 28.338 1.735 -78.827 1.00 52.41 694 GLY A C 1
ATOM 5434 O O . GLY A 1 694 ? 29.114 0.962 -79.383 1.00 52.41 694 GLY A O 1
ATOM 5435 N N . MET A 1 695 ? 28.207 1.773 -77.493 1.00 48.28 695 MET A N 1
ATOM 5436 C CA . MET A 1 695 ? 28.822 0.806 -76.567 1.00 48.28 695 MET A CA 1
ATOM 5437 C C . MET A 1 695 ? 27.855 -0.309 -76.131 1.00 48.28 695 MET A C 1
ATOM 5439 O O . MET A 1 695 ? 28.321 -1.352 -75.673 1.00 48.28 695 MET A O 1
ATOM 5443 N N . GLU A 1 696 ? 26.538 -0.117 -76.279 1.00 40.19 696 GLU A N 1
ATOM 5444 C CA . GLU A 1 696 ? 25.511 -1.150 -76.046 1.00 40.19 696 GLU A CA 1
ATOM 5445 C C . GLU A 1 696 ? 25.228 -2.043 -77.275 1.00 40.19 696 GLU A C 1
ATOM 5447 O O . GLU A 1 696 ? 24.525 -3.052 -77.154 1.00 40.19 696 GLU A O 1
ATOM 5452 N N . SER A 1 697 ? 25.791 -1.710 -78.444 1.00 34.72 697 SER A N 1
ATOM 5453 C CA . SER A 1 697 ? 25.751 -2.516 -79.680 1.00 34.72 697 SER A CA 1
ATOM 5454 C C . SER A 1 697 ? 27.052 -3.275 -79.928 1.00 34.72 697 SER A C 1
ATOM 5456 O O . SER A 1 697 ? 26.958 -4.411 -80.457 1.00 34.72 697 SER A O 1
#

InterPro domains:
  IPR037624 Nuclear pore complex protein Nup133-like [PTHR13405] (123-659)

Radius of gyration: 47.46 Å; chains: 1; bounding box: 90×91×142 Å

Organism: Oikopleura dioica (NCBI:txid34765)

pLDDT: mean 70.3, std 15.49, range [27.05, 91.56]

Secondary structure (DSSP, 8-state):
----PPPEETTEEEPPTT--EEE--TT-SS-EEE--SEEEPPTT----TT--EEEEEEETTEEEEEETTEEEEEE-SS--S-HHHHTTTS--TTHHHHHHHTSS-HHHHHHHHTSS-HHHHHHHHHHHHHTT-HHHHHHHHTTSSSHHHHHHHHHHHHHT---TT-GGG--S----SS-----HHHHHHHHHHHHHHHHHHHHHHTTTS-HHHHHHHHHHHHHHHHHHHHHHS-HHHHHHHHHHHHHHHHHTT----TTS-HHHHHHH-GGGGGGHHHHHHHHHHHHHHHHTTSPPPHHHHHHHHHHHHHHHHHHHHHHHHHHHTGGGSSS-PPPHHHHHHHHHHHHHHHHHHS--SSSHHHHHHHHHHHHHHHHHHHHHHHHTT---HHHHHHHHHHHHHHHHHHHHTT-HHHHHHHHHHTT-HHHHHHHHHHH--HHHHHHHTTSTTHHHHHHHH--THHHHHHHHHH-THHHHHHHT-TTTHHHHHHHTT-HHHHHHHHHHHHHH--BHHHHHHHHHHHHHHHHHTTPPSP--HHHHHHHHHHHHHHT-S-TTTSS-TTPBPPPHHHHHHHHHSS-TTT--HHHHHHHHHHHTTS-TTTHHHHHHHHHHHHHHHHHHTTHHHHHHH-TT-HHHHHTTSHHHHHHTT--SGGGS--HHHHHHSTTTTTTTT-HHHHHHHHHHHHHHHHHHHHHH-

Foldseek 3Di:
DDQDQWDDDQFKTADPQPDWEWEDEPPDPDIDTHRDGMFGADPPDGPPRDWRWPHWYDDPQWIWTQTPVGIDTGHGPDSPPPVVVCVLQAPDDDPLLVVLLPPDDPVVLVVLLPDPALLSLLVSLLSCVSPVNPVVSVVSCVVSPPNLVSLLVNLQCLQLPAPPPDCLPDPPDDDDDDDPADDLVVLSSSLSSSLNSLVSSLVSCVVPYDLASNQSSLVSNLLSLLLNLQSVDDPLLVVLLLVLLVVLCVVVVHDDPPSYGSNSNPSSRSVSSLCSLVSLLVLLVVQLVVCVPHARDPVSLSSLLSSLVSVLSSLVSSVVSCVVVVVSPPADHDFSCVVCVVSLLSSLVSNLVHDDPPCVVVSVVSNLSSLVSNLVRLVSVCVNPPPDVVSVVVSLVSLCSSLVSCLVVVVLVSSLVSCQVNVPLVSVVSSCVSVVDPVSVLVSVVDPPSLVVVVVVDDPPVLLVNCLSNPDPNLVVQCPDLPRNLVNCVSVLNLQVSLVSLLVSLVVDFALQSSLVSLVSSQVSCVSNVHDSDPCLVSVLLNLQLVLQCVQPDPQSHRDRPHTRDALQRSLCRLQPPDLQPRDLVSLLSNLVSLVSHDPVCSQVSLLVSVLSLVLSCVVVCLVVVLLVCLPDLPVSCVPGSVLVVLVVDQDLSSQHDLVSSLPDPSNVVVNPDVSVSVSSVVSSVVSVVVNVVVVD

Sequence (697 aa):
MLNETYEFDSKIISLPQNHQAAVILPYMTESAVISASRLWLGEDCDVEKLDEILTIGAFDGKVVVLTKRGLVMKNTMQKLNTETLSETMIGRSKSYTEEISSMGSIESMEQMAGSDNPKLRLQAAFLQFARGNINEAKGLLATVGDINSTAIQLSHDFINEIPNHDPRWSDTGRSGPTANSGKPLLIQKQLAEKIATHGVFRSFVSSAVDGEALGVIAQDAEKLAVAAALRSSPANLQTVIGHAIQSVLTTNGSRIPQRLTAQDVFFAKVTEVGDIVNALSEFCENIVNTTQQRQPTVQELDLIHHSNQTICTILSVIISFRQDNSDLYVETSRLWTQLWLKTLLSVIAVSCMQKFDQQRATVIEQLFCISKFLLTDRLVHIKAGNSNAEVQKEFESIREKCIAIFTERKRWNEAGFLAEQFQDFCGLLEVYQATKNEKDFARYLQIPEYPEFIKSKFIGKELVDIAVNFGGKIAELVREDSDHGWMLMIRENNFEQAGERLVEQAKDDSNAYGRRTLISLAKLASIAGGAPPPDNTQAIKEEKLLDFQDTIPDVQHRVSNTSSALDAYDIIDNLTGQNTHALVIEDCKNALNVYDLAEATERNELNTLIWARVISSEIDSNAWKRALDNAHQPLEAIEGTKLDQLLKFCTNAEQLPVTNEVIQHAELRNYADQPVLSYILSAAIESHAERLDGMES